Protein AF-A0A7S3L9H3-F1 (afdb_monomer)

Radius of gyration: 34.37 Å; Cα contacts (8 Å, |Δi|>4): 807; chains: 1; bounding box: 93×117×95 Å

Solvent-accessible surface area (backbone atoms only — not comparable to full-atom values): 44149 Å² total; per-residue (Å²): 133,94,82,82,87,85,80,95,83,75,82,85,79,66,82,79,78,81,81,83,88,82,84,87,87,82,88,84,84,88,86,89,85,89,87,88,84,86,86,89,80,90,81,79,84,83,80,77,82,76,77,82,84,78,82,78,80,79,78,81,79,78,92,70,97,67,93,74,76,49,70,65,55,54,52,52,52,50,52,52,49,52,52,52,52,49,54,51,38,52,52,51,46,33,64,75,64,68,52,88,65,59,69,42,54,43,38,84,64,31,35,29,69,41,44,31,78,90,36,91,86,44,62,41,51,21,37,36,30,26,60,87,46,80,76,58,64,57,70,73,52,86,84,60,79,87,68,58,82,74,62,68,43,66,24,38,70,46,80,54,53,80,78,53,52,60,50,44,51,32,44,69,67,61,48,65,45,55,66,73,59,39,33,57,50,22,55,68,58,54,73,34,78,76,18,50,67,63,48,49,61,38,77,66,42,39,54,48,56,86,66,58,88,63,49,36,47,101,84,68,45,74,64,56,62,92,68,52,54,46,56,56,52,49,47,33,47,52,62,45,70,63,57,75,39,69,36,74,82,50,46,56,51,44,52,51,40,48,51,46,48,48,49,48,47,58,60,47,55,75,74,50,93,71,91,78,90,71,72,66,60,60,52,55,48,51,54,46,55,50,53,52,50,53,50,50,44,51,49,38,50,49,53,36,52,50,43,55,49,48,54,74,64,55,88,52,82,84,63,44,60,63,48,52,53,52,40,50,55,35,49,52,49,37,52,52,45,50,53,51,54,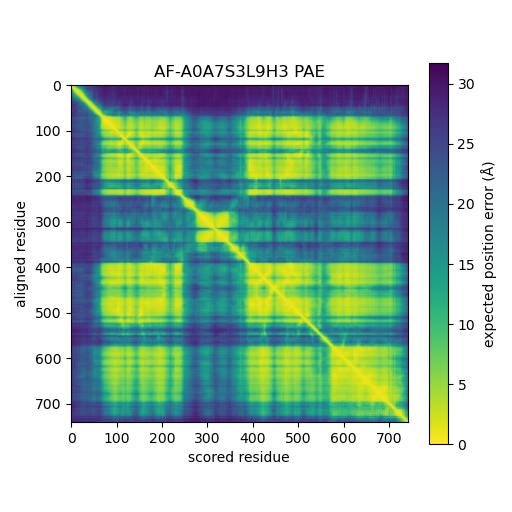52,48,64,73,71,49,96,53,86,74,60,65,59,57,54,54,54,52,57,58,55,62,56,74,74,44,59,68,28,96,52,90,86,49,82,94,42,20,75,55,80,55,69,93,82,62,76,74,81,73,61,44,27,24,50,39,38,48,50,52,49,44,38,38,69,44,37,37,26,42,74,60,37,18,35,42,44,64,50,49,70,51,87,73,45,41,13,65,26,12,28,35,31,36,31,29,55,52,43,66,49,74,45,73,58,95,86,43,77,44,75,42,77,32,52,81,48,35,53,78,28,89,93,46,46,28,59,47,71,50,81,30,54,25,41,41,66,55,24,50,34,40,15,59,56,65,73,31,68,31,27,30,44,41,75,53,49,74,46,48,43,42,51,30,30,55,50,89,76,91,59,96,84,61,71,49,45,35,42,63,74,57,81,83,70,41,47,43,59,72,88,69,74,68,90,79,70,92,68,94,63,70,34,49,51,26,58,55,77,79,66,68,40,72,62,55,51,68,77,46,70,74,78,74,80,69,87,61,93,64,80,83,79,55,91,56,84,41,57,72,53,60,72,68,49,48,76,48,50,50,50,50,51,50,71,68,37,89,83,58,84,73,75,78,75,46,54,60,56,37,57,51,25,70,68,42,86,88,52,73,40,56,63,51,69,64,46,42,82,69,39,47,63,58,37,41,47,54,50,50,33,52,50,24,51,74,73,65,36,58,66,61,22,51,51,53,61,74,61,58,40,72,38,40,55,23,45,55,51,16,51,53,24,50,78,72,69,37,62,72,60,15,54,51,23,44,53,50,20,54,47,48,57,69,31,45,71,55,85,90,58,61,81,80,79,57,68,74,87,63,38,52,56,68,69,57,55,54,50,50,51,52,50,57,67,65,54,47,71,81,74,58,61,65,90,65,81,79,73,127

pLDDT: mean 74.98, std 20.66, range [27.55, 98.19]

Nearest PDB structures (foldseek):
  4mu6-assembly1_A  TM=3.427E-01  e=1.903E+00  Legionella pneumophila subsp. pneumophila str. Philadelphia 1

Secondary structure (DSSP, 8-state):
--SS---SSSSSSSTTSSSSSSSSS----------------PPPP-PPPPPP------------------HHHHHHHHHHHHHHHHHHHHHHHHHHHT--SPEEEEEEEEEEEEEETTEEEEEEEEEEEE---HHHHGGGSTT-TTSTTS-EEEEEEEEPPHHHHHHHHHHHH-PPPPHHHHHHHHHHHHT-TTSHHHHS-HHHHS---GGGGG-B-TTSPBPPGGG-THHHHHHHHHTTTTGGGS-TTTHHHHHHHHHHHHHHHHHHHTT----SS--HHHHHHHHHHHHHHHHHHHHHHHHHHHHHHHHHH--STTTHHHHHHHHHHHHHHHHHHHHHHHHHHH---TTTHHHHHHHHHHHHTTSPBPSSTT-TTSBPPPPPTT-------SSHHHHHHHHHHHHS-EEEEEEEEEE---STT-EEEEEEEEEEEPPEEEEEEETTEEEEEEETT--TT-TT--TT-EEEEEEEHHHHHHHHHHHTPPEEEEHHHHHHH-EEEEEPPPS-TTSPPEEEES-TT-PBEETT---SS---SS---EEE-GGG--HHHHHHS----S---SS-------SHHHHHH--HHHHHHHHHH-TT--SPPPPHHHHHHHHHSTTSPPHHHHHHGGGS-HHHHHHHHHHHHHHHT-HHHHHHHHHT--HHHHHHHHHHHHHHTT-HHHHHHHHHHHHHHHHH-S-SSSPTTTS-TTSSPPHHHHHHHHHHHHHS-TTTS--TTTT--

Sequence (741 aa):
IILKNMTDKTLSRWALLSFFLFDILALKRSNAAFVPGAVPQRTICSWKPKAPDHAFVSVRRASSSSSDNSPEQQQQQQVLQNLQDQLQCEALVKAKLGISDTLVPLQFQGTADLPTSRSRNNAQTCLILTPPSPQLSSLNDNDDTAAMGTTTVPALVVPLLAPVRLLLEAAHAGQALSRPVLWRLNTAAVNRDQGLFDNLPWSTWTADDKERKNFVDAAGNVIDAKFHVGKRDAYNVMMGKDYSRSSRSSSSRGLRGMARDLRERIMNKGNRVDKDENDNDDENNSILARRLLELQLREARMDLAECDYQIATARTMDESWTLEEEREILANRVASLETCWMAESQEASPQQSSSLVEQILADWDTREEAPYRGATGYAPRKGSDDDDDNAAFTSPYDMFRAVIKDQLKAEVIGAVLENTSFLEGTTALGGVLVLRRITARKSTTIAGQTLSLSDETEDYGNEGIVGGETIVVECDADEALGMSMACGVPLQVEQGIWERSSIMVQAKQQTSSNELIEWHTVDPELSLLVEGQAGNESATERVAPLRRPRSTTSLFDAVVRPQQATTNDLFPTDNPIQSLNELDRLTNEDRVRTLMSMSNFEGRLPRPRAVRQSEQSNGEMNALDRLLIPLIDESVRRDYYIRQAVQNGDLELAQQLESSKSMRQIAKEKAERAKEAGEPDVAEYWEKEADLYASLRADVTQDEGSYSRFLDRDEWYERERRKSAARVDRKKFGNLLDGIE

Structure (mmCIF, N/CA/C/O backbone):
data_AF-A0A7S3L9H3-F1
#
_entry.id   AF-A0A7S3L9H3-F1
#
loop_
_atom_site.group_PDB
_atom_site.id
_atom_site.type_symbol
_atom_site.label_atom_id
_atom_site.label_alt_id
_atom_site.label_comp_id
_atom_site.label_asym_id
_atom_site.label_entity_id
_atom_site.label_seq_id
_atom_site.pdbx_PDB_ins_code
_atom_site.Cartn_x
_atom_site.Cartn_y
_atom_site.Cartn_z
_atom_site.occupancy
_atom_site.B_iso_or_equiv
_atom_site.auth_seq_id
_atom_site.auth_comp_id
_atom_site.auth_asym_id
_atom_site.auth_atom_id
_atom_site.pdbx_PDB_model_num
ATOM 1 N N . ILE A 1 1 ? 8.762 -67.501 -0.098 1.00 46.22 1 ILE A N 1
ATOM 2 C CA . ILE A 1 1 ? 10.166 -67.654 0.373 1.00 46.22 1 ILE A CA 1
ATOM 3 C C . ILE A 1 1 ? 10.953 -66.336 0.312 1.00 46.22 1 ILE A C 1
ATOM 5 O O . ILE A 1 1 ? 11.877 -66.181 1.090 1.00 46.22 1 ILE A O 1
ATOM 9 N N . ILE A 1 2 ? 10.509 -65.314 -0.430 1.00 35.22 2 ILE A N 1
ATOM 10 C CA . ILE A 1 2 ? 10.966 -63.918 -0.254 1.00 35.22 2 ILE A CA 1
ATOM 11 C C . ILE A 1 2 ? 9.820 -63.106 0.372 1.00 35.22 2 ILE A C 1
ATOM 13 O O . ILE A 1 2 ? 9.224 -62.251 -0.259 1.00 35.22 2 ILE A O 1
ATOM 17 N N . LEU A 1 3 ? 9.407 -63.507 1.578 1.00 32.12 3 LEU A N 1
ATOM 18 C CA . LEU A 1 3 ? 8.399 -62.814 2.405 1.00 32.12 3 LEU A CA 1
ATOM 19 C C . LEU A 1 3 ? 8.492 -63.293 3.869 1.00 32.12 3 LEU A C 1
ATOM 21 O O . LEU A 1 3 ? 7.492 -63.502 4.546 1.00 32.12 3 LEU A O 1
ATOM 25 N N . LYS A 1 4 ? 9.716 -63.573 4.341 1.00 37.44 4 LYS A N 1
ATOM 26 C CA . LYS A 1 4 ? 9.952 -64.119 5.688 1.00 37.44 4 LYS A CA 1
ATOM 27 C C . LYS A 1 4 ? 11.144 -63.494 6.419 1.00 37.44 4 LYS A C 1
ATOM 29 O O . LYS A 1 4 ? 11.717 -64.164 7.259 1.00 37.44 4 LYS A O 1
ATOM 34 N N . ASN A 1 5 ? 11.519 -62.252 6.102 1.00 40.19 5 ASN A N 1
ATOM 35 C CA . ASN A 1 5 ? 12.590 -61.529 6.804 1.00 40.19 5 ASN A CA 1
ATOM 36 C C . ASN A 1 5 ? 12.383 -60.004 6.753 1.00 40.19 5 ASN A C 1
ATOM 38 O O . ASN A 1 5 ? 13.157 -59.302 6.114 1.00 40.19 5 ASN A O 1
ATOM 42 N N . MET A 1 6 ? 11.366 -59.480 7.440 1.00 34.19 6 MET A N 1
ATOM 43 C CA . MET A 1 6 ? 11.464 -58.129 8.004 1.00 34.19 6 MET A CA 1
ATOM 44 C C . MET A 1 6 ? 10.838 -58.118 9.394 1.00 34.19 6 MET A C 1
ATOM 46 O O . MET A 1 6 ? 9.684 -58.485 9.589 1.00 34.19 6 MET A O 1
ATOM 50 N N . THR A 1 7 ? 11.696 -57.793 10.350 1.00 42.50 7 THR A N 1
ATOM 51 C CA . THR A 1 7 ? 11.510 -57.810 11.795 1.00 42.50 7 THR A CA 1
ATOM 52 C C . THR A 1 7 ? 10.856 -56.533 12.305 1.00 42.50 7 THR A C 1
ATOM 54 O O . THR A 1 7 ? 11.122 -55.442 11.802 1.00 42.50 7 THR A O 1
ATOM 57 N N . ASP A 1 8 ? 10.062 -56.714 13.358 1.00 43.81 8 ASP A N 1
ATOM 58 C CA . ASP A 1 8 ? 9.501 -55.732 14.283 1.00 43.81 8 ASP A CA 1
ATOM 59 C C . ASP A 1 8 ? 10.347 -54.469 14.481 1.00 43.81 8 ASP A C 1
ATOM 61 O O . ASP A 1 8 ? 11.388 -54.517 15.140 1.00 43.81 8 ASP A O 1
ATOM 65 N N . LYS A 1 9 ? 9.859 -53.327 13.971 1.00 40.91 9 LYS A N 1
ATOM 66 C CA . LYS A 1 9 ? 10.047 -51.995 14.594 1.00 40.91 9 LYS A CA 1
ATOM 67 C C . LYS A 1 9 ? 9.205 -50.849 14.008 1.00 40.91 9 LYS A C 1
ATOM 69 O O . LYS A 1 9 ? 9.471 -49.688 14.300 1.00 40.91 9 LYS A O 1
ATOM 74 N N . THR A 1 10 ? 8.147 -51.137 13.251 1.00 42.97 10 THR A N 1
ATOM 75 C CA . THR A 1 10 ? 7.251 -50.111 12.670 1.00 42.97 10 THR A CA 1
ATOM 76 C C . THR A 1 10 ? 5.773 -50.329 13.006 1.00 42.97 10 THR A C 1
ATOM 78 O O . THR A 1 10 ? 4.891 -49.831 12.316 1.00 42.97 10 THR A O 1
ATOM 81 N N . LEU A 1 11 ? 5.486 -51.027 14.109 1.00 39.09 11 LEU A N 1
ATOM 82 C CA . LEU A 1 11 ? 4.122 -51.314 14.577 1.00 39.09 11 LEU A CA 1
ATOM 83 C C . LEU A 1 11 ? 3.586 -50.324 15.631 1.00 39.09 11 LEU A C 1
ATOM 85 O O . LEU A 1 11 ? 2.466 -50.486 16.098 1.00 39.09 11 LEU A O 1
ATOM 89 N N . SER A 1 12 ? 4.325 -49.259 15.968 1.00 40.81 12 SER A N 1
ATOM 90 C CA . SER A 1 12 ? 3.877 -48.235 16.932 1.00 40.81 12 SER A CA 1
ATOM 91 C C . SER A 1 12 ? 3.501 -46.878 16.324 1.00 40.81 12 SER A C 1
ATOM 93 O O . SER A 1 12 ? 3.163 -45.963 17.068 1.00 40.81 12 SER A O 1
ATOM 95 N N . ARG A 1 13 ? 3.514 -46.716 14.992 1.00 42.31 13 ARG A N 1
ATOM 96 C CA . ARG A 1 13 ? 3.175 -45.428 14.344 1.00 42.31 13 ARG A CA 1
ATOM 97 C C . ARG A 1 13 ? 1.971 -45.438 13.401 1.00 42.31 13 ARG A C 1
ATOM 99 O O . ARG A 1 13 ? 1.624 -44.390 12.880 1.00 42.31 13 ARG A O 1
ATOM 106 N N . TRP A 1 14 ? 1.288 -46.571 13.242 1.00 39.12 14 TRP A N 1
ATOM 107 C CA . TRP A 1 14 ? 0.085 -46.674 12.396 1.00 39.12 14 TRP A CA 1
ATOM 108 C C . TRP A 1 14 ? -1.203 -47.027 13.158 1.00 39.12 14 TRP A C 1
ATOM 110 O O . TRP A 1 14 ? -2.278 -47.041 12.572 1.00 39.12 14 TRP A O 1
ATOM 120 N N . ALA A 1 15 ? -1.128 -47.229 14.477 1.00 39.38 15 ALA A N 1
ATOM 121 C CA . ALA A 1 15 ? -2.278 -47.597 15.309 1.00 39.38 15 ALA A CA 1
ATOM 122 C C . ALA A 1 15 ? -3.121 -46.404 15.820 1.00 39.38 15 ALA A C 1
ATOM 124 O O . ALA A 1 15 ? -4.024 -46.606 16.623 1.00 39.38 15 ALA A O 1
ATOM 125 N N . LEU A 1 16 ? -2.862 -45.172 15.362 1.00 40.97 16 LEU A N 1
ATOM 126 C CA . LEU A 1 16 ? -3.627 -43.975 15.760 1.00 40.97 16 LEU A CA 1
ATOM 127 C C . LEU A 1 16 ? -4.419 -43.313 14.622 1.00 40.97 16 LEU A C 1
ATOM 129 O O . LEU A 1 16 ? -5.137 -42.353 14.869 1.00 40.97 16 LEU A O 1
ATOM 133 N N . LEU A 1 17 ? -4.354 -43.841 13.396 1.00 37.28 17 LEU A N 1
ATOM 134 C CA . LEU A 1 17 ? -5.051 -43.261 12.236 1.00 37.28 17 LEU A CA 1
ATOM 135 C C . LEU A 1 17 ? -6.311 -44.033 11.809 1.00 37.28 17 LEU A C 1
ATOM 137 O O . LEU A 1 17 ? -6.967 -43.669 10.840 1.00 37.28 17 LEU A O 1
ATOM 141 N N . SER A 1 18 ? -6.691 -45.069 12.558 1.00 37.81 18 SER A N 1
ATOM 142 C CA . SER A 1 18 ? -7.815 -45.961 12.245 1.00 37.81 18 SER A CA 1
ATOM 143 C C . SER A 1 18 ? -9.015 -45.835 13.199 1.00 37.81 18 SER A C 1
ATOM 145 O O . SER A 1 18 ? -9.822 -46.756 13.265 1.00 37.81 18 SER A O 1
ATOM 147 N N . PHE A 1 19 ? -9.164 -44.712 13.918 1.00 36.72 19 PHE A N 1
ATOM 148 C CA . PHE A 1 19 ? -10.254 -44.517 14.896 1.00 36.72 19 PHE A CA 1
ATOM 149 C C . PHE A 1 19 ? -11.137 -43.266 14.713 1.00 36.72 19 PHE A C 1
ATOM 151 O O . PHE A 1 19 ? -11.990 -43.025 15.556 1.00 36.72 19 PHE A O 1
ATOM 158 N N . PHE A 1 20 ? -11.003 -42.489 13.629 1.00 36.16 20 PHE A N 1
ATOM 159 C CA . PHE A 1 20 ? -11.742 -41.214 13.496 1.00 36.16 20 PHE A CA 1
ATOM 160 C C . PHE A 1 20 ? -12.641 -41.054 12.261 1.00 36.16 20 PHE A C 1
ATOM 162 O O . PHE A 1 20 ? -13.193 -39.980 12.049 1.00 36.16 20 PHE A O 1
ATOM 169 N N . LEU A 1 21 ? -12.850 -42.106 11.463 1.00 33.62 21 LEU A N 1
ATOM 170 C CA . LEU A 1 21 ? -13.647 -42.015 10.225 1.00 33.62 21 LEU A CA 1
ATOM 171 C C . LEU A 1 21 ? -14.923 -42.867 10.203 1.00 33.62 21 LEU A C 1
ATOM 173 O O . LEU A 1 21 ? -15.530 -43.044 9.152 1.00 33.62 21 LEU A O 1
ATOM 177 N N . PHE A 1 22 ? -15.374 -43.350 11.359 1.00 34.19 22 PHE A N 1
ATOM 178 C CA . PHE A 1 22 ? -16.603 -44.134 11.481 1.00 34.19 22 PHE A CA 1
ATOM 179 C C . PHE A 1 22 ? -17.303 -43.823 12.812 1.00 34.19 22 PHE A C 1
ATOM 181 O O . PHE A 1 22 ? -17.201 -44.634 13.719 1.00 34.19 22 PHE A O 1
ATOM 188 N N . ASP A 1 23 ? -17.953 -42.650 12.953 1.00 34.00 23 ASP A N 1
ATOM 189 C CA . ASP A 1 23 ? -19.086 -42.506 13.906 1.00 34.00 23 ASP A CA 1
ATOM 190 C C . ASP A 1 23 ? -19.927 -41.203 13.899 1.00 34.00 23 ASP A C 1
ATOM 192 O O . ASP A 1 23 ? -20.592 -40.907 14.887 1.00 34.00 23 ASP A O 1
ATOM 196 N N . ILE A 1 24 ? -20.008 -40.404 12.823 1.00 31.06 24 ILE A N 1
ATOM 197 C CA . ILE A 1 24 ? -20.968 -39.271 12.808 1.00 31.06 24 ILE A CA 1
ATOM 198 C C . ILE A 1 24 ? -21.704 -39.181 11.473 1.00 31.06 24 ILE A C 1
ATOM 200 O O . ILE A 1 24 ? -21.472 -38.279 10.680 1.00 31.06 24 ILE A O 1
ATOM 204 N N . LEU A 1 25 ? -22.602 -40.138 11.220 1.00 33.91 25 LEU A N 1
ATOM 205 C CA . LEU A 1 25 ? -23.698 -39.998 10.250 1.00 33.91 25 LEU A CA 1
ATOM 206 C C . LEU A 1 25 ? -24.805 -41.046 10.504 1.00 33.91 25 LEU A C 1
ATOM 208 O O . LEU A 1 25 ? -25.112 -41.852 9.635 1.00 33.91 25 LEU A O 1
ATOM 212 N N . ALA A 1 26 ? -25.428 -41.051 11.690 1.00 29.23 26 ALA A N 1
ATOM 213 C CA . ALA A 1 26 ? -26.792 -41.577 11.866 1.00 29.23 26 ALA A CA 1
ATOM 214 C C . ALA A 1 26 ? -27.375 -41.262 13.258 1.00 29.23 26 ALA A C 1
ATOM 216 O O . ALA A 1 26 ? -26.723 -41.478 14.267 1.00 29.23 26 ALA A O 1
ATOM 217 N N . LEU A 1 27 ? -28.661 -40.878 13.272 1.00 30.09 27 LEU A N 1
ATOM 218 C CA . LEU A 1 27 ? -29.603 -40.773 14.408 1.00 30.09 27 LEU A CA 1
ATOM 219 C C . LEU A 1 27 ? -29.556 -39.514 15.302 1.00 30.09 27 LEU A C 1
ATOM 221 O O . LEU A 1 27 ? -28.922 -39.502 16.348 1.00 30.09 27 LEU A O 1
ATOM 225 N N . LYS A 1 28 ? -30.478 -38.569 15.050 1.00 29.52 28 LYS A N 1
ATOM 226 C CA . LYS A 1 28 ? -31.764 -38.541 15.789 1.00 29.52 28 LYS A CA 1
ATOM 227 C C . LYS A 1 28 ? -32.758 -37.511 15.237 1.00 29.52 28 LYS A C 1
ATOM 229 O O . LYS A 1 28 ? -32.534 -36.307 15.258 1.00 29.52 28 LYS A O 1
ATOM 234 N N . ARG A 1 29 ? -33.909 -38.030 14.801 1.00 34.09 29 ARG A N 1
ATOM 235 C CA . ARG A 1 29 ? -35.194 -37.324 14.719 1.00 34.09 29 ARG A CA 1
ATOM 236 C C . ARG A 1 29 ? -35.879 -37.320 16.098 1.00 34.09 29 ARG A C 1
ATOM 238 O O . ARG A 1 29 ? -35.620 -38.203 16.910 1.00 34.09 29 ARG A O 1
ATOM 245 N N . SER A 1 30 ? -36.815 -36.372 16.225 1.00 32.91 30 SER A N 1
ATOM 246 C CA . SER A 1 30 ? -37.958 -36.227 17.150 1.00 32.91 30 SER A CA 1
ATOM 247 C C . SER A 1 30 ? -37.701 -35.846 18.615 1.00 32.91 30 SER A C 1
ATOM 249 O O . SER A 1 30 ? -37.344 -36.690 19.429 1.00 32.91 30 SER A O 1
ATOM 251 N N . ASN A 1 31 ? -38.088 -34.618 18.983 1.00 30.11 31 ASN A N 1
ATOM 252 C CA . ASN A 1 31 ? -39.354 -34.419 19.698 1.00 30.11 31 ASN A CA 1
ATOM 253 C C . ASN A 1 31 ? -39.894 -32.991 19.545 1.00 30.11 31 ASN A C 1
ATOM 255 O O . ASN A 1 31 ? -39.162 -32.011 19.626 1.00 30.11 31 ASN A O 1
ATOM 259 N N . ALA A 1 32 ? -41.199 -32.927 19.291 1.00 32.56 32 ALA A N 1
ATOM 260 C CA . ALA A 1 32 ? -42.006 -31.726 19.193 1.00 32.56 32 ALA A CA 1
ATOM 261 C C . ALA A 1 32 ? -42.469 -31.273 20.587 1.00 32.56 32 ALA A C 1
ATOM 263 O O . ALA A 1 32 ? -42.845 -32.105 21.411 1.00 32.56 32 ALA A O 1
ATOM 264 N N . ALA A 1 33 ? -42.522 -29.961 20.804 1.00 33.09 33 ALA A N 1
ATOM 265 C CA . ALA A 1 33 ? -43.358 -29.335 21.819 1.00 33.09 33 ALA A CA 1
ATOM 266 C C . ALA A 1 33 ? -44.023 -28.090 21.214 1.00 33.09 33 ALA A C 1
ATOM 268 O O . ALA A 1 33 ? -43.487 -27.438 20.322 1.00 33.09 33 ALA A O 1
ATOM 269 N N . PHE A 1 34 ? -45.243 -27.849 21.665 1.00 30.62 34 PHE A N 1
ATOM 270 C CA . PHE A 1 34 ? -46.346 -27.180 20.991 1.00 30.62 34 PHE A CA 1
ATOM 271 C C . PHE A 1 34 ? -46.690 -25.892 21.751 1.00 30.62 34 PHE A C 1
ATOM 273 O O . PHE A 1 34 ? -47.027 -26.019 22.920 1.00 30.62 34 PHE A O 1
ATOM 280 N N . VAL A 1 35 ? -46.676 -24.706 21.121 1.00 34.72 35 VAL A N 1
ATOM 281 C CA . VAL A 1 35 ? -47.509 -23.530 21.492 1.00 34.72 35 VAL A CA 1
ATOM 282 C C . VAL A 1 35 ? -47.747 -22.663 20.232 1.00 34.72 35 VAL A C 1
ATOM 284 O O . VAL A 1 35 ? -46.798 -22.457 19.475 1.00 34.72 35 VAL A O 1
ATOM 287 N N . PRO A 1 36 ? -48.980 -22.172 19.965 1.00 45.75 36 PRO A N 1
ATOM 288 C CA . PRO A 1 36 ? -49.359 -21.521 18.707 1.00 45.75 36 PRO A CA 1
ATOM 289 C C . PRO A 1 36 ? -49.426 -19.984 18.803 1.00 45.75 36 PRO A C 1
ATOM 291 O O . PRO A 1 36 ? -49.750 -19.438 19.855 1.00 45.75 36 PRO A O 1
ATOM 294 N N . GLY A 1 37 ? -49.244 -19.284 17.676 1.00 31.00 37 GLY A N 1
ATOM 295 C CA . GLY A 1 37 ? -49.604 -17.865 17.588 1.00 31.00 37 GLY A CA 1
ATOM 296 C C . GLY A 1 37 ? -49.162 -17.121 16.322 1.00 31.00 37 GLY A C 1
ATOM 297 O O . GLY A 1 37 ? -48.032 -16.671 16.244 1.00 31.00 37 GLY A O 1
ATOM 298 N N . ALA A 1 38 ? -50.125 -16.908 15.419 1.00 29.47 38 ALA A N 1
ATOM 299 C CA . ALA A 1 38 ? -50.325 -15.699 14.603 1.00 29.47 38 ALA A CA 1
ATOM 300 C C . ALA A 1 38 ? -49.466 -15.394 13.337 1.00 29.47 38 ALA A C 1
ATOM 302 O O . ALA A 1 38 ? -48.362 -14.877 13.404 1.00 29.47 38 ALA A O 1
ATOM 303 N N . VAL A 1 39 ? -50.174 -15.524 12.196 1.00 34.88 39 VAL A N 1
ATOM 304 C CA . VAL A 1 39 ? -50.267 -14.621 11.014 1.00 34.88 39 VAL A CA 1
ATOM 305 C C . VAL A 1 39 ? -49.172 -14.694 9.918 1.00 34.88 39 VAL A C 1
ATOM 307 O O . VAL A 1 39 ? -47.986 -14.651 10.219 1.00 34.88 39 VAL A O 1
ATOM 310 N N . PRO A 1 40 ? -49.555 -14.781 8.616 1.00 36.47 40 PRO A N 1
ATOM 311 C CA . PRO A 1 40 ? -48.627 -15.049 7.521 1.00 36.47 40 PRO A CA 1
ATOM 312 C C . PRO A 1 40 ? -48.153 -13.769 6.817 1.00 36.47 40 PRO A C 1
ATOM 314 O O . PRO A 1 40 ? -48.955 -12.890 6.497 1.00 36.47 40 PRO A O 1
ATOM 317 N N . GLN A 1 41 ? -46.875 -13.721 6.438 1.00 32.59 41 GLN A N 1
ATOM 318 C CA . GLN A 1 41 ? -46.418 -12.886 5.328 1.00 32.59 41 GLN A CA 1
ATOM 319 C C . GLN A 1 41 ? -45.727 -13.745 4.268 1.00 32.59 41 GLN A C 1
ATOM 321 O O . GLN A 1 41 ? -44.916 -14.622 4.552 1.00 32.59 41 GLN A O 1
ATOM 326 N N . ARG A 1 42 ? -46.155 -13.504 3.029 1.00 31.14 42 ARG A N 1
ATOM 327 C CA . ARG A 1 42 ? -45.737 -14.158 1.791 1.00 31.14 42 ARG A CA 1
ATOM 328 C C . ARG A 1 42 ? -44.246 -13.932 1.544 1.00 31.14 42 ARG A C 1
ATOM 330 O O . ARG A 1 42 ? -43.834 -12.798 1.327 1.00 31.14 42 ARG A O 1
ATOM 337 N N . THR A 1 43 ? -43.470 -15.006 1.471 1.00 30.64 43 THR A N 1
ATOM 338 C CA . THR A 1 43 ? -42.128 -14.995 0.887 1.00 30.64 43 THR A CA 1
ATOM 339 C C . THR A 1 43 ? -42.210 -15.212 -0.622 1.00 30.64 43 THR A C 1
ATOM 341 O O . THR A 1 43 ? -42.778 -16.185 -1.117 1.00 30.64 43 THR A O 1
ATOM 344 N N . ILE A 1 44 ? -41.655 -14.242 -1.342 1.00 31.16 44 ILE A N 1
ATOM 345 C CA . ILE A 1 44 ? -41.428 -14.232 -2.785 1.00 31.16 44 ILE A CA 1
ATOM 346 C C . ILE A 1 44 ? -40.283 -15.203 -3.101 1.00 31.16 44 ILE A C 1
ATOM 348 O O . ILE A 1 44 ? -39.271 -15.239 -2.404 1.00 31.16 44 ILE A O 1
ATOM 352 N N . CYS A 1 45 ? -40.471 -16.009 -4.145 1.00 29.22 45 CYS A N 1
ATOM 353 C CA . CYS A 1 45 ? -39.503 -16.974 -4.649 1.00 29.22 45 CYS A CA 1
ATOM 354 C C . CYS A 1 45 ? -38.182 -16.300 -5.047 1.00 29.22 45 CYS A C 1
ATOM 356 O O . CYS A 1 45 ? -38.167 -15.420 -5.906 1.00 29.22 45 CYS A O 1
ATOM 358 N N . SER A 1 46 ? -37.069 -16.777 -4.487 1.00 27.55 46 SER A N 1
ATOM 359 C CA . SER A 1 46 ? -35.729 -16.475 -4.978 1.00 27.55 46 SER A CA 1
ATOM 360 C C . SER A 1 46 ? -35.463 -17.249 -6.272 1.00 27.55 46 SER A C 1
ATOM 362 O O . SER A 1 46 ? -35.420 -18.480 -6.313 1.00 27.55 46 SER A O 1
ATOM 364 N N . TRP A 1 47 ? -35.308 -16.501 -7.361 1.00 28.03 47 TRP A N 1
ATOM 365 C CA . TRP A 1 47 ? -34.723 -16.975 -8.607 1.00 28.03 47 TRP A CA 1
ATOM 366 C C . TRP A 1 47 ? -33.214 -17.159 -8.410 1.00 28.03 47 TRP A C 1
ATOM 368 O O . TRP A 1 47 ? -32.508 -16.209 -8.082 1.00 28.03 47 TRP A O 1
ATOM 378 N N . LYS A 1 48 ? -32.707 -18.376 -8.632 1.00 29.78 48 LYS A N 1
ATOM 379 C CA . LYS A 1 48 ? -31.277 -18.607 -8.876 1.00 29.78 48 LYS A CA 1
ATOM 380 C C . LYS A 1 48 ? -30.982 -18.279 -10.346 1.00 29.78 48 LYS A C 1
ATOM 382 O O . LYS A 1 48 ? -31.630 -18.884 -11.204 1.00 29.78 48 LYS A O 1
ATOM 387 N N . PRO A 1 49 ? -30.032 -17.389 -10.677 1.00 32.91 49 PRO A N 1
ATOM 388 C CA . PRO A 1 49 ? -29.612 -17.221 -12.058 1.00 32.91 49 PRO A CA 1
ATOM 389 C C . PRO A 1 49 ? -28.810 -18.449 -12.509 1.00 32.91 49 PRO A C 1
ATOM 391 O O . PRO A 1 49 ? -27.880 -18.900 -11.842 1.00 32.91 49 PRO A O 1
ATOM 394 N N . LYS A 1 50 ? -29.225 -19.008 -13.650 1.00 30.50 50 LYS A N 1
ATOM 395 C CA . LYS A 1 50 ? -28.468 -19.981 -14.443 1.00 30.50 50 LYS A CA 1
ATOM 396 C C . LYS A 1 50 ? -27.155 -19.327 -14.884 1.00 30.50 50 LYS A C 1
ATOM 398 O O . LYS A 1 50 ? -27.186 -18.235 -15.444 1.00 30.50 50 LYS A O 1
ATOM 403 N N . ALA A 1 51 ? -26.035 -20.009 -14.653 1.00 33.69 51 ALA A N 1
ATOM 404 C CA . ALA A 1 51 ? -24.753 -19.666 -15.257 1.00 33.69 51 ALA A CA 1
ATOM 405 C C . ALA A 1 51 ? -24.878 -19.651 -16.798 1.00 33.69 51 ALA A C 1
ATOM 407 O O . ALA A 1 51 ? -25.623 -20.477 -17.339 1.00 33.69 51 ALA A O 1
ATOM 408 N N . PRO A 1 52 ? -24.200 -18.735 -17.509 1.00 39.50 52 PRO A N 1
ATOM 409 C CA . PRO A 1 52 ? -24.203 -18.734 -18.964 1.00 39.50 52 PRO A CA 1
ATOM 410 C C . PRO A 1 52 ? -23.373 -19.909 -19.494 1.00 39.50 52 PRO A C 1
ATOM 412 O O . PRO A 1 52 ? -22.210 -20.087 -19.132 1.00 39.50 52 PRO A O 1
ATOM 415 N N . ASP A 1 53 ? -23.988 -20.708 -20.367 1.00 29.62 53 ASP A N 1
ATOM 416 C CA . ASP A 1 53 ? -23.317 -21.734 -21.159 1.00 29.62 53 ASP A CA 1
ATOM 417 C C . ASP A 1 53 ? -22.269 -21.060 -22.062 1.00 29.62 53 ASP A C 1
ATOM 419 O O . ASP A 1 53 ? -22.600 -20.413 -23.058 1.00 29.62 53 ASP A O 1
ATOM 423 N N . HIS A 1 54 ? -20.989 -21.204 -21.717 1.00 34.31 54 HIS A N 1
ATOM 424 C CA . HIS A 1 54 ? -19.896 -20.861 -22.619 1.00 34.31 54 HIS A CA 1
ATOM 425 C C . HIS A 1 54 ? -19.897 -21.849 -23.791 1.00 34.31 54 HIS A C 1
ATOM 427 O O . HIS A 1 54 ? -19.618 -23.039 -23.634 1.00 34.31 54 HIS A O 1
ATOM 433 N N . ALA A 1 55 ? -20.222 -21.341 -24.980 1.00 31.92 55 ALA A N 1
ATOM 434 C CA . ALA A 1 55 ? -20.128 -22.073 -26.231 1.00 31.92 55 ALA A CA 1
ATOM 435 C C . ALA A 1 55 ? -18.668 -22.487 -26.488 1.00 31.92 55 ALA A C 1
ATOM 437 O O . ALA A 1 55 ? -17.837 -21.685 -26.912 1.00 31.92 55 ALA A O 1
ATOM 438 N N . PHE A 1 56 ? -18.356 -23.759 -26.241 1.00 34.41 56 PHE A N 1
ATOM 439 C CA . PHE A 1 56 ? -17.120 -24.382 -26.697 1.00 34.41 56 PHE A CA 1
ATOM 440 C C . PHE A 1 56 ? -17.111 -24.403 -28.231 1.00 34.41 56 PHE A C 1
ATOM 442 O O . PHE A 1 56 ? -17.832 -25.176 -28.865 1.00 34.41 56 PHE A O 1
ATOM 449 N N . VAL A 1 57 ? -16.272 -23.566 -28.841 1.00 34.91 57 VAL A N 1
ATOM 450 C CA . VAL A 1 57 ? -15.935 -23.665 -30.263 1.00 34.91 57 VAL A CA 1
ATOM 451 C C . VAL A 1 57 ? -15.120 -24.945 -30.457 1.00 34.91 57 VAL A C 1
ATOM 453 O O . VAL A 1 57 ? -13.916 -24.985 -30.211 1.00 34.91 57 VAL A O 1
ATOM 456 N N . SER A 1 58 ? -15.777 -26.028 -30.878 1.00 33.75 58 SER A N 1
ATOM 457 C CA . SER A 1 58 ? -15.093 -27.266 -31.245 1.00 33.75 58 SER A CA 1
ATOM 458 C C . SER A 1 58 ? -14.389 -27.081 -32.594 1.00 33.75 58 SER A C 1
ATOM 460 O O . SER A 1 58 ? -15.000 -27.227 -33.656 1.00 33.75 58 SER A O 1
ATOM 462 N N . VAL A 1 59 ? -13.095 -26.767 -32.574 1.00 42.12 59 VAL A N 1
ATOM 463 C CA . VAL A 1 59 ? -12.255 -26.818 -33.777 1.00 42.12 59 VAL A CA 1
ATOM 464 C C . VAL A 1 59 ? -12.035 -28.292 -34.137 1.00 42.12 59 VAL A C 1
ATOM 466 O O . VAL A 1 59 ? -11.273 -29.005 -33.484 1.00 42.12 59 VAL A O 1
ATOM 469 N N . ARG A 1 60 ? -12.733 -28.782 -35.170 1.00 37.81 60 ARG A N 1
ATOM 470 C CA . ARG A 1 60 ? -12.498 -30.114 -35.751 1.00 37.81 60 ARG A CA 1
ATOM 471 C C . ARG A 1 60 ? -11.101 -30.145 -36.381 1.00 37.81 60 ARG A C 1
ATOM 473 O O . ARG A 1 60 ? -10.899 -29.596 -37.459 1.00 37.81 60 ARG A O 1
ATOM 480 N N . ARG A 1 61 ? -10.147 -30.817 -35.728 1.00 40.56 61 ARG A N 1
ATOM 481 C CA . ARG A 1 61 ? -8.846 -31.172 -36.319 1.00 40.56 61 ARG A CA 1
ATOM 482 C C . ARG A 1 61 ? -9.053 -32.227 -37.407 1.00 40.56 61 ARG A C 1
ATOM 484 O O . ARG A 1 61 ? -9.336 -33.382 -37.101 1.00 40.56 61 ARG A O 1
ATOM 491 N N . ALA A 1 62 ? -8.898 -31.835 -38.669 1.00 42.25 62 ALA A N 1
ATOM 492 C CA . ALA A 1 62 ? -8.660 -32.774 -39.757 1.00 42.25 62 ALA A CA 1
ATOM 493 C C . ALA A 1 62 ? -7.192 -33.226 -39.695 1.00 42.25 62 ALA A C 1
ATOM 495 O O . ALA A 1 62 ? -6.274 -32.414 -39.765 1.00 42.25 62 ALA A O 1
ATOM 496 N N . SER A 1 63 ? -6.974 -34.525 -39.508 1.00 44.12 63 SER A N 1
ATOM 497 C CA . SER A 1 63 ? -5.656 -35.153 -39.487 1.00 44.12 63 SER A CA 1
ATOM 498 C C . SER A 1 63 ? -5.170 -35.414 -40.918 1.00 44.12 63 SER A C 1
ATOM 500 O O . SER A 1 63 ? -5.459 -36.468 -41.484 1.00 44.12 63 SER A O 1
ATOM 502 N N . SER A 1 64 ? -4.434 -34.470 -41.504 1.00 45.88 64 SER A N 1
ATOM 503 C CA . SER A 1 64 ? -3.619 -34.702 -42.703 1.00 45.88 64 SER A CA 1
ATOM 504 C C . SER A 1 64 ? -2.156 -34.414 -42.379 1.00 45.88 64 SER A C 1
ATOM 506 O O . SER A 1 64 ? -1.781 -33.295 -42.042 1.00 45.88 64 SER A O 1
ATOM 508 N N . SER A 1 65 ? -1.346 -35.465 -42.437 1.00 49.31 65 SER A N 1
ATOM 509 C CA . SER A 1 65 ? 0.071 -35.518 -42.085 1.00 49.31 65 SER A CA 1
ATOM 510 C C . SER A 1 65 ? 0.969 -34.942 -43.189 1.00 49.31 65 SER A C 1
ATOM 512 O O . SER A 1 65 ? 1.589 -35.696 -43.939 1.00 49.31 65 SER A O 1
ATOM 514 N N . SER A 1 66 ? 1.057 -33.617 -43.283 1.00 51.03 66 SER A N 1
ATOM 515 C CA . SER A 1 66 ? 2.132 -32.927 -44.009 1.00 51.03 66 SER A CA 1
ATOM 516 C C . SER A 1 66 ? 2.805 -31.942 -43.055 1.00 51.03 66 SER A C 1
ATOM 518 O O . SER A 1 66 ? 2.182 -30.979 -42.621 1.00 51.03 66 SER A O 1
ATOM 520 N N . SER A 1 67 ? 4.048 -32.235 -42.680 1.00 56.91 67 SER A N 1
ATOM 521 C CA . SER A 1 67 ? 4.805 -31.652 -41.563 1.00 56.91 67 SER A CA 1
ATOM 522 C C . SER A 1 67 ? 5.429 -30.274 -41.820 1.00 56.91 67 SER A C 1
ATOM 524 O O . SER A 1 67 ? 6.304 -29.866 -41.062 1.00 56.91 67 SER A O 1
ATOM 526 N N . ASP A 1 68 ? 4.977 -29.543 -42.835 1.00 67.25 68 ASP A N 1
ATOM 527 C CA . ASP A 1 68 ? 5.473 -28.199 -43.133 1.00 67.25 68 ASP A CA 1
ATOM 528 C C . ASP A 1 68 ? 4.477 -27.160 -42.608 1.00 67.25 68 ASP A C 1
ATOM 530 O O . ASP A 1 68 ? 3.705 -26.565 -43.360 1.00 67.25 68 ASP A O 1
ATOM 534 N N . ASN A 1 69 ? 4.470 -26.957 -41.286 1.00 68.25 69 ASN A N 1
ATOM 535 C CA . ASN A 1 69 ? 3.804 -25.794 -40.699 1.00 68.25 69 ASN A CA 1
ATOM 536 C C . ASN A 1 69 ? 4.564 -24.554 -41.175 1.00 68.25 69 ASN A C 1
ATOM 538 O O . ASN A 1 69 ? 5.693 -24.317 -40.732 1.00 68.25 69 ASN A O 1
ATOM 542 N N . SER A 1 70 ? 3.966 -23.785 -42.086 1.00 88.50 70 SER A N 1
ATOM 543 C CA . SER A 1 70 ? 4.571 -22.552 -42.588 1.00 88.50 70 SER A CA 1
ATOM 544 C C . SER A 1 70 ? 4.900 -21.602 -41.420 1.00 88.50 70 SER A C 1
ATOM 546 O O . SER A 1 70 ? 4.194 -21.609 -40.405 1.00 88.50 70 SER A O 1
ATOM 548 N N . PRO A 1 71 ? 5.953 -20.769 -41.521 1.00 90.44 71 PRO A N 1
ATOM 549 C CA . PRO A 1 71 ? 6.300 -19.803 -40.471 1.00 90.44 71 PRO A CA 1
ATOM 550 C C . PRO A 1 71 ? 5.126 -18.873 -40.110 1.00 90.44 71 PRO A C 1
ATOM 552 O O . PRO A 1 71 ? 4.975 -18.496 -38.952 1.00 90.44 71 PRO A O 1
ATOM 555 N N . GLU A 1 72 ? 4.233 -18.586 -41.062 1.00 91.12 72 GLU A N 1
ATOM 556 C CA . GLU A 1 72 ? 2.995 -17.833 -40.821 1.00 91.12 72 GLU A CA 1
ATOM 557 C C . GLU A 1 72 ? 2.029 -18.563 -39.878 1.00 91.12 72 GLU A C 1
ATOM 559 O O . GLU A 1 72 ? 1.447 -17.939 -38.991 1.00 91.12 72 GLU A O 1
ATOM 564 N N . GLN A 1 73 ? 1.876 -19.885 -40.018 1.00 90.38 73 GLN A N 1
ATOM 565 C CA . GLN A 1 73 ? 1.042 -20.673 -39.106 1.00 90.38 73 GLN A CA 1
ATOM 566 C C . GLN A 1 73 ? 1.629 -20.695 -37.692 1.00 90.38 73 GLN A C 1
ATOM 568 O O . GLN A 1 73 ? 0.877 -20.614 -36.722 1.00 90.38 73 GLN A O 1
ATOM 573 N N . GLN A 1 74 ? 2.960 -20.747 -37.563 1.00 89.12 74 GLN A N 1
ATOM 574 C CA . GLN A 1 74 ? 3.629 -20.675 -36.260 1.00 89.12 74 GLN A CA 1
ATOM 575 C C . GLN A 1 74 ? 3.425 -19.305 -35.600 1.00 89.12 74 GLN A C 1
ATOM 577 O O . GLN A 1 74 ? 3.084 -19.242 -34.420 1.00 89.12 74 GLN A O 1
ATOM 582 N N . GLN A 1 75 ? 3.544 -18.216 -36.367 1.00 92.25 75 GLN A N 1
ATOM 583 C CA . GLN A 1 75 ? 3.305 -16.862 -35.868 1.00 92.25 75 GLN A CA 1
ATOM 584 C C . GLN A 1 75 ? 1.839 -16.658 -35.452 1.00 92.25 75 GLN A C 1
ATOM 586 O O . GLN A 1 75 ? 1.575 -16.140 -34.369 1.00 92.25 75 GLN A O 1
ATOM 591 N N . GLN A 1 76 ? 0.875 -17.118 -36.258 1.00 93.00 76 GLN A N 1
ATOM 592 C CA . GLN A 1 76 ? -0.550 -17.063 -35.906 1.00 93.00 76 GLN A CA 1
ATOM 593 C C . GLN A 1 76 ? -0.858 -17.876 -34.644 1.00 93.00 76 GLN A C 1
ATOM 595 O O . GLN A 1 76 ? -1.606 -17.417 -33.780 1.00 93.00 76 GLN A O 1
ATOM 600 N N . GLN A 1 77 ? -0.261 -19.063 -34.504 1.00 93.00 77 GLN A N 1
ATOM 601 C CA . GLN A 1 77 ? -0.435 -19.893 -33.316 1.00 93.00 77 GLN A CA 1
ATOM 602 C C . GLN A 1 77 ? 0.166 -19.235 -32.066 1.00 93.00 77 GLN A C 1
ATOM 604 O O . GLN A 1 77 ? -0.452 -19.285 -31.005 1.00 93.00 77 GLN A O 1
ATOM 609 N N . GLN A 1 78 ? 1.320 -18.574 -32.190 1.00 92.06 78 GLN A N 1
ATOM 610 C CA . GLN A 1 78 ? 1.937 -17.829 -31.092 1.00 92.06 78 GLN A CA 1
ATOM 611 C C . GLN A 1 78 ? 1.076 -16.635 -30.655 1.00 92.06 78 GLN A C 1
ATOM 613 O O . GLN A 1 78 ? 0.877 -16.432 -29.462 1.00 92.06 78 GLN A O 1
ATOM 618 N N . VAL A 1 79 ? 0.508 -15.881 -31.602 1.00 92.50 79 VAL A N 1
ATOM 619 C CA . VAL A 1 79 ? -0.407 -14.768 -31.293 1.00 92.50 79 VAL A CA 1
ATOM 620 C C . VAL A 1 79 ? -1.658 -15.269 -30.569 1.00 92.50 79 VAL A C 1
ATOM 622 O O . VAL A 1 79 ? -2.058 -14.683 -29.565 1.00 92.50 79 VAL A O 1
ATOM 625 N N . LEU A 1 80 ? -2.256 -16.373 -31.029 1.00 93.88 80 LEU A N 1
ATOM 626 C CA . LEU A 1 80 ? -3.414 -16.974 -30.362 1.00 93.88 80 LEU A CA 1
ATOM 627 C C . LEU A 1 80 ? -3.085 -17.457 -28.946 1.00 93.88 80 LEU A C 1
ATOM 629 O O . LEU A 1 80 ? -3.902 -17.267 -28.047 1.00 93.88 80 LEU A O 1
ATOM 633 N N . GLN A 1 81 ? -1.905 -18.046 -28.737 1.00 92.50 81 GLN A N 1
ATOM 634 C CA . GLN A 1 81 ? -1.465 -18.469 -27.408 1.00 92.50 81 GLN A CA 1
ATOM 635 C C . GLN A 1 81 ? -1.284 -17.266 -26.477 1.00 92.50 81 GLN A C 1
ATOM 637 O O . GLN A 1 81 ? -1.828 -17.266 -25.379 1.00 92.50 81 GLN A O 1
ATOM 642 N N . ASN A 1 82 ? -0.618 -16.206 -26.942 1.00 88.56 82 ASN A N 1
ATOM 643 C CA . ASN A 1 82 ? -0.424 -14.987 -26.155 1.00 88.56 82 ASN A CA 1
ATOM 644 C C . ASN A 1 82 ? -1.764 -14.345 -25.756 1.00 88.56 82 ASN A C 1
ATOM 646 O O . ASN A 1 82 ? -1.919 -13.891 -24.626 1.00 88.56 82 ASN A O 1
ATOM 650 N N . LEU A 1 83 ? -2.752 -14.343 -26.660 1.00 91.06 83 LEU A N 1
ATOM 651 C CA . LEU A 1 83 ? -4.101 -13.852 -26.364 1.00 91.06 83 LEU A CA 1
ATOM 652 C C . LEU A 1 83 ? -4.816 -14.718 -25.320 1.00 91.06 83 LEU A C 1
ATOM 654 O O . LEU A 1 83 ? -5.494 -14.188 -24.441 1.00 91.06 83 LEU A O 1
ATOM 658 N N . GLN A 1 84 ? -4.676 -16.044 -25.396 1.00 93.62 84 GLN A N 1
ATOM 659 C CA . GLN A 1 84 ? -5.241 -16.948 -24.393 1.00 93.62 84 GLN A CA 1
ATOM 660 C C . GLN A 1 84 ? -4.600 -16.738 -23.021 1.00 93.62 84 GLN A C 1
ATOM 662 O O . GLN A 1 84 ? -5.323 -16.636 -22.030 1.00 93.62 84 GLN A O 1
ATOM 667 N N . ASP A 1 85 ? -3.276 -16.615 -22.971 1.00 90.25 85 ASP A N 1
ATOM 668 C CA . ASP A 1 85 ? -2.536 -16.371 -21.735 1.00 90.25 85 ASP A CA 1
ATOM 669 C C . ASP A 1 85 ? -2.931 -15.016 -21.128 1.00 90.25 85 ASP A C 1
ATOM 671 O O . ASP A 1 85 ? -3.168 -14.922 -19.925 1.00 90.25 85 ASP A O 1
ATOM 675 N N . GLN A 1 86 ? -3.112 -13.981 -21.957 1.00 90.19 86 GLN A N 1
ATOM 676 C CA . GLN A 1 86 ? -3.587 -12.669 -21.515 1.00 90.19 86 GLN A CA 1
ATOM 677 C C . GLN A 1 86 ? -5.000 -12.735 -20.914 1.00 90.19 86 GLN A C 1
ATOM 679 O O . GLN A 1 86 ? -5.231 -12.173 -19.844 1.00 90.19 86 GLN A O 1
ATOM 684 N N . LEU A 1 87 ? -5.934 -13.448 -21.552 1.00 93.00 87 LEU A N 1
ATOM 685 C CA . LEU A 1 87 ? -7.296 -13.629 -21.033 1.00 93.00 87 LEU A CA 1
ATOM 686 C C . LEU A 1 87 ? -7.316 -14.422 -19.719 1.00 93.00 87 LEU A C 1
ATOM 688 O O . LEU A 1 87 ? -8.104 -14.119 -18.822 1.00 93.00 87 LEU A O 1
ATOM 692 N N . GLN A 1 88 ? -6.448 -15.428 -19.586 1.00 93.88 88 GLN A N 1
ATOM 693 C CA . GLN A 1 88 ? -6.294 -16.178 -18.339 1.00 93.88 88 GLN A CA 1
ATOM 694 C C . GLN A 1 88 ? -5.722 -15.300 -17.224 1.00 93.88 88 GLN A C 1
ATOM 696 O O . GLN A 1 88 ? -6.246 -15.317 -16.111 1.00 93.88 88 GLN A O 1
ATOM 701 N N . CYS A 1 89 ? -4.691 -14.505 -17.519 1.00 92.12 89 CYS A N 1
ATOM 702 C CA . CYS A 1 89 ? -4.137 -13.540 -16.574 1.00 92.12 89 CYS A CA 1
ATOM 703 C C . CYS A 1 89 ? -5.197 -12.523 -16.137 1.00 92.12 89 CYS A C 1
ATOM 705 O O . CYS A 1 89 ? -5.360 -12.309 -14.941 1.00 92.12 89 CYS A O 1
ATOM 707 N N . GLU A 1 90 ? -5.986 -11.969 -17.062 1.00 92.75 90 GLU A N 1
ATOM 708 C CA . GLU A 1 90 ? -7.075 -11.042 -16.730 1.00 92.75 90 GLU A CA 1
ATOM 709 C C . GLU A 1 90 ? -8.132 -11.694 -15.822 1.00 92.75 90 GLU A C 1
ATOM 711 O O . GLU A 1 90 ? -8.578 -11.089 -14.845 1.00 92.75 90 GLU A O 1
ATOM 716 N N . ALA A 1 91 ? -8.514 -12.945 -16.097 1.00 93.69 91 ALA A N 1
ATOM 717 C CA . ALA A 1 91 ? -9.457 -13.682 -15.259 1.00 93.69 91 ALA A CA 1
ATOM 718 C C . ALA A 1 91 ? -8.908 -13.920 -13.841 1.00 93.69 91 ALA A C 1
ATOM 720 O O . ALA A 1 91 ? -9.638 -13.750 -12.862 1.00 93.69 91 ALA A O 1
ATOM 721 N N . LEU A 1 92 ? -7.621 -14.264 -13.720 1.00 92.81 92 LEU A N 1
ATOM 722 C CA . LEU A 1 92 ? -6.943 -14.421 -12.430 1.00 92.81 92 LEU A CA 1
ATOM 723 C C . LEU A 1 92 ? -6.864 -13.095 -11.665 1.00 92.81 92 LEU A C 1
ATOM 725 O O . LEU A 1 92 ? -7.139 -13.072 -10.466 1.00 92.81 92 LEU A O 1
ATOM 729 N N . VAL A 1 93 ? -6.546 -11.997 -12.356 1.00 93.94 93 VAL A N 1
ATOM 730 C CA . VAL A 1 93 ? -6.508 -10.643 -11.784 1.00 93.94 93 VAL A CA 1
ATOM 731 C C . VAL A 1 93 ? -7.880 -10.268 -11.223 1.00 93.94 93 VAL A C 1
ATOM 733 O O . VAL A 1 93 ? -7.979 -9.920 -10.048 1.00 93.94 93 VAL A O 1
ATOM 736 N N . LYS A 1 94 ? -8.959 -10.426 -12.003 1.00 94.38 94 LYS A N 1
ATOM 737 C CA . LYS A 1 94 ? -10.333 -10.150 -11.539 1.00 94.38 94 LYS A CA 1
ATOM 738 C C . LYS A 1 94 ? -10.716 -10.994 -10.328 1.00 94.38 94 LYS A C 1
ATOM 740 O O . LYS A 1 94 ? -11.222 -10.460 -9.341 1.00 94.38 94 LYS A O 1
ATOM 745 N N . ALA A 1 95 ? -10.429 -12.296 -10.379 1.00 93.69 95 ALA A N 1
ATOM 746 C CA . ALA A 1 95 ? -10.729 -13.216 -9.287 1.00 93.69 95 ALA A CA 1
ATOM 747 C C . ALA A 1 95 ? -9.989 -12.838 -7.995 1.00 93.69 95 ALA A C 1
ATOM 749 O O . ALA A 1 95 ? -10.584 -12.858 -6.920 1.00 93.69 95 ALA A O 1
ATOM 750 N N . LYS A 1 96 ? -8.709 -12.456 -8.089 1.00 92.75 96 LYS A N 1
ATOM 751 C CA . LYS A 1 96 ? -7.887 -12.089 -6.925 1.00 92.75 96 LYS A CA 1
ATOM 752 C C . LYS A 1 96 ? -8.241 -10.730 -6.337 1.00 92.75 96 LYS A C 1
ATOM 754 O O . LYS A 1 96 ? -8.165 -10.561 -5.123 1.00 92.75 96 LYS A O 1
ATOM 759 N N . LEU A 1 97 ? -8.652 -9.782 -7.173 1.00 90.94 97 LEU A N 1
ATOM 760 C CA . LEU A 1 97 ? -9.079 -8.464 -6.713 1.00 90.94 97 LEU A CA 1
ATOM 761 C C . LEU A 1 97 ? -10.533 -8.444 -6.220 1.00 90.94 97 LEU A C 1
ATOM 763 O O . LEU A 1 97 ? -10.926 -7.489 -5.554 1.00 90.94 97 LEU A O 1
ATOM 767 N N . GLY A 1 98 ? -11.319 -9.490 -6.503 1.00 91.94 98 GLY A N 1
ATOM 768 C CA . GLY A 1 98 ? -12.742 -9.537 -6.159 1.00 91.94 98 GLY A CA 1
ATOM 769 C C . GLY A 1 98 ? -13.567 -8.518 -6.951 1.00 91.94 98 GLY A C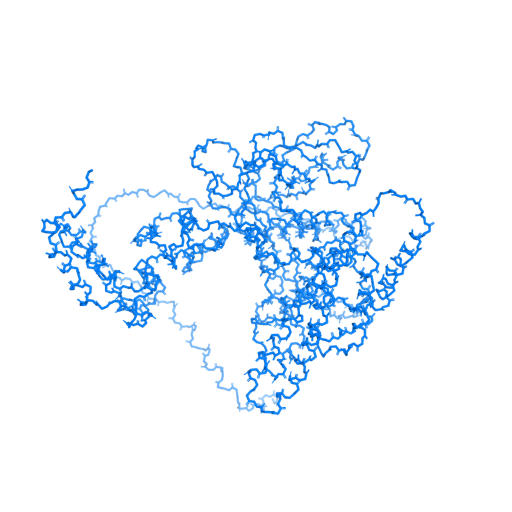 1
ATOM 770 O O . GLY A 1 98 ? -14.583 -8.031 -6.458 1.00 91.94 98 GLY A O 1
ATOM 771 N N . ILE A 1 99 ? -13.107 -8.169 -8.155 1.00 90.81 99 ILE A N 1
ATOM 772 C CA . ILE A 1 99 ? -13.745 -7.188 -9.036 1.00 90.81 99 ILE A CA 1
ATOM 773 C C . ILE A 1 99 ? -14.769 -7.921 -9.899 1.00 90.81 99 ILE A C 1
ATOM 775 O O . ILE A 1 99 ? -14.418 -8.799 -10.689 1.00 90.81 99 ILE A O 1
ATOM 779 N N . SER A 1 100 ? -16.042 -7.559 -9.743 1.00 88.44 100 SER A N 1
ATOM 780 C CA . SER A 1 100 ? -17.130 -8.023 -10.612 1.00 88.44 100 SER A CA 1
ATOM 781 C C . SER A 1 100 ? -17.169 -7.298 -11.952 1.00 88.44 100 SER A C 1
ATOM 783 O O . SER A 1 100 ? -17.680 -7.834 -12.936 1.00 88.44 100 SER A O 1
ATOM 785 N N . ASP A 1 101 ? -16.667 -6.069 -11.965 1.00 87.75 101 ASP A N 1
ATOM 786 C CA . ASP A 1 101 ? -16.847 -5.130 -13.059 1.00 87.75 101 ASP A CA 1
ATOM 787 C C . ASP A 1 101 ? -15.883 -5.411 -14.212 1.00 87.75 101 ASP A C 1
ATOM 789 O O . ASP A 1 101 ? -14.874 -6.118 -14.088 1.00 87.75 101 ASP A O 1
ATOM 793 N N . THR A 1 102 ? -16.205 -4.859 -15.382 1.00 94.12 102 THR A N 1
ATOM 794 C CA . THR A 1 102 ? -15.288 -4.951 -16.514 1.00 94.12 102 THR A CA 1
ATOM 795 C C . THR A 1 102 ? -14.073 -4.056 -16.270 1.00 94.12 102 THR A C 1
ATOM 797 O O . THR A 1 102 ? -14.170 -2.975 -15.685 1.00 94.12 102 THR A O 1
ATOM 800 N N . LEU A 1 103 ? -12.904 -4.546 -16.680 1.00 95.94 103 LEU A N 1
ATOM 801 C CA . LEU A 1 103 ? -11.654 -3.809 -16.593 1.00 95.94 103 LEU A CA 1
ATOM 802 C C . LEU A 1 103 ? -11.407 -3.128 -17.937 1.00 95.94 103 LEU A C 1
ATOM 804 O O . LEU A 1 103 ? -11.402 -3.782 -18.980 1.00 95.94 103 LEU A O 1
ATOM 808 N N . VAL A 1 104 ? -11.208 -1.816 -17.908 1.00 96.69 104 VAL A N 1
ATOM 809 C CA . VAL A 1 104 ? -10.884 -1.007 -19.080 1.00 96.69 104 VAL A CA 1
ATOM 810 C C . VAL A 1 104 ? -9.362 -0.912 -19.179 1.00 96.69 104 VAL A C 1
ATOM 812 O O . VAL A 1 104 ? -8.738 -0.405 -18.244 1.00 96.69 104 VAL A O 1
ATOM 815 N N . PRO A 1 105 ? -8.732 -1.401 -20.263 1.00 96.88 105 PRO A N 1
ATOM 816 C CA . PRO A 1 105 ? -7.303 -1.219 -20.464 1.00 96.88 105 PRO A CA 1
ATOM 817 C C . PRO A 1 105 ? -7.000 0.258 -20.721 1.00 96.88 105 PRO A C 1
ATOM 819 O O . PRO A 1 105 ? -7.733 0.931 -21.442 1.00 96.88 105 PRO A O 1
ATOM 822 N N . LEU A 1 106 ? -5.909 0.744 -20.148 1.00 96.75 106 LEU A N 1
ATOM 823 C CA . LEU A 1 106 ? -5.419 2.107 -20.254 1.00 96.75 106 LEU A CA 1
ATOM 824 C C . LEU A 1 106 ? -4.009 2.112 -20.842 1.00 96.75 106 LEU A C 1
ATOM 826 O O . LEU A 1 106 ? -3.189 1.236 -20.572 1.00 96.75 106 LEU A O 1
ATOM 830 N N . GLN A 1 107 ? -3.725 3.148 -21.618 1.00 94.88 107 GLN A N 1
ATOM 831 C CA . GLN A 1 107 ? -2.433 3.442 -22.205 1.00 94.88 107 GLN A CA 1
ATOM 832 C C . GLN A 1 107 ? -2.027 4.865 -21.831 1.00 94.88 107 GLN A C 1
ATOM 834 O O . GLN A 1 107 ? -2.842 5.789 -21.849 1.00 94.88 107 GLN A O 1
ATOM 839 N N . PHE A 1 108 ? -0.753 5.033 -21.501 1.00 94.38 108 PHE A N 1
ATOM 840 C CA . PHE A 1 108 ? -0.158 6.336 -21.255 1.00 94.38 108 PHE A CA 1
ATOM 841 C C . PHE A 1 108 ? -0.007 7.133 -22.554 1.00 94.38 108 PHE A C 1
ATOM 843 O O . PHE A 1 108 ? 0.564 6.619 -23.514 1.00 94.38 108 PHE A O 1
ATOM 850 N N . GLN A 1 109 ? -0.514 8.368 -22.569 1.00 93.19 109 GLN A N 1
ATOM 851 C CA . GLN A 1 109 ? -0.495 9.248 -23.747 1.00 93.19 109 GLN A CA 1
ATOM 852 C C . GLN A 1 109 ? 0.385 10.491 -23.584 1.00 93.19 109 GLN A C 1
ATOM 854 O O . GLN A 1 109 ? 0.722 11.126 -24.578 1.00 93.19 109 GLN A O 1
ATOM 859 N N . GLY A 1 110 ? 0.715 10.896 -22.356 1.00 91.94 110 GLY A N 1
ATOM 860 C CA . GLY A 1 110 ? 1.482 12.117 -22.109 1.00 91.94 110 GLY A CA 1
ATOM 861 C C . GLY A 1 110 ? 1.108 12.809 -20.804 1.00 91.94 110 GLY A C 1
ATOM 862 O O . GLY A 1 110 ? 0.560 12.191 -19.888 1.00 91.94 110 GLY A O 1
ATOM 863 N N . THR A 1 111 ? 1.407 14.102 -20.712 1.00 93.00 111 THR A N 1
ATOM 864 C CA . THR A 1 111 ? 1.244 14.893 -19.483 1.00 93.00 111 THR A CA 1
ATOM 865 C C . THR A 1 111 ? 0.319 16.083 -19.679 1.00 93.00 111 THR A C 1
ATOM 867 O O . THR A 1 111 ? 0.262 16.651 -20.763 1.00 93.00 111 THR A O 1
ATOM 870 N N . ALA A 1 112 ? -0.367 16.498 -18.620 1.00 92.38 112 ALA A N 1
ATOM 871 C CA . ALA A 1 112 ? -1.150 17.728 -18.570 1.00 92.38 112 ALA A CA 1
ATOM 872 C C . ALA A 1 112 ? -0.862 18.483 -17.278 1.00 92.38 112 ALA A C 1
ATOM 874 O O . ALA A 1 112 ? -0.690 17.866 -16.230 1.00 92.38 112 ALA A O 1
ATOM 875 N N . ASP A 1 113 ? -0.881 19.807 -17.329 1.00 90.06 113 ASP A N 1
ATOM 876 C CA . ASP A 1 113 ? -0.777 20.645 -16.140 1.00 90.06 113 ASP A CA 1
ATOM 877 C C . ASP A 1 113 ? -2.176 21.103 -15.709 1.00 90.06 113 ASP A C 1
ATOM 879 O O . ASP A 1 113 ? -2.874 21.807 -16.439 1.00 90.06 113 ASP A O 1
ATOM 883 N N . LEU A 1 114 ? -2.600 20.683 -14.514 1.00 86.81 114 LEU A N 1
ATOM 884 C CA . LEU A 1 114 ? -3.908 21.013 -13.948 1.00 86.81 114 LEU A CA 1
ATOM 885 C C . LEU A 1 114 ? -3.787 22.074 -12.848 1.00 86.81 114 LEU A C 1
ATOM 887 O O . LEU A 1 114 ? -2.958 21.924 -11.945 1.00 86.81 114 LEU A O 1
ATOM 891 N N . PRO A 1 115 ? -4.624 23.128 -12.847 1.00 81.50 115 PRO A N 1
ATOM 892 C CA . PRO A 1 115 ? -4.625 24.112 -11.773 1.00 81.50 115 PRO A CA 1
ATOM 893 C C . PRO A 1 115 ? -5.098 23.485 -10.452 1.00 81.50 115 PRO A C 1
ATOM 895 O O . PRO A 1 115 ? -6.088 22.750 -10.396 1.00 81.50 115 PRO A O 1
ATOM 898 N N . THR A 1 116 ? -4.404 23.808 -9.359 1.00 78.69 116 THR A N 1
ATOM 899 C CA . THR A 1 116 ? -4.799 23.378 -8.009 1.00 78.69 116 THR A CA 1
ATOM 900 C C . THR A 1 116 ? -5.702 24.418 -7.341 1.00 78.69 116 THR A C 1
ATOM 902 O O . THR A 1 116 ? -5.483 25.625 -7.457 1.00 78.69 116 THR A O 1
ATOM 905 N N . SER A 1 117 ? -6.713 23.973 -6.586 1.00 69.31 117 SER A N 1
ATOM 906 C CA . SER A 1 117 ? -7.701 24.871 -5.953 1.00 69.31 117 SER A CA 1
ATOM 907 C C . SER A 1 117 ? -7.105 25.880 -4.960 1.00 69.31 117 SER A C 1
ATOM 909 O O . SER A 1 117 ? -7.701 26.924 -4.700 1.00 69.31 117 SER A O 1
ATOM 911 N N . ARG A 1 118 ? -5.914 25.601 -4.412 1.00 60.97 118 ARG A N 1
ATOM 912 C CA . ARG A 1 118 ? -5.239 26.458 -3.422 1.00 60.97 118 ARG A CA 1
ATOM 913 C C . ARG A 1 118 ? -4.539 27.678 -4.027 1.00 60.97 118 ARG A C 1
ATOM 915 O O . ARG A 1 118 ? -4.279 28.629 -3.296 1.00 60.97 118 ARG A O 1
ATOM 922 N N . SER A 1 119 ? -4.188 27.661 -5.314 1.00 62.22 119 SER A N 1
ATOM 923 C CA . SER A 1 119 ? -3.508 28.780 -5.976 1.00 62.22 119 SER A CA 1
ATOM 924 C C . SER A 1 119 ? -3.611 28.643 -7.490 1.00 62.22 119 SER A C 1
ATOM 926 O O . SER A 1 119 ? -3.107 27.674 -8.055 1.00 62.22 119 SER A O 1
ATOM 928 N N . ARG A 1 120 ? -4.168 29.661 -8.162 1.00 61.41 120 ARG A N 1
ATOM 929 C CA . ARG A 1 120 ? -4.217 29.728 -9.637 1.00 61.41 120 ARG A CA 1
ATOM 930 C C . ARG A 1 120 ? -2.835 29.664 -10.298 1.00 61.41 120 ARG A C 1
ATOM 932 O O . ARG A 1 120 ? -2.759 29.341 -11.474 1.00 61.41 120 ARG A O 1
ATOM 939 N N . ASN A 1 121 ? -1.765 29.950 -9.553 1.00 71.31 121 ASN A N 1
ATOM 940 C CA . ASN A 1 121 ? -0.399 29.945 -10.075 1.00 71.31 121 ASN A CA 1
ATOM 941 C C . ASN A 1 121 ? 0.322 28.605 -9.868 1.00 71.31 121 ASN A C 1
ATOM 943 O O . ASN A 1 121 ? 1.406 28.421 -10.411 1.00 71.31 121 ASN A O 1
ATOM 947 N N . ASN A 1 122 ? -0.254 27.674 -9.099 1.00 77.62 122 ASN A N 1
ATOM 948 C CA . ASN A 1 122 ? 0.343 26.362 -8.878 1.00 77.62 122 ASN A CA 1
ATOM 949 C C . ASN A 1 122 ? -0.397 25.336 -9.732 1.00 77.62 122 ASN A C 1
ATOM 951 O O . ASN A 1 122 ? -1.457 24.833 -9.337 1.00 77.62 122 ASN A O 1
ATOM 955 N N . ALA A 1 123 ? 0.169 25.039 -10.898 1.00 81.94 123 ALA A N 1
ATOM 956 C CA . ALA A 1 123 ? -0.236 23.888 -11.682 1.00 81.94 123 ALA A CA 1
ATOM 957 C C . ALA A 1 123 ? 0.434 22.623 -11.134 1.00 81.94 123 ALA A C 1
ATOM 959 O O . ALA A 1 123 ? 1.584 22.648 -10.692 1.00 81.94 123 ALA A O 1
ATOM 960 N N . GLN A 1 124 ? -0.307 21.523 -11.134 1.00 86.31 124 GLN A N 1
ATOM 961 C CA . GLN A 1 124 ? 0.202 20.200 -10.829 1.00 86.31 124 GLN A CA 1
ATOM 962 C C . GLN A 1 124 ? 0.266 19.396 -12.122 1.00 86.31 124 GLN A C 1
ATOM 964 O O . GLN A 1 124 ? -0.750 19.214 -12.796 1.00 86.31 124 GLN A O 1
ATOM 969 N N . THR A 1 125 ? 1.451 18.882 -12.438 1.00 89.12 125 THR A N 1
ATOM 970 C CA . THR A 1 125 ? 1.619 17.966 -13.563 1.00 89.12 125 THR A CA 1
ATOM 971 C C . THR A 1 125 ? 0.906 16.653 -13.275 1.00 89.12 125 THR A C 1
ATOM 973 O O . THR A 1 125 ? 1.006 16.075 -12.189 1.00 89.12 125 THR A O 1
ATOM 976 N N . CYS A 1 126 ? 0.174 16.184 -14.268 1.00 92.00 126 CYS A N 1
ATOM 977 C CA . CYS A 1 126 ? -0.633 14.985 -14.241 1.00 92.00 126 CYS A CA 1
ATOM 978 C C . CYS A 1 126 ? -0.343 14.141 -15.474 1.00 92.00 126 CYS A C 1
ATOM 980 O O . CYS A 1 126 ? 0.099 14.652 -16.500 1.00 92.00 126 CYS A O 1
ATOM 982 N N . LEU A 1 127 ? -0.633 12.850 -15.386 1.00 93.19 127 LEU A N 1
ATOM 983 C CA . LEU A 1 127 ? -0.559 11.939 -16.518 1.00 93.19 127 LEU A CA 1
ATOM 984 C C . LEU A 1 127 ? -1.910 11.769 -17.168 1.00 93.19 127 LEU A C 1
ATOM 986 O O . LEU A 1 127 ? -2.928 11.715 -16.482 1.00 93.19 127 LEU A O 1
ATOM 990 N N . ILE A 1 128 ? -1.879 11.601 -18.480 1.00 94.56 128 ILE A N 1
ATOM 991 C CA . ILE A 1 128 ? -3.042 11.316 -19.299 1.00 94.56 128 ILE A CA 1
ATOM 992 C C . ILE A 1 128 ? -3.033 9.838 -19.661 1.00 94.56 128 ILE A C 1
ATOM 994 O O . ILE A 1 128 ? -2.126 9.354 -20.344 1.00 94.56 128 ILE A O 1
ATOM 998 N N . LEU A 1 129 ? -4.055 9.126 -19.192 1.00 95.81 129 LEU A N 1
ATOM 999 C CA . LEU A 1 129 ? -4.293 7.726 -19.512 1.00 95.81 129 LEU A CA 1
ATOM 1000 C C . LEU A 1 129 ? -5.571 7.603 -20.341 1.00 95.81 129 LEU A C 1
ATOM 1002 O O . LEU A 1 129 ? -6.632 8.053 -19.912 1.00 95.81 129 LEU A O 1
ATOM 1006 N N . THR A 1 130 ? -5.501 6.963 -21.502 1.00 95.75 130 THR A N 1
ATOM 1007 C CA . THR A 1 130 ? -6.672 6.722 -22.358 1.00 95.75 130 THR A CA 1
ATOM 1008 C C . THR A 1 130 ? -6.792 5.244 -22.698 1.00 95.75 130 THR A C 1
ATOM 1010 O O . THR A 1 130 ? -5.777 4.553 -22.786 1.00 95.75 130 THR A O 1
ATOM 1013 N N . PRO A 1 131 ? -7.998 4.736 -22.974 1.00 96.19 131 PRO A N 1
ATOM 1014 C CA . PRO A 1 131 ? -8.158 3.443 -23.601 1.00 96.19 131 PRO A CA 1
ATOM 1015 C C . PRO A 1 131 ? -7.405 3.388 -24.935 1.00 96.19 131 PRO A C 1
ATOM 1017 O O . PRO A 1 131 ? -7.293 4.418 -25.615 1.00 96.19 131 PRO A O 1
ATOM 1020 N N . PRO A 1 132 ? -6.896 2.210 -25.331 1.00 93.00 132 PRO A N 1
ATOM 1021 C CA . PRO A 1 132 ? -6.287 2.036 -26.639 1.00 93.00 132 PRO A CA 1
ATOM 1022 C C . PRO A 1 132 ? -7.332 2.351 -27.717 1.00 93.00 132 PRO A C 1
ATOM 1024 O O . PRO A 1 132 ? -8.350 1.668 -27.835 1.00 93.00 132 PRO A O 1
ATOM 1027 N N . SER A 1 133 ? -7.092 3.411 -28.488 1.00 90.69 133 SER A N 1
ATOM 1028 C CA . SER A 1 133 ? -7.961 3.847 -29.583 1.00 90.69 133 SER A CA 1
ATOM 1029 C C . SER A 1 133 ? -7.168 3.864 -30.889 1.00 90.69 133 SER A C 1
ATOM 1031 O O . SER A 1 133 ? -6.086 4.454 -30.922 1.00 90.69 133 SER A O 1
ATOM 1033 N N . PRO A 1 134 ? -7.697 3.294 -31.988 1.00 84.50 134 PRO A N 1
ATOM 1034 C CA . PRO A 1 134 ? -7.017 3.304 -33.285 1.00 84.50 134 PRO A CA 1
ATOM 1035 C C . PRO A 1 134 ? -6.802 4.722 -33.840 1.00 84.50 134 PRO A C 1
ATOM 1037 O O . PRO A 1 134 ? -5.939 4.931 -34.686 1.00 84.50 134 PRO A O 1
ATOM 1040 N N . GLN A 1 135 ? -7.561 5.711 -33.356 1.00 81.81 135 GLN A N 1
ATOM 1041 C CA . GLN A 1 135 ? -7.391 7.117 -33.740 1.00 81.81 135 GLN A CA 1
ATOM 1042 C C . GLN A 1 135 ? -6.136 7.753 -33.127 1.00 81.81 135 GLN A C 1
ATOM 1044 O O . GLN A 1 135 ? -5.598 8.702 -33.686 1.00 81.81 135 GLN A O 1
ATOM 1049 N N . LEU A 1 136 ? -5.670 7.245 -31.981 1.00 80.25 136 LEU A N 1
ATOM 1050 C CA . LEU A 1 136 ? -4.467 7.749 -31.318 1.00 80.25 136 LEU A CA 1
ATOM 1051 C C . LEU A 1 136 ? -3.201 7.149 -31.931 1.00 80.25 136 LEU A C 1
ATOM 1053 O O . LEU A 1 136 ? -2.185 7.828 -32.001 1.00 80.25 136 LEU A O 1
ATOM 1057 N N . SER A 1 137 ? -3.254 5.910 -32.432 1.00 80.62 137 SER A N 1
ATOM 1058 C CA . SER A 1 137 ? -2.090 5.290 -33.078 1.00 80.62 137 SER A CA 1
ATOM 1059 C C . SER A 1 137 ? -1.613 6.057 -34.312 1.00 80.62 137 SER A C 1
ATOM 1061 O O . SER A 1 137 ? -0.412 6.115 -34.540 1.00 80.62 137 SER A O 1
ATOM 1063 N N . SER A 1 138 ? -2.520 6.700 -35.056 1.00 78.62 138 SER A N 1
ATOM 1064 C CA . SER A 1 138 ? -2.152 7.535 -36.207 1.00 78.62 138 SER A CA 1
ATOM 1065 C C . SER A 1 138 ? -1.532 8.882 -35.827 1.00 78.62 138 SER A C 1
ATOM 1067 O O . SER A 1 138 ? -0.978 9.542 -36.694 1.00 78.62 138 SER A O 1
ATOM 1069 N N . LEU A 1 139 ? -1.619 9.319 -34.562 1.00 71.75 139 LEU A N 1
ATOM 1070 C CA . LEU A 1 139 ? -1.019 10.589 -34.124 1.00 71.75 139 LEU A CA 1
ATOM 1071 C C . LEU A 1 139 ? 0.511 10.521 -34.029 1.00 71.75 139 LEU A C 1
ATOM 1073 O O . LEU A 1 139 ? 1.158 11.560 -34.089 1.00 71.75 139 LEU A O 1
ATOM 1077 N N . ASN A 1 140 ? 1.081 9.322 -33.891 1.00 70.12 140 ASN A N 1
ATOM 1078 C CA . ASN A 1 140 ? 2.532 9.133 -33.821 1.00 70.12 140 ASN A CA 1
ATOM 1079 C C . ASN A 1 140 ? 3.197 9.087 -35.206 1.00 70.12 140 ASN A C 1
ATOM 1081 O O . ASN A 1 140 ? 4.420 9.196 -35.306 1.00 70.12 140 ASN A O 1
ATOM 1085 N N . ASP A 1 141 ? 2.410 8.934 -36.272 1.00 74.75 141 ASP A N 1
ATOM 1086 C CA . ASP A 1 141 ? 2.915 8.926 -37.638 1.00 74.75 141 ASP A CA 1
ATOM 1087 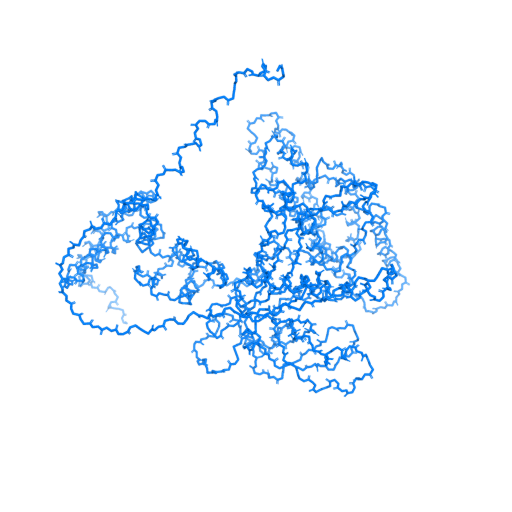C C . ASP A 1 141 ? 3.048 10.384 -38.118 1.00 74.75 141 ASP A C 1
ATOM 1089 O O . ASP A 1 141 ? 2.069 11.048 -38.449 1.00 74.75 141 ASP A O 1
ATOM 1093 N N . ASN A 1 142 ? 4.286 10.892 -38.103 1.00 65.44 142 ASN A N 1
ATOM 1094 C CA . ASN A 1 142 ? 4.704 12.300 -38.258 1.00 65.44 142 ASN A CA 1
ATOM 1095 C C . ASN A 1 142 ? 4.208 13.087 -39.503 1.00 65.44 142 ASN A C 1
ATOM 1097 O O . ASN A 1 142 ? 4.595 14.246 -39.661 1.00 65.44 142 ASN A O 1
ATOM 1101 N N . ASP A 1 143 ? 3.391 12.521 -40.393 1.00 65.25 143 ASP A N 1
ATOM 1102 C CA . ASP A 1 143 ? 3.109 13.121 -41.707 1.00 65.25 143 ASP A CA 1
ATOM 1103 C C . ASP A 1 143 ? 1.891 14.074 -41.754 1.00 65.25 143 ASP A C 1
ATOM 1105 O O . ASP A 1 143 ? 1.833 14.914 -42.652 1.00 65.25 143 ASP A O 1
ATOM 1109 N N . ASP A 1 144 ? 0.977 14.068 -40.771 1.00 61.66 144 ASP A N 1
ATOM 1110 C CA . ASP A 1 144 ? -0.282 14.848 -40.831 1.00 61.66 144 ASP A CA 1
ATOM 1111 C C . ASP A 1 144 ? -0.470 15.858 -39.671 1.00 61.66 144 ASP A C 1
ATOM 1113 O O . ASP A 1 144 ? -1.472 15.880 -38.949 1.00 61.66 144 ASP A O 1
ATOM 1117 N N . THR A 1 145 ? 0.479 16.785 -39.518 1.00 61.97 145 THR A N 1
ATOM 1118 C CA . THR A 1 145 ? 0.472 17.842 -38.475 1.00 61.97 145 THR A CA 1
ATOM 1119 C C . THR A 1 145 ? -0.728 18.809 -38.524 1.00 61.97 145 THR A C 1
ATOM 1121 O O . THR A 1 145 ? -1.034 19.473 -37.531 1.00 61.97 145 THR A O 1
ATOM 1124 N N . ALA A 1 146 ? -1.459 18.890 -39.641 1.00 61.62 146 ALA A N 1
ATOM 1125 C CA . ALA A 1 146 ? -2.576 19.826 -39.809 1.00 61.62 146 ALA A CA 1
ATOM 1126 C C . ALA A 1 146 ? -3.908 19.368 -39.173 1.00 61.62 146 ALA A C 1
ATOM 1128 O O . ALA A 1 146 ? -4.780 20.208 -38.943 1.00 61.62 146 ALA A O 1
ATOM 1129 N N . ALA A 1 147 ? -4.084 18.076 -38.860 1.00 61.44 147 ALA A N 1
ATOM 1130 C CA . ALA A 1 147 ? -5.350 17.541 -38.332 1.00 61.44 147 ALA A CA 1
ATOM 1131 C C . ALA A 1 147 ? -5.386 17.371 -36.797 1.00 61.44 147 ALA A C 1
ATOM 1133 O O . ALA A 1 147 ? -6.466 17.194 -36.231 1.00 61.44 147 ALA A O 1
ATOM 1134 N N . MET A 1 148 ? -4.246 17.482 -36.101 1.00 62.31 148 MET A N 1
ATOM 1135 C CA . MET A 1 148 ? -4.138 17.196 -34.655 1.00 62.31 148 MET A CA 1
ATOM 1136 C C . MET A 1 148 ? -4.904 18.171 -33.741 1.00 62.31 148 MET A C 1
ATOM 1138 O O . MET A 1 148 ? -5.131 17.882 -32.571 1.00 62.31 148 MET A O 1
ATOM 1142 N N . GLY A 1 149 ? -5.319 19.337 -34.241 1.00 64.38 149 GLY A N 1
ATOM 1143 C CA . GLY A 1 149 ? -5.773 20.441 -33.392 1.00 64.38 149 GLY A CA 1
ATOM 1144 C C . GLY A 1 149 ? -7.175 20.322 -32.787 1.00 64.38 149 GLY A C 1
ATOM 1145 O O . GLY A 1 149 ? -7.555 21.230 -32.058 1.00 64.38 149 GLY A O 1
ATOM 1146 N N . THR A 1 150 ? -7.974 19.287 -33.077 1.00 75.12 150 THR A N 1
ATOM 1147 C CA . THR A 1 150 ? -9.404 19.264 -32.668 1.00 75.12 150 THR A CA 1
ATOM 1148 C C . THR A 1 150 ? -9.904 17.966 -32.044 1.00 75.12 150 THR A C 1
ATOM 1150 O O . THR A 1 150 ? -11.038 17.924 -31.566 1.00 75.12 150 THR A O 1
ATOM 1153 N N . THR A 1 151 ? -9.097 16.906 -32.009 1.00 85.38 151 THR A N 1
ATOM 1154 C CA . THR A 1 151 ? -9.526 15.631 -31.431 1.00 85.38 151 THR A CA 1
ATOM 1155 C C . THR A 1 151 ? -9.526 15.711 -29.912 1.00 85.38 151 THR A C 1
ATOM 1157 O O . THR A 1 151 ? -8.474 15.737 -29.274 1.00 85.38 151 THR A O 1
ATOM 1160 N N . THR A 1 152 ? -10.727 15.748 -29.341 1.00 91.62 152 THR A N 1
ATOM 1161 C CA . THR A 1 152 ? -10.953 15.600 -27.908 1.00 91.62 152 THR A CA 1
ATOM 1162 C C . THR A 1 152 ? -11.159 14.124 -27.587 1.00 91.62 152 THR A C 1
ATOM 1164 O O . THR A 1 152 ? -11.899 13.420 -28.276 1.00 91.62 152 THR A O 1
ATOM 1167 N N . VAL A 1 153 ? -10.485 13.632 -26.552 1.00 93.69 153 VAL A N 1
ATOM 1168 C CA . VAL A 1 153 ? -10.531 12.220 -26.150 1.00 93.69 153 VAL A CA 1
ATOM 1169 C C . VAL A 1 153 ? -10.823 12.151 -24.652 1.00 93.69 153 VAL A C 1
ATOM 1171 O O . VAL A 1 153 ? -10.289 12.971 -23.902 1.00 93.69 153 VAL A O 1
ATOM 1174 N N . PRO A 1 154 ? -11.674 11.223 -24.180 1.00 94.62 154 PRO A N 1
ATOM 1175 C CA . PRO A 1 154 ? -11.813 10.984 -22.751 1.00 94.62 154 PRO A CA 1
ATOM 1176 C C . PRO A 1 154 ? -10.514 10.385 -22.204 1.00 94.62 154 PRO A C 1
ATOM 1178 O O . PRO A 1 154 ? -9.981 9.428 -22.767 1.00 94.62 154 PRO A O 1
ATOM 1181 N N . ALA A 1 155 ? -10.017 10.931 -21.101 1.00 94.56 155 ALA A N 1
ATOM 1182 C CA . ALA A 1 155 ? -8.821 10.470 -20.416 1.00 94.56 155 ALA A CA 1
ATOM 1183 C C . ALA A 1 155 ? -9.010 10.455 -18.902 1.00 94.56 155 ALA A C 1
ATOM 1185 O O . ALA A 1 155 ? -9.695 11.299 -18.327 1.00 94.56 155 ALA A O 1
ATOM 1186 N N . LEU A 1 156 ? -8.343 9.511 -18.249 1.00 94.38 156 LEU A N 1
ATOM 1187 C CA . LEU A 1 156 ? -8.160 9.503 -16.810 1.00 94.38 156 LEU A CA 1
ATOM 1188 C C . LEU A 1 156 ? -6.907 10.314 -16.488 1.00 94.38 156 LEU A C 1
ATOM 1190 O O . LEU A 1 156 ? -5.838 10.053 -17.045 1.00 94.38 156 LEU A O 1
ATOM 1194 N N . VAL A 1 157 ? -7.048 11.289 -15.593 1.00 92.38 157 VAL A N 1
ATOM 1195 C CA . VAL A 1 157 ? -5.950 12.181 -15.225 1.00 92.38 157 VAL A CA 1
ATOM 1196 C C . VAL A 1 157 ? -5.387 11.798 -13.867 1.00 92.38 157 VAL A C 1
ATOM 1198 O O . VAL A 1 157 ? -6.085 11.844 -12.857 1.00 92.38 157 VAL A O 1
ATOM 1201 N N . VAL A 1 158 ? -4.119 11.395 -13.835 1.00 92.25 158 VAL A N 1
ATOM 1202 C CA . VAL A 1 158 ? -3.468 10.919 -12.607 1.00 92.25 158 VAL A CA 1
ATOM 1203 C C . VAL A 1 158 ? -2.495 11.982 -12.103 1.00 92.25 158 VAL A C 1
ATOM 1205 O O . VAL A 1 158 ? -1.496 12.242 -12.775 1.00 92.25 158 VAL A O 1
ATOM 1208 N N . PRO A 1 159 ? -2.752 12.621 -10.948 1.00 89.38 159 PRO A N 1
ATOM 1209 C CA . PRO A 1 159 ? -1.872 13.659 -10.426 1.00 89.38 159 PRO A CA 1
ATOM 1210 C C . PRO A 1 159 ? -0.516 13.076 -10.024 1.00 89.38 159 PRO A C 1
ATOM 1212 O O . PRO A 1 159 ? -0.458 12.085 -9.295 1.00 89.38 159 PRO A O 1
ATOM 1215 N N . LEU A 1 160 ? 0.575 13.715 -10.459 1.00 83.62 160 LEU A N 1
ATOM 1216 C CA . LEU A 1 160 ? 1.929 13.286 -10.121 1.00 83.62 160 LEU A CA 1
ATOM 1217 C C . LEU A 1 160 ? 2.556 14.077 -8.986 1.00 83.62 160 LEU A C 1
ATOM 1219 O O . LEU A 1 160 ? 2.240 15.239 -8.720 1.00 83.62 160 LEU A O 1
ATOM 1223 N N . LEU A 1 161 ? 3.517 13.409 -8.358 1.00 81.00 161 LEU A N 1
ATOM 1224 C CA . LEU A 1 161 ? 4.549 14.028 -7.551 1.00 81.00 161 LEU A CA 1
ATOM 1225 C C . LEU A 1 161 ? 5.733 14.413 -8.444 1.00 81.00 161 LEU A C 1
ATOM 1227 O O . LEU A 1 161 ? 6.108 13.663 -9.341 1.00 81.00 161 LEU A O 1
ATOM 1231 N N . ALA A 1 162 ? 6.360 15.558 -8.172 1.00 74.00 162 ALA A N 1
ATOM 1232 C CA . ALA A 1 162 ? 7.501 16.049 -8.949 1.00 74.00 162 ALA A CA 1
ATOM 1233 C C . ALA A 1 162 ? 8.618 15.001 -9.196 1.00 74.00 162 ALA A C 1
ATOM 1235 O O . ALA A 1 162 ? 9.004 14.840 -10.353 1.00 74.00 162 ALA A O 1
ATOM 1236 N N . PRO A 1 163 ? 9.111 14.233 -8.195 1.00 77.88 163 PRO A N 1
ATOM 1237 C CA . PRO A 1 163 ? 10.163 13.237 -8.438 1.00 77.88 163 PRO A CA 1
ATOM 1238 C C . PRO A 1 163 ? 9.697 12.039 -9.278 1.00 77.88 163 PRO A C 1
ATOM 1240 O O . PRO A 1 163 ? 10.513 11.377 -9.911 1.00 77.88 163 PRO A O 1
ATOM 1243 N N . VAL A 1 164 ? 8.393 11.766 -9.308 1.00 84.31 164 VAL A N 1
ATOM 1244 C CA . VAL A 1 164 ? 7.804 10.606 -9.992 1.00 84.31 164 VAL A CA 1
ATOM 1245 C C . VAL A 1 164 ? 7.776 10.784 -11.499 1.00 84.31 164 VAL A C 1
ATOM 1247 O O . VAL A 1 164 ? 7.936 9.819 -12.243 1.00 84.31 164 VAL A O 1
ATOM 1250 N N . ARG A 1 165 ? 7.625 12.030 -11.954 1.00 85.44 165 ARG A N 1
ATOM 1251 C CA . ARG A 1 165 ? 7.641 12.371 -13.374 1.00 85.44 165 ARG A CA 1
ATOM 1252 C C . ARG A 1 165 ? 8.896 11.833 -14.065 1.00 85.44 165 ARG A C 1
ATOM 1254 O O . ARG A 1 165 ? 8.775 11.158 -15.078 1.00 85.44 165 ARG A O 1
ATOM 1261 N N . LEU A 1 166 ? 10.068 12.034 -13.459 1.00 85.38 166 LEU A N 1
ATOM 1262 C CA . LEU A 1 166 ? 11.347 11.559 -13.997 1.00 85.38 166 LEU A CA 1
ATOM 1263 C C . LEU A 1 166 ? 11.429 10.025 -14.067 1.00 85.38 166 LEU A C 1
ATOM 1265 O O . LEU A 1 166 ? 12.022 9.485 -14.998 1.00 85.38 166 LEU A O 1
ATOM 1269 N N . LEU A 1 167 ? 10.832 9.315 -13.100 1.00 88.12 167 LEU A N 1
ATOM 1270 C CA . LEU A 1 167 ? 10.808 7.845 -13.085 1.00 88.12 167 LEU A CA 1
ATOM 1271 C C . LEU A 1 167 ? 10.015 7.293 -14.273 1.00 88.12 167 LEU A C 1
ATOM 1273 O O . LEU A 1 167 ? 10.440 6.336 -14.920 1.00 88.12 167 LEU A O 1
ATOM 1277 N N . LEU A 1 168 ? 8.869 7.910 -14.554 1.00 90.06 168 LEU A N 1
ATOM 1278 C CA . LEU A 1 168 ? 7.967 7.490 -15.621 1.00 90.06 168 LEU A CA 1
ATOM 1279 C C . LEU A 1 168 ? 8.423 7.954 -16.999 1.00 90.06 168 LEU A C 1
ATOM 1281 O O . LEU A 1 168 ? 8.294 7.198 -17.954 1.00 90.06 168 LEU A O 1
ATOM 1285 N N . GLU A 1 169 ? 8.998 9.152 -17.108 1.00 87.88 169 GLU A N 1
ATOM 1286 C CA . GLU A 1 169 ? 9.639 9.623 -18.339 1.00 87.88 169 GLU A CA 1
ATOM 1287 C C . GLU A 1 169 ? 10.763 8.675 -18.763 1.00 87.88 169 GLU A C 1
ATOM 1289 O O . GLU A 1 169 ? 10.822 8.284 -19.926 1.00 87.88 169 GLU A O 1
ATOM 1294 N N . ALA A 1 170 ? 11.599 8.231 -17.818 1.00 87.75 170 ALA A N 1
ATOM 1295 C CA . ALA A 1 170 ? 12.638 7.246 -18.100 1.00 87.75 170 ALA A CA 1
ATOM 1296 C C . ALA A 1 170 ? 12.060 5.901 -18.579 1.00 87.75 170 ALA A C 1
ATOM 1298 O O . ALA A 1 170 ? 12.514 5.360 -19.586 1.00 87.75 170 ALA A O 1
ATOM 1299 N N . ALA A 1 171 ? 11.022 5.393 -17.903 1.00 90.31 171 ALA A N 1
ATOM 1300 C CA . ALA A 1 171 ? 10.342 4.157 -18.300 1.00 90.31 171 ALA A CA 1
ATOM 1301 C C . ALA A 1 171 ? 9.677 4.262 -19.679 1.00 90.31 171 ALA A C 1
ATOM 1303 O O . ALA A 1 171 ? 9.721 3.315 -20.459 1.00 90.31 171 ALA A O 1
ATOM 1304 N N . HIS A 1 172 ? 9.089 5.415 -19.997 1.00 90.69 172 HIS A N 1
ATOM 1305 C CA . HIS A 1 172 ? 8.430 5.642 -21.275 1.00 90.69 172 HIS A CA 1
ATOM 1306 C C . HIS A 1 172 ? 9.421 5.826 -22.428 1.00 90.69 172 HIS A C 1
ATOM 1308 O O . HIS A 1 172 ? 9.191 5.303 -23.515 1.00 90.69 172 HIS A O 1
ATOM 1314 N N . ALA A 1 173 ? 10.532 6.532 -22.195 1.00 89.19 173 ALA A N 1
ATOM 1315 C CA . ALA A 1 173 ? 11.552 6.761 -23.212 1.00 89.19 173 ALA A CA 1
ATOM 1316 C C . ALA A 1 173 ? 12.189 5.451 -23.704 1.00 89.19 173 ALA A C 1
ATOM 1318 O O . ALA A 1 173 ? 12.684 5.397 -24.830 1.00 89.19 173 ALA A O 1
ATOM 1319 N N . GLY A 1 174 ? 12.223 4.410 -22.858 1.00 88.50 174 GLY A N 1
ATOM 1320 C CA . GLY A 1 174 ? 12.832 3.116 -23.182 1.00 88.50 174 GLY A CA 1
ATOM 1321 C C . GLY A 1 174 ? 14.332 3.211 -23.485 1.00 88.50 174 GLY A C 1
ATOM 1322 O O . GLY A 1 174 ? 14.923 2.284 -24.039 1.00 88.50 174 GLY A O 1
ATOM 1323 N N . GLN A 1 175 ? 14.961 4.341 -23.154 1.00 89.25 175 GLN A N 1
ATOM 1324 C CA . GLN A 1 175 ? 16.384 4.563 -23.348 1.00 89.25 175 GLN A CA 1
ATOM 1325 C C . GLN A 1 175 ? 17.147 4.007 -22.153 1.00 89.25 175 GLN A C 1
ATOM 1327 O O . GLN A 1 175 ? 16.812 4.267 -21.001 1.00 89.25 175 GLN A O 1
ATOM 1332 N N . ALA A 1 176 ? 18.207 3.256 -22.437 1.00 89.25 176 ALA A N 1
ATOM 1333 C CA . ALA A 1 176 ? 19.126 2.759 -21.426 1.00 89.25 176 ALA A CA 1
ATOM 1334 C C . ALA A 1 176 ? 19.673 3.909 -20.564 1.00 89.25 176 ALA A C 1
ATOM 1336 O O . ALA A 1 176 ? 20.337 4.818 -21.070 1.00 89.25 176 ALA A O 1
ATOM 1337 N N . LEU A 1 177 ? 19.437 3.852 -19.253 1.00 85.38 177 LEU A N 1
ATOM 1338 C CA . LEU A 1 177 ? 19.960 4.845 -18.327 1.00 85.38 177 LEU A CA 1
ATOM 1339 C C . LEU A 1 177 ? 21.414 4.549 -17.969 1.00 85.38 177 LEU A C 1
ATOM 1341 O O . LEU A 1 177 ? 21.836 3.402 -17.802 1.00 85.38 177 LEU A O 1
ATOM 1345 N N . SER A 1 178 ? 22.183 5.615 -17.750 1.00 82.75 178 SER A N 1
ATOM 1346 C CA . SER A 1 178 ? 23.472 5.472 -17.075 1.00 82.75 178 SER A CA 1
ATOM 1347 C C . SER A 1 178 ? 23.258 5.021 -15.626 1.00 82.75 178 SER A C 1
ATOM 1349 O O . SER A 1 178 ? 22.314 5.444 -14.956 1.00 82.75 178 SER A O 1
ATOM 1351 N N . ARG A 1 179 ? 24.163 4.188 -15.107 1.00 82.44 179 ARG A N 1
ATOM 1352 C CA . ARG A 1 179 ? 24.055 3.638 -13.744 1.00 82.44 179 ARG A CA 1
ATOM 1353 C C . ARG A 1 179 ? 23.943 4.705 -12.644 1.00 82.44 179 ARG A C 1
ATOM 1355 O O . ARG A 1 179 ? 23.084 4.541 -11.785 1.00 82.44 179 ARG A O 1
ATOM 1362 N N . PRO A 1 180 ? 24.718 5.812 -12.660 1.00 80.00 180 PRO A N 1
ATOM 1363 C CA . PRO A 1 180 ? 24.563 6.859 -11.650 1.00 80.00 180 PRO A CA 1
ATOM 1364 C C . PRO A 1 180 ? 23.170 7.497 -11.662 1.00 80.00 180 PRO A C 1
ATOM 1366 O O . PRO A 1 180 ? 22.625 7.787 -10.600 1.00 80.00 180 PRO A O 1
ATOM 1369 N N . VAL A 1 181 ? 22.582 7.694 -12.848 1.00 81.56 181 VAL A N 1
ATOM 1370 C CA . VAL A 1 181 ? 21.216 8.221 -12.985 1.00 81.56 181 VAL A CA 1
ATOM 1371 C C . VAL A 1 181 ? 20.208 7.198 -12.469 1.00 81.56 181 VAL A C 1
ATOM 1373 O O . VAL A 1 181 ? 19.367 7.549 -11.645 1.00 81.56 181 VAL A O 1
ATOM 1376 N N . LEU A 1 182 ? 20.346 5.931 -12.870 1.00 86.88 182 LEU A N 1
ATOM 1377 C CA . LEU A 1 182 ? 19.491 4.840 -12.404 1.00 86.88 182 LEU A CA 1
ATOM 1378 C C . LEU A 1 182 ? 19.481 4.744 -10.874 1.00 86.88 182 LEU A C 1
ATOM 1380 O O . LEU A 1 182 ? 18.411 4.732 -10.283 1.00 86.88 182 LEU A O 1
ATOM 1384 N N . TRP A 1 183 ? 20.641 4.747 -10.212 1.00 86.62 183 TRP A N 1
ATOM 1385 C CA . TRP A 1 183 ? 20.702 4.626 -8.751 1.00 86.62 183 TRP A CA 1
ATOM 1386 C C . TRP A 1 183 ? 20.101 5.831 -8.028 1.00 86.62 183 TRP A C 1
ATOM 1388 O O . TRP A 1 183 ? 19.423 5.657 -7.017 1.00 86.62 183 TRP A O 1
ATOM 1398 N N . ARG A 1 184 ? 20.270 7.053 -8.554 1.00 80.00 184 ARG A N 1
ATOM 1399 C CA . ARG A 1 184 ? 19.566 8.223 -8.004 1.00 80.00 184 ARG A CA 1
ATOM 1400 C C . ARG A 1 184 ? 18.055 8.052 -8.116 1.00 80.00 184 ARG A C 1
ATOM 1402 O O . ARG A 1 184 ? 17.351 8.278 -7.138 1.00 80.00 184 ARG A O 1
ATOM 1409 N N . LEU A 1 185 ? 17.564 7.618 -9.272 1.00 86.38 185 LEU A N 1
ATOM 1410 C CA . LEU A 1 185 ? 16.138 7.393 -9.494 1.00 86.38 185 LEU A CA 1
ATOM 1411 C C . LEU A 1 185 ? 15.605 6.231 -8.634 1.00 86.38 185 LEU A C 1
ATOM 1413 O O . LEU A 1 185 ? 14.518 6.333 -8.069 1.00 86.38 185 LEU A O 1
ATOM 1417 N N . ASN A 1 186 ? 16.402 5.183 -8.419 1.00 91.06 186 ASN A N 1
ATOM 1418 C CA . ASN A 1 186 ? 16.065 4.075 -7.526 1.00 91.06 186 ASN A CA 1
ATOM 1419 C C . ASN A 1 186 ? 15.841 4.544 -6.086 1.00 91.06 186 ASN A C 1
ATOM 1421 O O . ASN A 1 186 ? 14.911 4.063 -5.446 1.00 91.06 186 ASN A O 1
ATOM 1425 N N . THR A 1 187 ? 16.617 5.513 -5.580 1.00 87.81 187 THR A N 1
ATOM 1426 C CA . THR A 1 187 ? 16.377 6.050 -4.225 1.00 87.81 187 THR A CA 1
ATOM 1427 C C . THR A 1 187 ? 15.002 6.699 -4.086 1.00 87.81 187 THR A C 1
ATOM 1429 O O . THR A 1 187 ? 14.398 6.599 -3.021 1.00 87.81 187 THR A O 1
ATOM 1432 N N . ALA A 1 188 ? 14.494 7.337 -5.145 1.00 86.50 188 ALA A N 1
ATOM 1433 C CA . ALA A 1 188 ? 13.173 7.961 -5.147 1.00 86.50 188 ALA A CA 1
ATOM 1434 C C . ALA A 1 188 ? 12.043 6.927 -5.258 1.00 86.50 188 ALA A C 1
ATOM 1436 O O . ALA A 1 188 ? 10.952 7.164 -4.748 1.00 86.50 188 ALA A O 1
ATOM 1437 N N . ALA A 1 189 ? 12.304 5.788 -5.903 1.00 89.94 189 ALA A N 1
ATOM 1438 C CA . ALA A 1 189 ? 11.332 4.713 -6.056 1.00 89.94 189 ALA A CA 1
ATOM 1439 C C . ALA A 1 189 ? 11.273 3.779 -4.829 1.00 89.94 189 ALA A C 1
ATOM 1441 O O . ALA A 1 189 ? 10.195 3.374 -4.419 1.00 89.94 189 ALA A O 1
ATOM 1442 N N . VAL A 1 190 ? 12.419 3.455 -4.222 1.00 92.38 190 VAL A N 1
ATOM 1443 C CA . VAL A 1 190 ? 12.522 2.476 -3.123 1.00 92.38 190 VAL A CA 1
ATOM 1444 C C . VAL A 1 190 ? 12.191 3.076 -1.754 1.00 92.38 190 VAL A C 1
ATOM 1446 O O . VAL A 1 190 ? 11.616 2.387 -0.921 1.00 92.38 190 VAL A O 1
ATOM 1449 N N . ASN A 1 191 ? 12.508 4.352 -1.510 1.00 87.81 191 ASN A N 1
ATOM 1450 C CA . ASN A 1 191 ? 12.294 4.997 -0.203 1.00 87.81 191 ASN A CA 1
ATOM 1451 C C . ASN A 1 191 ? 10.892 5.612 -0.053 1.00 87.81 191 ASN A C 1
ATOM 1453 O O . ASN A 1 191 ? 10.729 6.655 0.585 1.00 87.81 191 ASN A O 1
ATOM 1457 N N . ARG A 1 192 ? 9.886 5.016 -0.696 1.00 87.75 192 ARG A N 1
ATOM 1458 C CA . ARG A 1 192 ? 8.489 5.429 -0.558 1.00 87.75 192 ARG A CA 1
ATOM 1459 C C . ARG A 1 192 ? 7.828 4.551 0.482 1.00 87.75 192 ARG A C 1
ATOM 1461 O O . ARG A 1 192 ? 7.657 3.357 0.250 1.00 87.75 192 ARG A O 1
ATOM 1468 N N . ASP A 1 193 ? 7.438 5.168 1.589 1.00 84.62 193 ASP A N 1
ATOM 1469 C CA . ASP A 1 193 ? 6.745 4.470 2.664 1.00 84.62 193 ASP A CA 1
ATOM 1470 C C . ASP A 1 193 ? 5.484 3.799 2.125 1.00 84.62 193 ASP A C 1
ATOM 1472 O O . ASP A 1 193 ? 4.635 4.453 1.511 1.00 84.62 193 ASP A O 1
ATOM 1476 N N . GLN A 1 194 ? 5.356 2.493 2.371 1.00 85.38 194 GLN A N 1
ATOM 1477 C CA . GLN A 1 194 ? 4.190 1.711 1.945 1.00 85.38 194 GLN A CA 1
ATOM 1478 C C . GLN A 1 194 ? 3.965 1.739 0.419 1.00 85.38 194 GLN A C 1
ATOM 1480 O O . GLN A 1 194 ? 2.831 1.534 -0.042 1.00 85.38 194 GLN A O 1
ATOM 1485 N N . GLY A 1 195 ? 5.019 2.031 -0.351 1.00 92.19 195 GLY A N 1
ATOM 1486 C CA . GLY A 1 195 ? 5.053 1.886 -1.801 1.00 92.19 195 GLY A CA 1
ATOM 1487 C C . GLY A 1 195 ? 5.262 0.431 -2.214 1.00 92.19 195 GLY A C 1
ATOM 1488 O O . GLY A 1 195 ? 5.237 -0.492 -1.393 1.00 92.19 195 GLY A O 1
ATOM 1489 N N . LEU A 1 196 ? 5.514 0.218 -3.502 1.00 96.12 196 LEU A N 1
ATOM 1490 C CA . LEU A 1 196 ? 5.712 -1.111 -4.075 1.00 96.12 196 LEU A CA 1
ATOM 1491 C C . LEU A 1 196 ? 6.797 -1.900 -3.335 1.00 96.12 196 LEU A C 1
ATOM 1493 O O . LEU A 1 196 ? 6.584 -3.058 -2.987 1.00 96.12 196 LEU A O 1
ATOM 1497 N N . PHE A 1 197 ? 7.954 -1.282 -3.081 1.00 95.88 197 PHE A N 1
ATOM 1498 C CA . PHE A 1 197 ? 9.089 -1.973 -2.468 1.00 95.88 197 PHE A CA 1
ATOM 1499 C C . PHE A 1 197 ? 8.765 -2.521 -1.072 1.00 95.88 197 PHE A C 1
ATOM 1501 O O . PHE A 1 197 ? 9.213 -3.612 -0.724 1.00 95.88 197 PHE A O 1
ATOM 1508 N N . ASP A 1 198 ? 7.976 -1.801 -0.275 1.00 93.38 198 ASP A N 1
ATOM 1509 C CA . ASP A 1 198 ? 7.627 -2.215 1.085 1.00 93.38 198 ASP A CA 1
ATOM 1510 C C . ASP A 1 198 ? 6.586 -3.331 1.123 1.00 93.38 198 ASP A C 1
ATOM 1512 O O . ASP A 1 198 ? 6.662 -4.196 1.996 1.00 93.38 198 ASP A O 1
ATOM 1516 N N . ASN A 1 199 ? 5.657 -3.328 0.165 1.00 95.06 199 ASN A N 1
ATOM 1517 C CA . ASN A 1 199 ? 4.526 -4.253 0.128 1.00 95.06 199 ASN A CA 1
ATOM 1518 C C . ASN A 1 199 ? 4.833 -5.572 -0.596 1.00 95.06 199 ASN A C 1
ATOM 1520 O O . ASN A 1 199 ? 3.978 -6.458 -0.661 1.00 95.06 199 ASN A O 1
ATOM 1524 N N . LEU A 1 200 ? 6.039 -5.725 -1.151 1.00 95.75 200 LEU A N 1
ATOM 1525 C CA . LEU A 1 200 ? 6.475 -6.990 -1.733 1.00 95.75 200 LEU A CA 1
ATOM 1526 C C . LEU A 1 200 ? 6.628 -8.074 -0.642 1.00 95.75 200 LEU A C 1
ATOM 1528 O O . LEU A 1 200 ? 7.112 -7.790 0.456 1.00 95.75 200 LEU A O 1
ATOM 1532 N N . PRO A 1 201 ? 6.261 -9.337 -0.934 1.00 94.56 201 PRO A N 1
ATOM 1533 C CA . PRO A 1 201 ? 6.262 -10.437 0.034 1.00 94.56 201 PRO A CA 1
ATOM 1534 C C . PRO A 1 201 ? 7.672 -10.995 0.294 1.00 94.56 201 PRO A C 1
ATOM 1536 O O . PRO A 1 201 ? 7.931 -12.184 0.125 1.00 94.56 201 PRO A O 1
ATOM 1539 N N . TRP A 1 202 ? 8.615 -10.145 0.703 1.00 91.56 202 TRP A N 1
ATOM 1540 C CA . TRP A 1 202 ? 10.018 -10.528 0.890 1.00 91.56 202 TRP A CA 1
ATOM 1541 C C . TRP A 1 202 ? 10.201 -11.684 1.875 1.00 91.56 202 TRP A C 1
ATOM 1543 O O . TRP A 1 202 ? 11.021 -12.565 1.639 1.00 91.56 202 TRP A O 1
ATOM 1553 N N . SER A 1 203 ? 9.446 -11.705 2.972 1.00 86.69 203 SER A N 1
ATOM 1554 C CA . SER A 1 203 ? 9.591 -12.731 4.010 1.00 86.69 203 SER A CA 1
ATOM 1555 C C . SER A 1 203 ? 9.131 -14.113 3.557 1.00 86.69 203 SER A C 1
ATOM 1557 O O . SER A 1 203 ? 9.679 -15.108 4.020 1.00 86.69 203 SER A O 1
ATOM 1559 N N . THR A 1 204 ? 8.139 -14.181 2.667 1.00 88.25 204 THR A N 1
ATOM 1560 C CA . THR A 1 204 ? 7.521 -15.443 2.258 1.00 88.25 204 THR A CA 1
ATOM 1561 C C . THR A 1 204 ? 8.014 -15.915 0.895 1.00 88.25 204 THR A C 1
ATOM 1563 O O . THR A 1 204 ? 8.187 -17.109 0.705 1.00 88.25 204 THR A O 1
ATOM 1566 N N . TRP A 1 205 ? 8.248 -15.022 -0.070 1.00 91.38 205 TRP A N 1
ATOM 1567 C CA . TRP A 1 205 ? 8.519 -15.409 -1.463 1.00 91.38 205 TRP A CA 1
ATOM 1568 C C . TRP A 1 205 ? 9.986 -15.330 -1.883 1.00 91.38 205 TRP A C 1
ATOM 1570 O O . TRP A 1 205 ? 10.310 -15.802 -2.971 1.00 91.38 205 TRP A O 1
ATOM 1580 N N . THR A 1 206 ? 10.879 -14.760 -1.068 1.00 88.75 206 THR A N 1
ATOM 1581 C CA . THR A 1 206 ? 12.312 -14.745 -1.408 1.00 88.75 206 THR A CA 1
ATOM 1582 C C . THR A 1 206 ? 12.799 -16.178 -1.565 1.00 88.75 206 THR A C 1
ATOM 1584 O O . THR A 1 206 ? 12.667 -16.964 -0.635 1.00 88.75 206 THR A O 1
ATOM 1587 N N . ALA A 1 207 ? 13.313 -16.530 -2.740 1.00 79.94 207 ALA A N 1
ATOM 1588 C CA . ALA A 1 207 ? 13.753 -17.883 -3.029 1.00 79.94 207 ALA A CA 1
ATOM 1589 C C . ALA A 1 207 ? 14.981 -18.258 -2.203 1.00 79.94 207 ALA A C 1
ATOM 1591 O O . ALA A 1 207 ? 15.960 -17.508 -2.121 1.00 79.94 207 ALA A O 1
ATOM 1592 N N . ASP A 1 208 ? 14.930 -19.463 -1.652 1.00 72.00 208 ASP A N 1
ATOM 1593 C CA . ASP A 1 208 ? 16.013 -20.039 -0.881 1.00 72.00 208 ASP A CA 1
ATOM 1594 C C . ASP A 1 208 ? 16.898 -20.806 -1.838 1.00 72.00 208 ASP A C 1
ATOM 1596 O O . ASP A 1 208 ? 16.732 -22.007 -2.065 1.00 72.00 208 ASP A O 1
ATOM 1600 N N . ASP A 1 209 ? 17.884 -20.115 -2.403 1.00 59.41 209 ASP A N 1
ATOM 1601 C CA . ASP A 1 209 ? 18.999 -20.856 -2.961 1.00 59.41 209 ASP A CA 1
ATOM 1602 C C . ASP A 1 209 ? 19.632 -21.684 -1.836 1.00 59.41 209 ASP A C 1
ATOM 1604 O O . ASP A 1 209 ? 19.703 -21.275 -0.672 1.00 59.41 209 ASP A O 1
ATOM 1608 N N . LYS A 1 210 ? 20.097 -22.887 -2.192 1.00 56.75 210 LYS A N 1
ATOM 1609 C CA . LYS A 1 210 ? 20.685 -23.900 -1.289 1.00 56.75 210 LYS A CA 1
ATOM 1610 C C . LYS A 1 210 ? 21.802 -23.364 -0.373 1.00 56.75 210 LYS A C 1
ATOM 1612 O O . LYS A 1 210 ? 22.219 -24.061 0.551 1.00 56.75 210 LYS A O 1
ATOM 1617 N N . GLU A 1 211 ? 22.259 -22.140 -0.608 1.00 52.28 211 GLU A N 1
ATOM 1618 C CA . GLU A 1 211 ? 23.133 -21.339 0.242 1.00 52.28 211 GLU A CA 1
ATOM 1619 C C . GLU A 1 211 ? 22.509 -20.956 1.602 1.00 52.28 211 GLU A C 1
ATOM 1621 O O . GLU A 1 211 ? 23.259 -20.641 2.523 1.00 52.28 211 GLU A O 1
ATOM 1626 N N . ARG A 1 212 ? 21.182 -21.080 1.812 1.00 54.16 212 ARG A N 1
ATOM 1627 C CA . ARG A 1 212 ? 20.550 -20.763 3.113 1.00 54.16 212 ARG A CA 1
ATOM 1628 C C . ARG A 1 212 ? 20.961 -21.636 4.293 1.00 54.16 212 ARG A C 1
ATOM 1630 O O . ARG A 1 212 ? 20.882 -21.177 5.430 1.00 54.16 212 ARG A O 1
ATOM 1637 N N . LYS A 1 213 ? 21.508 -22.835 4.058 1.00 53.31 213 LYS A N 1
ATOM 1638 C CA . LYS A 1 213 ? 22.148 -23.613 5.138 1.00 53.31 213 LYS A CA 1
ATOM 1639 C C . LYS A 1 213 ? 23.354 -22.894 5.763 1.00 53.31 213 LYS A C 1
ATOM 1641 O O . LYS A 1 213 ? 23.815 -23.331 6.811 1.00 53.31 213 LYS A O 1
ATOM 1646 N N . ASN A 1 214 ? 23.821 -21.802 5.151 1.00 51.44 214 ASN A N 1
ATOM 1647 C CA . ASN A 1 214 ? 24.935 -20.991 5.621 1.00 51.44 214 ASN A CA 1
ATOM 1648 C C . ASN A 1 214 ? 24.529 -19.592 6.130 1.00 51.44 214 ASN A C 1
ATOM 1650 O O . ASN A 1 214 ? 25.428 -18.862 6.536 1.00 51.44 214 ASN A O 1
ATOM 1654 N N . PHE A 1 215 ? 23.241 -19.194 6.157 1.00 60.03 215 PHE A N 1
ATOM 1655 C CA . PHE A 1 215 ? 22.825 -17.946 6.841 1.00 60.03 215 PHE A CA 1
ATOM 1656 C C . PHE A 1 215 ? 22.672 -18.184 8.332 1.00 60.03 215 PHE A C 1
ATOM 1658 O O . PHE A 1 215 ? 21.602 -18.095 8.939 1.00 60.03 215 PHE A O 1
ATOM 1665 N N . VAL A 1 216 ? 23.810 -18.529 8.893 1.00 58.69 216 VAL A N 1
ATOM 1666 C CA . VAL A 1 216 ? 24.088 -18.311 10.282 1.00 58.69 216 VAL A CA 1
ATOM 1667 C C . VAL A 1 216 ? 24.641 -16.895 10.430 1.00 58.69 216 VAL A C 1
ATOM 1669 O O . VAL A 1 216 ? 25.368 -16.420 9.556 1.00 58.69 216 VAL A O 1
ATOM 1672 N N . ASP A 1 217 ? 24.267 -16.195 11.497 1.00 62.34 217 ASP A N 1
ATOM 1673 C CA . ASP A 1 217 ? 24.965 -14.974 11.894 1.00 62.34 217 ASP A CA 1
ATOM 1674 C C . ASP A 1 217 ? 26.467 -15.264 12.114 1.00 62.34 217 ASP A C 1
ATOM 1676 O O . ASP A 1 217 ? 26.922 -16.412 12.057 1.00 62.34 217 ASP A O 1
ATOM 1680 N N . ALA A 1 218 ? 27.267 -14.229 12.385 1.00 52.28 218 ALA A N 1
ATOM 1681 C CA . ALA A 1 218 ? 28.694 -14.409 12.675 1.00 52.28 218 ALA A CA 1
ATOM 1682 C C . ALA A 1 218 ? 28.961 -15.402 13.832 1.00 52.28 218 ALA A C 1
ATOM 1684 O O . ALA A 1 218 ? 30.060 -15.942 13.936 1.00 52.28 218 ALA A O 1
ATOM 1685 N N . ALA A 1 219 ? 27.953 -15.671 14.669 1.00 60.47 219 ALA A N 1
ATOM 1686 C CA . ALA A 1 219 ? 28.001 -16.587 15.798 1.00 60.47 219 ALA A CA 1
ATOM 1687 C C . ALA A 1 219 ? 27.468 -18.003 15.491 1.00 60.47 219 ALA A C 1
ATOM 1689 O O . ALA A 1 219 ? 27.450 -18.845 16.390 1.00 60.47 219 ALA A O 1
ATOM 1690 N N . GLY A 1 220 ? 27.065 -18.320 14.256 1.00 65.88 220 GLY A N 1
ATOM 1691 C CA . GLY A 1 220 ? 26.568 -19.660 13.936 1.00 65.88 220 GLY A CA 1
ATOM 1692 C C . GLY A 1 220 ? 25.067 -19.870 14.191 1.00 65.88 220 GLY A C 1
ATOM 1693 O O . GLY A 1 220 ? 24.616 -21.017 14.147 1.00 65.88 220 GLY A O 1
ATOM 1694 N N . ASN A 1 221 ? 24.279 -18.822 14.457 1.00 69.06 221 ASN A N 1
ATOM 1695 C CA . ASN A 1 221 ? 22.840 -18.933 14.724 1.00 69.06 221 ASN A CA 1
ATOM 1696 C C . ASN A 1 221 ? 22.008 -18.680 13.472 1.00 69.06 221 ASN A C 1
ATOM 1698 O O . ASN A 1 221 ? 22.226 -17.700 12.765 1.00 69.06 221 ASN A O 1
ATOM 1702 N N . VAL A 1 222 ? 21.006 -19.524 13.228 1.00 63.81 222 VAL A N 1
ATOM 1703 C CA . VAL A 1 222 ? 20.049 -19.323 12.133 1.00 63.81 222 VAL A CA 1
ATOM 1704 C C . VAL A 1 222 ? 19.325 -17.993 12.343 1.00 63.81 222 VAL A C 1
ATOM 1706 O O . VAL A 1 222 ? 18.660 -17.795 13.360 1.00 63.81 222 VAL A O 1
ATOM 1709 N N . ILE A 1 223 ? 19.470 -17.080 11.385 1.00 60.97 223 ILE A N 1
ATOM 1710 C CA . ILE A 1 223 ? 18.825 -15.766 11.420 1.00 60.97 223 ILE A CA 1
ATOM 1711 C C . ILE A 1 223 ? 17.300 -15.957 11.308 1.00 60.97 223 ILE A C 1
ATOM 1713 O O . ILE A 1 223 ? 16.828 -16.651 10.408 1.00 60.97 223 ILE A O 1
ATOM 1717 N N . ASP A 1 224 ? 16.534 -15.353 12.228 1.00 60.81 224 ASP A N 1
ATOM 1718 C CA . ASP A 1 224 ? 15.060 -15.410 12.258 1.00 60.81 224 ASP A CA 1
ATOM 1719 C C . ASP A 1 224 ? 14.466 -14.935 10.919 1.00 60.81 224 ASP A C 1
ATOM 1721 O O . ASP A 1 224 ? 14.975 -13.999 10.297 1.00 60.81 224 ASP A O 1
ATOM 1725 N N . ALA A 1 225 ? 13.364 -15.548 10.485 1.00 59.75 225 ALA A N 1
ATOM 1726 C CA . ALA A 1 225 ? 12.806 -15.353 9.155 1.00 59.75 225 ALA A CA 1
ATOM 1727 C C . ALA A 1 225 ? 12.362 -13.914 8.867 1.00 59.75 225 ALA A C 1
ATOM 1729 O O . ALA A 1 225 ? 12.402 -13.438 7.731 1.00 59.75 225 ALA A O 1
ATOM 1730 N N . LYS A 1 226 ? 12.012 -13.172 9.920 1.00 58.19 226 LYS A N 1
ATOM 1731 C CA . LYS A 1 226 ? 11.713 -11.735 9.837 1.00 58.19 226 LYS A CA 1
ATOM 1732 C C . LYS A 1 226 ? 12.922 -10.872 9.451 1.00 58.19 226 LYS A C 1
ATOM 1734 O O . LYS A 1 226 ? 12.741 -9.748 8.997 1.00 58.19 226 LYS A O 1
ATOM 1739 N N . PHE A 1 227 ? 14.138 -11.385 9.636 1.00 57.09 227 PHE A N 1
ATOM 1740 C CA . PHE A 1 227 ? 15.396 -10.742 9.258 1.00 57.09 227 PHE A CA 1
ATOM 1741 C C . PHE A 1 227 ? 15.997 -11.350 7.988 1.00 57.09 227 PHE A C 1
ATOM 1743 O O . PHE A 1 227 ? 17.153 -11.069 7.665 1.00 57.09 227 PHE A O 1
ATOM 1750 N N . HIS A 1 228 ? 15.241 -12.185 7.263 1.00 62.38 228 HIS A N 1
ATOM 1751 C CA . HIS A 1 228 ? 15.705 -12.697 5.985 1.00 62.38 228 HIS A CA 1
ATOM 1752 C C . HIS A 1 228 ? 16.084 -11.547 5.054 1.00 62.38 228 HIS A C 1
ATOM 1754 O O . HIS A 1 228 ? 15.363 -10.562 4.880 1.00 62.38 228 HIS A O 1
ATOM 1760 N N . VAL A 1 229 ? 17.258 -11.705 4.452 1.00 66.31 229 VAL A N 1
ATOM 1761 C CA . VAL A 1 229 ? 17.975 -10.643 3.755 1.00 66.31 229 VAL A CA 1
ATOM 1762 C C . VAL A 1 229 ? 17.290 -10.252 2.446 1.00 66.31 229 VAL A C 1
ATOM 1764 O O . VAL A 1 229 ? 17.642 -9.223 1.912 1.00 66.31 229 VAL 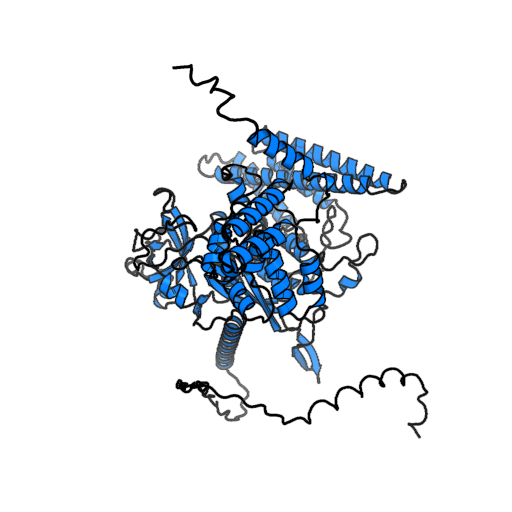A O 1
ATOM 1767 N N . GLY A 1 230 ? 16.250 -10.951 1.966 1.00 82.12 230 GLY A N 1
ATOM 1768 C CA . GLY A 1 230 ? 15.597 -10.662 0.678 1.00 82.12 230 GLY A CA 1
ATOM 1769 C C . GLY A 1 230 ? 15.288 -9.178 0.449 1.00 82.12 230 GLY A C 1
ATOM 1770 O O . GLY A 1 230 ? 15.746 -8.595 -0.528 1.00 82.12 230 GLY A O 1
ATOM 1771 N N . LYS A 1 231 ? 14.635 -8.508 1.411 1.00 88.38 231 LYS A N 1
ATOM 1772 C CA . LYS A 1 231 ? 14.389 -7.056 1.317 1.00 88.38 231 LYS A CA 1
ATOM 1773 C C . LYS A 1 231 ? 15.690 -6.240 1.315 1.00 88.38 231 LYS A C 1
ATOM 1775 O O . LYS A 1 231 ? 15.814 -5.271 0.575 1.00 88.38 231 LYS A O 1
ATOM 1780 N N . ARG A 1 232 ? 16.672 -6.612 2.140 1.00 85.12 232 ARG A N 1
ATOM 1781 C CA . ARG A 1 232 ? 17.972 -5.927 2.241 1.00 85.12 232 ARG A CA 1
ATOM 1782 C C . ARG A 1 232 ? 18.838 -6.139 0.994 1.00 85.12 232 ARG A C 1
ATOM 1784 O O . ARG A 1 232 ? 19.463 -5.191 0.539 1.00 85.12 232 ARG A O 1
ATOM 1791 N N . ASP A 1 233 ? 18.838 -7.331 0.416 1.00 83.44 233 ASP A N 1
ATOM 1792 C CA . ASP A 1 233 ? 19.539 -7.687 -0.814 1.00 83.44 233 ASP A CA 1
ATOM 1793 C C . ASP A 1 233 ? 18.901 -6.980 -2.002 1.00 83.44 233 ASP A C 1
ATOM 1795 O O . ASP A 1 233 ? 19.601 -6.368 -2.802 1.00 83.44 233 ASP A O 1
ATOM 1799 N N . ALA A 1 234 ? 17.569 -6.988 -2.104 1.00 89.75 234 ALA A N 1
ATOM 1800 C CA . ALA A 1 234 ? 16.839 -6.173 -3.069 1.00 89.75 234 ALA A CA 1
ATOM 1801 C C . ALA A 1 234 ? 17.223 -4.695 -2.948 1.00 89.75 234 ALA A C 1
ATOM 1803 O O . ALA A 1 234 ? 17.545 -4.056 -3.948 1.00 89.75 234 ALA A O 1
ATOM 1804 N N . TYR A 1 235 ? 17.253 -4.164 -1.722 1.00 91.31 235 TYR A N 1
ATOM 1805 C CA . TYR A 1 235 ? 17.655 -2.785 -1.459 1.00 91.31 235 TYR A CA 1
ATOM 1806 C C . TYR A 1 235 ? 19.099 -2.528 -1.910 1.00 91.31 235 TYR A C 1
ATOM 1808 O O . TYR A 1 235 ? 19.358 -1.576 -2.639 1.00 91.31 235 TYR A O 1
ATOM 1816 N N . ASN A 1 236 ? 20.045 -3.393 -1.546 1.00 86.25 236 ASN A N 1
ATOM 1817 C CA . ASN A 1 236 ? 21.452 -3.271 -1.929 1.00 86.25 236 ASN A CA 1
ATOM 1818 C C . ASN A 1 236 ? 21.652 -3.341 -3.446 1.00 86.25 236 ASN A C 1
ATOM 1820 O O . ASN A 1 236 ? 22.448 -2.573 -3.995 1.00 86.25 236 ASN A O 1
ATOM 1824 N N . VAL A 1 237 ? 20.909 -4.217 -4.125 1.00 86.38 237 VAL A N 1
ATOM 1825 C CA . VAL A 1 237 ? 20.874 -4.303 -5.585 1.00 86.38 237 VAL A CA 1
ATOM 1826 C C . VAL A 1 237 ? 20.375 -2.980 -6.156 1.00 86.38 237 VAL A C 1
ATOM 1828 O O . VAL A 1 237 ? 21.108 -2.352 -6.919 1.00 86.38 237 VAL A O 1
ATOM 1831 N N . MET A 1 238 ? 19.205 -2.494 -5.728 1.00 89.88 238 MET A N 1
ATOM 1832 C CA . MET A 1 238 ? 18.625 -1.221 -6.184 1.00 89.88 238 MET A CA 1
ATOM 1833 C C . MET A 1 238 ? 19.543 -0.019 -5.917 1.00 89.88 238 MET A C 1
ATOM 1835 O O . MET A 1 238 ? 19.628 0.895 -6.735 1.00 89.88 238 MET A O 1
ATOM 1839 N N . MET A 1 239 ? 20.291 -0.032 -4.818 1.00 88.50 239 MET A N 1
ATOM 1840 C CA . MET A 1 239 ? 21.237 1.027 -4.456 1.00 88.50 239 MET A CA 1
ATOM 1841 C C . MET A 1 239 ? 22.603 0.893 -5.140 1.00 88.50 239 MET A C 1
ATOM 1843 O O . MET A 1 239 ? 23.495 1.705 -4.902 1.00 88.50 239 MET A O 1
ATOM 1847 N N . GLY A 1 240 ? 22.795 -0.134 -5.970 1.00 82.88 240 GLY A N 1
ATOM 1848 C CA . GLY A 1 240 ? 24.053 -0.379 -6.668 1.00 82.88 240 GLY A CA 1
ATOM 1849 C C . GLY A 1 240 ? 25.182 -0.909 -5.782 1.00 82.88 240 GLY A C 1
ATOM 1850 O O . GLY A 1 240 ? 26.284 -1.108 -6.293 1.00 82.88 240 GLY A O 1
ATOM 1851 N N . LYS A 1 241 ? 24.928 -1.186 -4.493 1.00 81.12 241 LYS A N 1
ATOM 1852 C CA . LYS A 1 241 ? 25.935 -1.705 -3.549 1.00 81.12 241 LYS A CA 1
ATOM 1853 C C . LYS A 1 241 ? 26.474 -3.068 -4.002 1.00 81.12 241 LYS A C 1
ATOM 1855 O O . LYS A 1 241 ? 27.677 -3.305 -3.943 1.00 81.12 241 LYS A O 1
ATOM 1860 N N . ASP A 1 242 ? 25.606 -3.904 -4.573 1.00 66.19 242 ASP A N 1
ATOM 1861 C CA . ASP A 1 242 ? 25.965 -5.234 -5.090 1.00 66.19 242 ASP A CA 1
ATOM 1862 C C . ASP A 1 242 ? 26.281 -5.265 -6.600 1.00 66.19 242 ASP A C 1
ATOM 1864 O O . ASP A 1 242 ? 26.582 -6.323 -7.159 1.00 66.19 242 ASP A O 1
ATOM 1868 N N . TYR A 1 243 ? 26.207 -4.121 -7.289 1.00 61.62 243 TYR A N 1
ATOM 1869 C CA . TYR A 1 243 ? 26.248 -4.055 -8.758 1.00 61.62 243 TYR A CA 1
ATOM 1870 C C . TYR A 1 243 ? 27.676 -4.049 -9.348 1.00 61.62 243 TYR A C 1
ATOM 1872 O O . TYR A 1 243 ? 27.899 -4.247 -10.540 1.00 61.62 243 TYR A O 1
ATOM 1880 N N . SER A 1 244 ? 28.697 -3.908 -8.515 1.00 52.44 244 SER A N 1
ATOM 1881 C CA . SER A 1 244 ? 30.128 -3.994 -8.865 1.00 52.44 244 SER A CA 1
ATOM 1882 C C . SER A 1 244 ? 30.590 -5.353 -9.440 1.00 52.44 244 SER A C 1
ATOM 1884 O O . SER A 1 244 ? 31.771 -5.518 -9.755 1.00 52.44 244 SER A O 1
ATOM 1886 N N . ARG A 1 245 ? 29.668 -6.310 -9.618 1.00 47.00 245 ARG A N 1
ATOM 1887 C CA . ARG A 1 245 ? 29.918 -7.705 -10.003 1.00 47.00 245 ARG A CA 1
ATOM 1888 C C . ARG A 1 245 ? 30.309 -7.961 -11.463 1.00 47.00 245 ARG A C 1
ATOM 1890 O O . ARG A 1 245 ? 31.143 -8.829 -11.669 1.00 47.00 245 ARG A O 1
ATOM 1897 N N . SER A 1 246 ? 29.789 -7.231 -12.455 1.00 42.62 246 SER A N 1
ATOM 1898 C CA . SER A 1 246 ? 29.987 -7.603 -13.881 1.00 42.62 246 SER A CA 1
ATOM 1899 C C . SER A 1 246 ? 30.971 -6.692 -14.647 1.00 42.62 246 SER A C 1
ATOM 1901 O O . SER A 1 246 ? 31.554 -7.064 -15.659 1.00 42.62 246 SER A O 1
ATOM 1903 N N . SER A 1 247 ? 31.278 -5.491 -14.145 1.00 42.00 247 SER A N 1
ATOM 1904 C CA . SER A 1 247 ? 31.964 -4.472 -14.957 1.00 42.00 247 SER A CA 1
ATOM 1905 C C . SER A 1 247 ? 33.387 -4.115 -14.529 1.00 42.00 247 SER A C 1
ATOM 1907 O O . SER A 1 247 ? 33.880 -3.043 -14.877 1.00 42.00 247 SER A O 1
ATOM 1909 N N . ARG A 1 248 ? 34.122 -4.990 -13.834 1.00 41.78 248 ARG A N 1
ATOM 1910 C CA . ARG A 1 248 ? 35.545 -4.705 -13.555 1.00 41.78 248 ARG A CA 1
ATOM 1911 C C . ARG A 1 248 ? 36.404 -4.598 -14.832 1.00 41.78 248 ARG A C 1
ATOM 1913 O O . ARG A 1 248 ? 37.416 -3.897 -14.792 1.00 41.78 248 ARG A O 1
ATOM 1920 N N . SER A 1 249 ? 35.975 -5.144 -15.980 1.00 42.44 249 SER A N 1
ATOM 1921 C CA . SER A 1 249 ? 36.682 -4.967 -17.267 1.00 42.44 249 SER A CA 1
ATOM 1922 C C . SER A 1 249 ? 36.272 -3.706 -18.061 1.00 42.44 249 SER A C 1
ATOM 1924 O O . SER A 1 249 ? 37.077 -3.180 -18.836 1.00 42.44 249 SER A O 1
ATOM 1926 N N . SER A 1 250 ? 35.067 -3.162 -17.835 1.00 39.94 250 SER A N 1
ATOM 1927 C CA . SER A 1 250 ? 34.475 -2.088 -18.656 1.00 39.94 250 SER A CA 1
ATOM 1928 C C . SER A 1 250 ? 34.030 -0.841 -17.877 1.00 39.94 250 SER A C 1
ATOM 1930 O O . SER A 1 250 ? 34.163 0.252 -18.414 1.00 39.94 250 SER A O 1
ATOM 1932 N N . SER A 1 251 ? 33.618 -0.918 -16.605 1.00 41.78 251 SER A N 1
ATOM 1933 C CA . SER A 1 251 ? 33.299 0.265 -15.777 1.00 41.78 251 SER A CA 1
ATOM 1934 C C . SER A 1 251 ? 34.511 0.870 -15.089 1.00 41.78 251 SER A C 1
ATOM 1936 O O . SER A 1 251 ? 34.491 2.058 -14.815 1.00 41.78 251 SER A O 1
ATOM 1938 N N . SER A 1 252 ? 35.595 0.126 -14.867 1.00 40.75 252 SER A N 1
ATOM 1939 C CA . SER A 1 252 ? 36.880 0.751 -14.529 1.00 40.75 252 SER A CA 1
ATOM 1940 C C . SER A 1 252 ? 37.403 1.545 -15.731 1.00 40.75 252 SER A C 1
ATOM 1942 O O . SER A 1 252 ? 37.909 2.639 -15.550 1.00 40.75 252 SER A O 1
ATOM 1944 N N . ARG A 1 253 ? 37.182 1.075 -16.969 1.00 40.06 253 ARG A N 1
ATOM 1945 C CA . ARG A 1 253 ? 37.416 1.833 -18.214 1.00 40.06 253 ARG A CA 1
ATOM 1946 C C . ARG A 1 253 ? 36.374 2.914 -18.495 1.00 40.06 253 ARG A C 1
ATOM 1948 O O . ARG A 1 253 ? 36.723 3.873 -19.161 1.00 40.06 253 ARG A O 1
ATOM 1955 N N . GLY A 1 254 ? 35.147 2.775 -18.001 1.00 42.06 254 GLY A N 1
ATOM 1956 C CA . GLY A 1 254 ? 34.039 3.715 -18.179 1.00 42.06 254 GLY A CA 1
ATOM 1957 C C . GLY A 1 254 ? 34.021 4.832 -17.141 1.00 42.06 254 GLY A C 1
ATOM 1958 O O . GLY A 1 254 ? 33.770 5.960 -17.512 1.00 42.06 254 GLY A O 1
ATOM 1959 N N . LEU A 1 255 ? 34.386 4.572 -15.883 1.00 42.41 255 LEU A N 1
ATOM 1960 C CA . LEU A 1 255 ? 34.679 5.595 -14.873 1.00 42.41 255 LEU A CA 1
ATOM 1961 C C . LEU A 1 255 ? 36.064 6.197 -15.097 1.00 42.41 255 LEU A C 1
ATOM 1963 O O . LEU A 1 255 ? 36.181 7.403 -14.992 1.00 42.41 255 LEU A O 1
ATOM 1967 N N . ARG A 1 256 ? 37.093 5.434 -15.515 1.00 43.00 256 ARG A N 1
ATOM 1968 C CA . ARG A 1 256 ? 38.334 6.050 -16.035 1.00 43.00 256 ARG A CA 1
ATOM 1969 C C . ARG A 1 256 ? 38.086 6.772 -17.345 1.00 43.00 256 ARG A C 1
ATOM 1971 O O . ARG A 1 256 ? 38.803 7.708 -17.623 1.00 43.00 256 ARG A O 1
ATOM 1978 N N . GLY A 1 257 ? 37.124 6.337 -18.150 1.00 45.19 257 GLY A N 1
ATOM 1979 C CA . GLY A 1 257 ? 36.745 6.942 -19.422 1.00 45.19 257 GLY A CA 1
ATOM 1980 C C . GLY A 1 257 ? 35.978 8.225 -19.190 1.00 45.19 257 GLY A C 1
ATOM 1981 O O . GLY A 1 257 ? 36.356 9.226 -19.751 1.00 45.19 257 GLY A O 1
ATOM 1982 N N . MET A 1 258 ? 35.006 8.226 -18.284 1.00 44.66 258 MET A N 1
ATOM 1983 C CA . MET A 1 258 ? 34.226 9.385 -17.869 1.00 44.66 258 MET A CA 1
ATOM 1984 C C . MET A 1 258 ? 35.069 10.339 -17.034 1.00 44.66 258 MET A C 1
ATOM 1986 O O . MET A 1 258 ? 34.978 11.522 -17.279 1.00 44.66 258 MET A O 1
ATOM 1990 N N . ALA A 1 259 ? 35.949 9.870 -16.145 1.00 46.16 259 ALA A N 1
ATOM 1991 C CA . ALA A 1 259 ? 36.937 10.707 -15.461 1.00 46.16 259 ALA A CA 1
ATOM 1992 C C . ALA A 1 259 ? 38.001 11.228 -16.432 1.00 46.16 259 ALA A C 1
ATOM 1994 O O . ALA A 1 259 ? 38.419 12.366 -16.297 1.00 46.16 259 ALA A O 1
ATOM 1995 N N . ARG A 1 260 ? 38.410 10.460 -17.453 1.00 49.47 260 ARG A N 1
ATOM 1996 C CA . ARG A 1 260 ? 39.303 10.930 -18.527 1.00 49.47 260 ARG A CA 1
ATOM 1997 C C . ARG A 1 260 ? 38.604 11.892 -19.478 1.00 49.47 260 ARG A C 1
ATOM 1999 O O . ARG A 1 260 ? 39.266 12.814 -19.912 1.00 49.47 260 ARG A O 1
ATOM 2006 N N . ASP A 1 261 ? 37.315 11.722 -19.749 1.00 49.44 261 ASP A N 1
ATOM 2007 C CA . ASP A 1 261 ? 36.483 12.597 -20.583 1.00 49.44 261 ASP A CA 1
ATOM 2008 C C . ASP A 1 261 ? 36.121 13.867 -19.801 1.00 49.44 261 ASP A C 1
ATOM 2010 O O . ASP A 1 261 ? 36.187 14.955 -20.352 1.00 49.44 261 ASP A O 1
ATOM 2014 N N . LEU A 1 262 ? 35.868 13.776 -18.487 1.00 49.72 262 LEU A N 1
ATOM 2015 C CA . LEU A 1 262 ? 35.770 14.923 -17.578 1.00 49.72 262 LEU A CA 1
ATOM 2016 C C . LEU A 1 262 ? 37.116 15.646 -17.512 1.00 49.72 262 LEU A C 1
ATOM 2018 O O . LEU A 1 262 ? 37.158 16.858 -17.644 1.00 49.72 262 LEU A O 1
ATOM 2022 N N . ARG A 1 263 ? 38.227 14.914 -17.371 1.00 49.75 263 ARG A N 1
ATOM 2023 C CA . ARG A 1 263 ? 39.590 15.461 -17.335 1.00 49.75 263 ARG A CA 1
ATOM 2024 C C . ARG A 1 263 ? 39.984 16.089 -18.668 1.00 49.75 263 ARG A C 1
ATOM 2026 O O . ARG A 1 263 ? 40.580 17.156 -18.659 1.00 49.75 263 ARG A O 1
ATOM 2033 N N . GLU A 1 264 ? 39.631 15.488 -19.801 1.00 55.38 264 GLU A N 1
ATOM 2034 C CA . GLU A 1 264 ? 39.839 16.053 -21.137 1.00 55.38 264 GLU A CA 1
ATOM 2035 C C . GLU A 1 264 ? 38.909 17.239 -21.384 1.00 55.38 264 GLU A C 1
ATOM 2037 O O . GLU A 1 264 ? 39.364 18.214 -21.964 1.00 55.38 264 GLU A O 1
ATOM 2042 N N . ARG A 1 265 ? 37.663 17.241 -20.894 1.00 54.75 265 ARG A N 1
ATOM 2043 C CA . ARG A 1 265 ? 36.763 18.408 -20.957 1.00 54.75 265 ARG A CA 1
ATOM 2044 C C . ARG A 1 265 ? 37.233 19.545 -20.058 1.00 54.75 265 ARG A C 1
ATOM 2046 O O . ARG A 1 265 ? 37.198 20.683 -20.499 1.00 54.75 265 ARG A O 1
ATOM 2053 N N . ILE A 1 266 ? 37.722 19.265 -18.852 1.00 52.28 266 ILE A N 1
ATOM 2054 C CA . ILE A 1 266 ? 38.271 20.258 -17.916 1.00 52.28 266 ILE A CA 1
ATOM 2055 C C . ILE A 1 266 ? 39.594 20.817 -18.457 1.00 52.28 266 ILE A C 1
ATOM 2057 O O . ILE A 1 266 ? 39.790 22.032 -18.465 1.00 52.28 266 ILE A O 1
ATOM 2061 N N . MET A 1 267 ? 40.480 19.965 -18.988 1.00 54.25 267 MET A N 1
ATOM 2062 C CA . MET A 1 267 ? 41.737 20.416 -19.594 1.00 54.25 267 MET A CA 1
ATOM 2063 C C . MET A 1 267 ? 41.542 21.091 -20.963 1.00 54.25 267 MET A C 1
ATOM 2065 O O . MET A 1 267 ? 42.264 22.040 -21.260 1.00 54.25 267 MET A O 1
ATOM 2069 N N . ASN A 1 268 ? 40.554 20.690 -21.774 1.00 49.62 268 ASN A N 1
ATOM 2070 C CA . ASN A 1 268 ? 40.230 21.358 -23.045 1.00 49.62 268 ASN A CA 1
ATOM 2071 C C . ASN A 1 268 ? 39.361 22.619 -22.867 1.00 49.62 268 ASN A C 1
ATOM 2073 O O . ASN A 1 268 ? 39.495 23.535 -23.680 1.00 49.62 268 ASN A O 1
ATOM 2077 N N . LYS A 1 269 ? 38.537 22.737 -21.807 1.00 49.59 269 LYS A N 1
ATOM 2078 C CA . LYS A 1 269 ? 37.856 23.996 -21.413 1.00 49.59 269 LYS A CA 1
ATOM 2079 C C . LYS A 1 269 ? 38.877 25.088 -21.068 1.00 49.59 269 LYS A C 1
ATOM 2081 O O . LYS A 1 269 ? 38.614 26.260 -21.305 1.00 49.59 269 LYS A O 1
ATOM 2086 N N . GLY A 1 270 ? 40.080 24.716 -20.619 1.00 48.81 270 GLY A N 1
ATOM 2087 C CA . GLY A 1 270 ? 41.196 25.650 -20.434 1.00 48.81 270 GLY A CA 1
ATOM 2088 C C . GLY A 1 270 ? 41.714 26.308 -21.723 1.00 48.81 270 GLY A C 1
ATOM 2089 O O . GLY A 1 270 ? 42.479 27.263 -21.631 1.00 48.81 270 GLY A O 1
ATOM 2090 N N . ASN A 1 271 ? 41.309 25.832 -22.910 1.00 48.59 271 ASN A N 1
ATOM 2091 C CA . ASN A 1 271 ? 41.834 26.311 -24.194 1.00 48.59 271 ASN A CA 1
ATOM 2092 C C . ASN A 1 271 ? 40.764 26.710 -25.230 1.00 48.59 271 ASN A C 1
ATOM 2094 O O . ASN A 1 271 ? 41.118 27.134 -26.331 1.00 48.59 271 ASN A O 1
ATOM 2098 N N . ARG A 1 272 ? 39.468 26.604 -24.906 1.00 49.62 272 ARG A N 1
ATOM 2099 C CA . ARG A 1 272 ? 38.372 27.104 -25.751 1.00 49.62 272 ARG A CA 1
ATOM 2100 C C . ARG A 1 272 ? 37.615 28.204 -25.020 1.00 49.62 272 ARG A C 1
ATOM 2102 O O . ARG A 1 272 ? 36.774 27.939 -24.172 1.00 49.62 272 ARG A O 1
ATOM 2109 N N . VAL A 1 273 ? 37.948 29.445 -25.368 1.00 50.34 273 VAL A N 1
ATOM 2110 C CA . VAL A 1 273 ? 37.218 30.658 -24.978 1.00 50.34 273 VAL A CA 1
ATOM 2111 C C . VAL A 1 273 ? 35.964 30.768 -25.852 1.00 50.34 273 VAL A C 1
ATOM 2113 O O . VAL A 1 273 ? 35.858 31.680 -26.659 1.00 50.34 273 VAL A O 1
ATOM 2116 N N . ASP A 1 274 ? 35.041 29.819 -25.724 1.00 54.22 274 ASP A N 1
ATOM 2117 C CA . ASP A 1 274 ? 33.669 29.991 -26.208 1.00 54.22 274 ASP A CA 1
ATOM 2118 C C . ASP A 1 274 ? 32.795 30.050 -24.959 1.00 54.22 274 ASP A C 1
ATOM 2120 O O . ASP A 1 274 ? 32.744 29.113 -24.164 1.00 54.22 274 ASP A O 1
ATOM 2124 N N . LYS A 1 275 ? 32.282 31.252 -24.701 1.00 54.56 275 LYS A N 1
ATOM 2125 C CA . LYS A 1 275 ? 32.015 31.764 -23.356 1.00 54.56 275 LYS A CA 1
ATOM 2126 C C . LYS A 1 275 ? 30.576 31.600 -22.889 1.00 54.56 275 LYS A C 1
ATOM 2128 O O . LYS A 1 275 ? 30.265 32.077 -21.809 1.00 54.56 275 LYS A O 1
ATOM 2133 N N . ASP A 1 276 ? 29.719 30.947 -23.655 1.00 54.22 276 ASP A N 1
ATOM 2134 C CA . ASP A 1 276 ? 28.290 30.979 -23.382 1.00 54.22 276 ASP A CA 1
ATOM 2135 C C . ASP A 1 276 ? 27.693 29.571 -23.539 1.00 54.22 276 ASP A C 1
ATOM 2137 O O . ASP A 1 276 ? 27.949 28.898 -24.534 1.00 54.22 276 ASP A O 1
ATOM 2141 N N . GLU A 1 277 ? 26.905 29.161 -22.532 1.00 54.06 277 GLU A N 1
ATOM 2142 C CA . GLU A 1 277 ? 25.820 28.152 -22.570 1.00 54.06 277 GLU A CA 1
ATOM 2143 C C . GLU A 1 277 ? 25.925 26.838 -21.761 1.00 54.06 277 GLU A C 1
ATOM 2145 O O . GLU A 1 277 ? 24.996 26.046 -21.865 1.00 54.06 277 GLU A O 1
ATOM 2150 N N . ASN A 1 278 ? 26.907 26.575 -20.880 1.00 53.06 278 ASN A N 1
ATOM 2151 C CA . ASN A 1 278 ? 26.859 25.307 -20.108 1.00 53.06 278 ASN A CA 1
ATOM 2152 C C . ASN A 1 278 ? 27.316 25.350 -18.635 1.00 53.06 278 ASN A C 1
ATOM 2154 O O . ASN A 1 278 ? 28.017 24.450 -18.168 1.00 53.06 278 ASN A O 1
ATOM 2158 N N . ASP A 1 279 ? 26.881 26.371 -17.889 1.00 56.28 279 ASP A N 1
ATOM 2159 C CA . ASP A 1 279 ? 27.127 26.496 -16.438 1.00 56.28 279 ASP A CA 1
ATOM 2160 C C . ASP A 1 279 ? 26.276 25.528 -15.580 1.00 56.28 279 ASP A C 1
ATOM 2162 O O . ASP A 1 279 ? 26.649 25.204 -14.453 1.00 56.28 279 ASP A O 1
ATOM 2166 N N . ASN A 1 280 ? 25.172 24.988 -16.115 1.00 55.88 280 ASN A N 1
ATOM 2167 C CA . ASN A 1 280 ? 24.246 24.134 -15.350 1.00 55.88 280 ASN A CA 1
ATOM 2168 C C . ASN A 1 280 ? 24.803 22.731 -15.022 1.00 55.88 280 ASN A C 1
ATOM 2170 O O . ASN A 1 280 ? 24.418 22.127 -14.019 1.00 55.88 280 ASN A O 1
ATOM 2174 N N . ASP A 1 281 ? 25.703 22.185 -15.845 1.00 57.75 281 ASP A N 1
ATOM 2175 C CA . ASP A 1 281 ? 26.245 20.832 -15.637 1.00 57.75 281 ASP A CA 1
ATOM 2176 C C . ASP A 1 281 ? 27.253 20.778 -14.478 1.00 57.75 281 ASP A C 1
ATOM 2178 O O . ASP A 1 281 ? 27.309 19.793 -13.735 1.00 57.75 281 ASP A O 1
ATOM 2182 N N . ASP A 1 282 ? 28.031 21.847 -14.295 1.00 59.94 282 ASP A N 1
ATOM 2183 C CA . ASP A 1 282 ? 29.032 21.938 -13.230 1.00 59.94 282 ASP A CA 1
ATOM 2184 C C . ASP A 1 282 ? 28.345 22.111 -11.855 1.00 59.94 282 ASP A C 1
ATOM 2186 O O . ASP A 1 282 ? 28.759 21.488 -10.870 1.00 59.94 282 ASP A O 1
ATOM 2190 N N . GLU A 1 283 ? 27.219 22.835 -11.800 1.00 64.44 283 GLU A N 1
ATOM 2191 C CA . GLU A 1 283 ? 26.377 22.952 -10.601 1.00 64.44 283 GLU A CA 1
ATOM 2192 C C . GLU A 1 283 ? 25.725 21.608 -10.227 1.00 64.44 283 GLU A C 1
ATOM 2194 O O . GLU A 1 283 ? 25.819 21.159 -9.081 1.00 64.44 283 GLU A O 1
ATOM 2199 N N . ASN A 1 284 ? 25.159 20.888 -11.203 1.00 61.00 284 ASN A N 1
ATOM 2200 C CA . ASN A 1 284 ? 24.565 19.564 -10.985 1.00 61.00 284 ASN A CA 1
ATOM 2201 C C . ASN A 1 284 ? 25.580 18.520 -10.482 1.00 61.00 284 ASN A C 1
ATOM 2203 O O . ASN A 1 284 ? 25.241 17.651 -9.667 1.00 61.00 284 ASN A O 1
ATOM 2207 N N . ASN A 1 285 ? 26.830 18.593 -10.947 1.00 62.84 285 ASN A N 1
ATOM 2208 C CA . ASN A 1 285 ? 27.903 17.705 -10.500 1.00 62.84 285 ASN A CA 1
ATOM 2209 C C . ASN A 1 285 ? 28.389 18.043 -9.084 1.00 62.84 285 ASN A C 1
ATOM 2211 O O . ASN A 1 285 ? 28.618 17.124 -8.295 1.00 62.84 285 ASN A O 1
ATOM 2215 N N . SER A 1 286 ? 28.477 19.328 -8.727 1.00 68.56 286 SER A N 1
ATOM 2216 C CA . SER A 1 286 ? 28.793 19.754 -7.356 1.00 68.56 286 SER A CA 1
ATOM 2217 C C . SER A 1 286 ? 27.701 19.329 -6.367 1.00 68.56 286 SER A C 1
ATOM 2219 O O . SER A 1 286 ? 28.001 18.758 -5.315 1.00 68.56 286 SER A O 1
ATOM 2221 N N . ILE A 1 287 ? 26.423 19.486 -6.737 1.00 70.00 287 ILE A N 1
ATOM 2222 C CA . ILE A 1 287 ? 25.286 19.027 -5.923 1.00 70.00 287 ILE A CA 1
ATOM 2223 C C . ILE A 1 287 ? 25.358 17.511 -5.686 1.00 70.00 287 ILE A C 1
ATOM 2225 O O . ILE A 1 287 ? 25.118 17.051 -4.566 1.00 70.00 287 ILE A O 1
ATOM 2229 N N . LEU A 1 288 ? 25.735 16.722 -6.703 1.00 67.81 288 LEU A N 1
ATOM 2230 C CA . LEU A 1 288 ? 25.955 15.285 -6.531 1.00 67.81 288 LEU A CA 1
ATOM 2231 C C . LEU A 1 288 ? 27.108 14.990 -5.580 1.00 67.81 288 LEU A C 1
ATOM 2233 O O . LEU A 1 288 ? 26.931 14.176 -4.679 1.00 67.81 288 LEU A O 1
ATOM 2237 N N . ALA A 1 289 ? 28.280 15.580 -5.819 1.00 70.50 289 ALA A N 1
ATOM 2238 C CA . ALA A 1 289 ? 29.480 15.310 -5.033 1.00 70.50 289 ALA A CA 1
ATOM 2239 C C . ALA A 1 289 ? 29.219 15.598 -3.553 1.00 70.50 289 ALA A C 1
ATOM 2241 O O . ALA A 1 289 ? 29.492 14.756 -2.694 1.00 70.50 289 ALA A O 1
ATOM 2242 N N . ARG A 1 290 ? 28.546 16.721 -3.280 1.00 76.69 290 ARG A N 1
ATOM 2243 C CA . ARG A 1 290 ? 28.042 17.059 -1.956 1.00 76.69 290 ARG A CA 1
ATOM 2244 C C . ARG A 1 290 ? 27.106 15.970 -1.445 1.00 76.69 290 ARG A C 1
ATOM 2246 O O . ARG A 1 290 ? 27.387 15.351 -0.430 1.00 76.69 290 ARG A O 1
ATOM 2253 N N . ARG A 1 291 ? 26.035 15.629 -2.160 1.00 70.38 291 ARG A N 1
ATOM 2254 C CA . ARG A 1 291 ? 25.094 14.607 -1.674 1.00 70.38 291 ARG A CA 1
ATOM 2255 C C . ARG A 1 291 ? 25.758 13.250 -1.395 1.00 70.38 291 ARG A C 1
ATOM 2257 O O . ARG A 1 291 ? 25.375 12.563 -0.452 1.00 70.38 291 ARG A O 1
ATOM 2264 N N . LEU A 1 292 ? 26.752 12.871 -2.192 1.00 70.44 292 LEU A N 1
ATOM 2265 C CA . LEU A 1 292 ? 27.491 11.620 -2.048 1.00 70.44 292 LEU A CA 1
ATOM 2266 C C . LEU A 1 292 ? 28.381 11.641 -0.794 1.00 70.44 292 LEU A C 1
ATOM 2268 O O . LEU A 1 292 ? 28.368 10.674 -0.034 1.00 70.44 292 LEU A O 1
ATOM 2272 N N . LEU A 1 293 ? 29.055 12.763 -0.518 1.00 75.81 293 LEU A N 1
ATOM 2273 C CA . LEU A 1 293 ? 29.785 12.978 0.736 1.00 75.81 293 LEU A CA 1
ATOM 2274 C C . LEU A 1 293 ? 28.871 12.953 1.961 1.00 75.81 293 LEU A C 1
ATOM 2276 O O . LEU A 1 293 ? 29.220 12.351 2.972 1.00 75.81 293 LEU A O 1
ATOM 2280 N N . GLU A 1 294 ? 27.690 13.566 1.873 1.00 81.75 294 GLU A N 1
ATOM 2281 C CA . GLU A 1 294 ? 26.705 13.567 2.961 1.00 81.75 294 GLU A CA 1
ATOM 2282 C C . GLU A 1 294 ? 26.272 12.139 3.321 1.00 81.75 294 GLU A C 1
ATOM 2284 O O . GLU A 1 294 ? 26.210 11.771 4.496 1.00 81.75 294 GLU A O 1
ATOM 2289 N N . LEU A 1 295 ? 25.999 11.316 2.302 1.00 70.06 295 LEU A N 1
ATOM 2290 C CA . LEU A 1 295 ? 25.628 9.914 2.481 1.00 70.06 295 LEU A CA 1
ATOM 2291 C C . LEU A 1 295 ? 26.777 9.095 3.079 1.00 70.06 295 LEU A C 1
ATOM 2293 O O . LEU A 1 295 ? 26.534 8.321 4.002 1.00 70.06 295 LEU A O 1
ATOM 2297 N N . GLN A 1 296 ? 28.015 9.294 2.615 1.00 74.25 296 GLN A N 1
ATOM 2298 C CA . GLN A 1 296 ? 29.191 8.614 3.171 1.00 74.25 296 GLN A CA 1
ATOM 2299 C C . GLN A 1 296 ? 29.455 9.004 4.623 1.00 74.25 296 GLN A C 1
ATOM 2301 O O . GLN A 1 296 ? 29.766 8.143 5.444 1.00 74.25 296 GLN A O 1
ATOM 2306 N N . LEU A 1 297 ? 29.305 10.287 4.954 1.00 82.94 297 LEU A N 1
ATOM 2307 C CA . LEU A 1 297 ? 29.436 10.772 6.321 1.00 82.94 297 LEU A CA 1
ATOM 2308 C C . LEU A 1 297 ? 28.380 10.128 7.226 1.00 82.94 297 LEU A C 1
ATOM 2310 O O . LEU A 1 297 ? 28.683 9.708 8.341 1.00 82.94 297 LEU A O 1
ATOM 2314 N N . ARG A 1 298 ? 27.137 10.029 6.745 1.00 77.00 298 ARG A N 1
ATOM 2315 C CA . ARG A 1 298 ? 26.046 9.392 7.486 1.00 77.00 298 ARG A CA 1
ATOM 2316 C C . ARG A 1 298 ? 26.281 7.893 7.683 1.00 77.00 298 ARG A C 1
ATOM 2318 O O . ARG A 1 298 ? 26.051 7.412 8.786 1.00 77.00 298 ARG A O 1
ATOM 2325 N N . GLU A 1 299 ? 26.756 7.186 6.659 1.00 74.56 299 GLU A N 1
ATOM 2326 C CA . GLU A 1 299 ? 27.104 5.759 6.738 1.00 74.56 299 GLU A CA 1
ATOM 2327 C C . GLU A 1 299 ? 28.252 5.532 7.730 1.00 74.56 299 GLU A C 1
ATOM 2329 O O . GLU A 1 299 ? 28.094 4.763 8.668 1.00 74.56 299 GLU A O 1
ATOM 2334 N N . ALA A 1 300 ? 29.342 6.299 7.631 1.00 81.25 300 ALA A N 1
ATOM 2335 C CA . ALA A 1 300 ? 30.465 6.188 8.563 1.00 81.25 300 ALA A CA 1
ATOM 2336 C C . ALA A 1 300 ? 30.067 6.496 10.021 1.00 81.25 300 ALA A C 1
ATOM 2338 O O . ALA A 1 300 ? 30.571 5.863 10.945 1.00 81.25 300 ALA A O 1
ATOM 2339 N N . ARG A 1 301 ? 29.140 7.440 10.245 1.00 86.88 301 ARG A N 1
ATOM 2340 C CA . ARG A 1 301 ? 28.579 7.717 11.580 1.00 86.88 301 ARG A CA 1
ATOM 2341 C C . ARG A 1 301 ? 27.694 6.582 12.095 1.00 86.88 301 ARG A C 1
ATOM 2343 O O . ARG A 1 301 ? 27.689 6.337 13.297 1.00 86.88 301 ARG A O 1
ATOM 2350 N N . MET A 1 302 ? 26.940 5.919 11.218 1.00 76.25 302 MET A N 1
ATOM 2351 C CA . MET A 1 302 ? 26.163 4.733 11.586 1.00 76.25 302 MET A CA 1
ATOM 2352 C C . MET A 1 302 ? 27.078 3.564 11.948 1.00 76.25 302 MET A C 1
ATOM 2354 O O . MET A 1 302 ? 26.870 2.969 12.998 1.00 76.25 302 MET A O 1
ATOM 2358 N N . ASP A 1 303 ? 28.109 3.301 11.140 1.00 79.50 303 ASP A N 1
ATOM 2359 C CA . ASP A 1 303 ? 29.106 2.258 11.409 1.00 79.50 303 ASP A CA 1
ATOM 2360 C C . ASP A 1 303 ? 29.808 2.515 12.755 1.00 79.50 303 ASP A C 1
ATOM 2362 O O . ASP A 1 303 ? 29.957 1.607 13.571 1.00 79.50 303 ASP A O 1
ATOM 2366 N N . LEU A 1 304 ? 30.185 3.772 13.032 1.00 90.19 304 LEU A N 1
ATOM 2367 C CA . LEU A 1 304 ? 30.775 4.166 14.315 1.00 90.19 304 LEU A CA 1
ATOM 2368 C C . LEU A 1 304 ? 29.810 3.927 15.487 1.00 90.19 304 LEU A C 1
ATOM 2370 O O . LEU A 1 304 ? 30.221 3.395 16.514 1.00 90.19 304 LEU A O 1
ATOM 2374 N N . ALA A 1 305 ? 28.531 4.284 15.332 1.00 84.94 305 ALA A N 1
ATOM 2375 C CA . ALA A 1 305 ? 27.516 4.067 16.361 1.00 84.94 305 ALA A CA 1
ATOM 2376 C C . ALA A 1 305 ? 27.227 2.573 16.603 1.00 84.94 305 ALA A C 1
ATOM 2378 O O . ALA A 1 305 ? 26.980 2.169 17.739 1.00 84.94 305 ALA A O 1
ATOM 2379 N N . GLU A 1 306 ? 27.268 1.747 15.554 1.00 79.44 306 GLU A N 1
ATOM 2380 C CA . GLU A 1 306 ? 27.148 0.291 15.662 1.00 79.44 306 GLU A CA 1
ATOM 2381 C C . GLU A 1 306 ? 28.359 -0.309 16.388 1.00 79.44 306 GLU A C 1
ATOM 2383 O O . GLU A 1 306 ? 28.182 -1.119 17.296 1.00 79.44 306 GLU A O 1
ATOM 2388 N N . CYS A 1 307 ? 29.573 0.146 16.069 1.00 87.12 307 CYS A N 1
ATOM 2389 C CA . CYS A 1 307 ? 30.796 -0.258 16.763 1.00 87.12 307 CYS A CA 1
ATOM 2390 C C . CYS A 1 307 ? 30.767 0.150 18.253 1.00 87.12 307 CYS A C 1
ATOM 2392 O O . CYS A 1 307 ? 31.026 -0.678 19.127 1.00 87.12 307 CYS A O 1
ATOM 2394 N N . ASP A 1 308 ? 30.342 1.382 18.570 1.00 86.69 308 ASP A N 1
ATOM 2395 C CA . ASP A 1 308 ? 30.137 1.854 19.951 1.00 86.69 308 ASP A CA 1
ATOM 2396 C C . ASP A 1 308 ? 29.132 0.971 20.716 1.00 86.69 308 ASP A C 1
ATOM 2398 O O . ASP A 1 308 ? 29.341 0.640 21.888 1.00 86.69 308 ASP A O 1
ATOM 2402 N N . TYR A 1 309 ? 28.044 0.563 20.056 1.00 83.00 309 TYR A N 1
ATOM 2403 C CA . TYR A 1 309 ? 27.065 -0.358 20.629 1.00 83.00 309 TYR A CA 1
ATOM 2404 C C . TYR A 1 309 ? 27.670 -1.744 20.886 1.00 83.00 309 TYR A C 1
ATOM 2406 O O . TYR A 1 309 ? 27.499 -2.289 21.978 1.00 83.00 309 TYR A O 1
ATOM 2414 N N . GLN A 1 310 ? 28.412 -2.296 19.923 1.00 80.06 310 GLN A N 1
ATOM 2415 C CA . GLN A 1 310 ? 29.075 -3.593 20.063 1.00 80.06 310 GLN A CA 1
ATOM 2416 C C . GLN A 1 310 ? 30.054 -3.590 21.244 1.00 80.06 310 GLN A C 1
ATOM 2418 O O . GLN A 1 310 ? 29.955 -4.470 22.102 1.00 80.06 310 GLN A O 1
ATOM 2423 N N . ILE A 1 311 ? 30.891 -2.554 21.373 1.00 85.00 311 ILE A N 1
ATOM 2424 C CA . ILE A 1 311 ? 31.797 -2.363 22.521 1.00 85.00 311 ILE A CA 1
ATOM 2425 C C . ILE A 1 311 ? 31.015 -2.314 23.838 1.00 85.00 311 ILE A C 1
ATOM 2427 O O . ILE A 1 311 ? 31.398 -2.963 24.809 1.00 85.00 311 ILE A O 1
ATOM 2431 N N . ALA A 1 312 ? 29.889 -1.594 23.882 1.00 81.06 312 ALA A N 1
ATOM 2432 C CA . ALA A 1 312 ? 29.055 -1.521 25.082 1.00 81.06 312 ALA A CA 1
ATOM 2433 C C . ALA A 1 312 ? 28.422 -2.876 25.462 1.00 81.06 312 ALA A C 1
ATOM 2435 O O . ALA A 1 312 ? 28.166 -3.137 26.642 1.00 81.06 312 ALA A O 1
ATOM 2436 N N . THR A 1 313 ? 28.155 -3.741 24.478 1.00 78.25 313 THR A N 1
ATOM 2437 C CA . THR A 1 313 ? 27.575 -5.076 24.697 1.00 78.25 313 THR A CA 1
ATOM 2438 C C . THR A 1 313 ? 28.601 -6.178 24.961 1.00 78.25 313 THR A C 1
ATOM 2440 O O . THR A 1 313 ? 28.259 -7.161 25.626 1.00 78.25 313 THR A O 1
ATOM 2443 N N . ALA A 1 314 ? 29.845 -6.022 24.504 1.00 82.56 314 ALA A N 1
ATOM 2444 C CA . ALA A 1 314 ? 30.924 -6.981 24.702 1.00 82.56 314 ALA A CA 1
ATOM 2445 C C . ALA A 1 314 ? 31.330 -7.028 26.188 1.00 82.56 314 ALA A C 1
ATOM 2447 O O . ALA A 1 314 ? 32.097 -6.214 26.693 1.00 82.56 314 ALA A O 1
ATOM 2448 N N . ARG A 1 315 ? 30.773 -7.991 26.937 1.00 59.69 315 ARG A N 1
ATOM 2449 C CA . ARG A 1 315 ? 31.012 -8.158 28.387 1.00 59.69 315 ARG A CA 1
ATOM 2450 C C . ARG A 1 315 ? 32.324 -8.883 28.727 1.00 59.69 315 ARG A C 1
ATOM 2452 O O . ARG A 1 315 ? 32.620 -9.061 29.908 1.00 59.69 315 ARG A O 1
ATOM 2459 N N . THR A 1 316 ? 33.095 -9.324 27.736 1.00 58.59 316 THR A N 1
ATOM 2460 C CA . THR A 1 316 ? 34.302 -10.152 27.897 1.00 58.59 316 THR A CA 1
ATOM 2461 C C . THR A 1 316 ? 35.545 -9.424 27.387 1.00 58.59 316 THR A C 1
ATOM 2463 O O . THR A 1 316 ? 35.564 -8.944 26.260 1.00 58.59 316 THR A O 1
ATOM 2466 N N . MET A 1 317 ? 36.585 -9.345 28.227 1.00 58.22 317 MET A N 1
ATOM 2467 C CA . MET A 1 317 ? 37.740 -8.450 28.034 1.00 58.22 317 MET A CA 1
ATOM 2468 C C . MET A 1 317 ? 38.634 -8.750 26.819 1.00 58.22 317 MET A C 1
ATOM 2470 O O . MET A 1 317 ? 39.392 -7.872 26.429 1.00 58.22 317 MET A O 1
ATOM 2474 N N . ASP A 1 318 ? 38.550 -9.935 26.208 1.00 63.53 318 ASP A N 1
ATOM 2475 C CA . ASP A 1 318 ? 39.462 -10.306 25.113 1.00 63.53 318 ASP A CA 1
ATOM 2476 C C . ASP A 1 318 ? 38.980 -9.854 23.716 1.00 63.53 318 ASP A C 1
ATOM 2478 O O . ASP A 1 318 ? 39.800 -9.729 22.812 1.00 63.53 318 ASP A O 1
ATOM 2482 N N . GLU A 1 319 ? 37.688 -9.549 23.530 1.00 63.50 319 GLU A N 1
ATOM 2483 C CA . GLU A 1 319 ? 37.135 -9.060 22.246 1.00 63.50 319 GLU A CA 1
ATOM 2484 C C . GLU A 1 319 ? 37.026 -7.524 22.177 1.00 63.50 319 GLU A C 1
ATOM 2486 O O . GLU A 1 319 ? 36.804 -6.965 21.104 1.00 63.50 319 GLU A O 1
ATOM 2491 N N . SER A 1 320 ? 37.198 -6.808 23.298 1.00 70.62 320 SER A N 1
ATOM 2492 C CA . SER A 1 320 ? 37.044 -5.343 23.305 1.00 70.62 320 SER A CA 1
ATOM 2493 C C . SER A 1 320 ? 38.193 -4.627 22.597 1.00 70.62 320 SER A C 1
ATOM 2495 O O . SER A 1 320 ? 37.982 -3.563 22.026 1.00 70.62 320 SER A O 1
ATOM 2497 N N . TRP A 1 321 ? 39.395 -5.212 22.599 1.00 75.81 321 TRP A N 1
ATOM 2498 C CA . TRP A 1 321 ? 40.583 -4.556 22.056 1.00 75.81 321 TRP A CA 1
ATOM 2499 C C . TRP A 1 321 ? 40.532 -4.418 20.527 1.00 75.81 321 TRP A C 1
ATOM 2501 O O . TRP A 1 321 ? 40.848 -3.358 19.999 1.00 75.81 321 TRP A O 1
ATOM 2511 N N . THR A 1 322 ? 40.046 -5.439 19.813 1.00 83.56 322 THR A N 1
ATOM 2512 C CA . THR A 1 322 ? 39.875 -5.376 18.350 1.00 83.56 322 THR A CA 1
ATOM 2513 C C . THR A 1 322 ? 38.783 -4.389 17.944 1.00 83.56 322 THR A C 1
ATOM 2515 O O . THR A 1 322 ? 38.944 -3.652 16.975 1.00 83.56 322 THR A O 1
ATOM 2518 N N . LEU A 1 323 ? 37.690 -4.324 18.712 1.00 84.50 323 LEU A N 1
ATOM 2519 C CA . LEU A 1 323 ? 36.606 -3.373 18.461 1.00 84.50 323 LEU A CA 1
ATOM 2520 C C . LEU A 1 323 ? 37.036 -1.924 18.744 1.00 84.50 323 LEU A C 1
ATOM 2522 O O . LEU A 1 323 ? 36.622 -1.013 18.035 1.00 84.50 323 LEU A O 1
ATOM 2526 N N . GLU A 1 324 ? 37.887 -1.689 19.747 1.00 89.12 324 GLU A N 1
ATOM 2527 C CA . GLU A 1 324 ? 38.453 -0.362 20.024 1.00 89.12 324 GLU A CA 1
ATOM 2528 C C . GLU A 1 324 ? 39.355 0.138 18.882 1.00 89.12 324 GLU A C 1
ATOM 2530 O O . GLU A 1 324 ? 39.270 1.314 18.520 1.00 89.12 324 GLU A O 1
ATOM 2535 N N . GLU A 1 325 ? 40.157 -0.743 18.270 1.00 91.31 325 GLU A N 1
ATOM 2536 C CA . GLU A 1 325 ? 40.948 -0.408 17.076 1.00 91.31 325 GLU A CA 1
ATOM 2537 C C . GLU A 1 325 ? 40.048 -0.082 15.871 1.00 91.31 325 GLU A C 1
ATOM 2539 O O . GLU A 1 325 ? 40.244 0.939 15.204 1.00 91.31 325 GLU A O 1
ATOM 2544 N N . GLU A 1 326 ? 39.015 -0.893 15.610 1.00 88.38 326 GLU A N 1
ATOM 2545 C CA . GLU A 1 326 ? 38.038 -0.627 14.544 1.00 88.38 326 GLU A CA 1
ATOM 2546 C C . GLU A 1 326 ? 37.294 0.697 14.760 1.00 88.38 326 GLU A C 1
ATOM 2548 O O . GLU A 1 326 ? 37.135 1.492 13.825 1.00 88.38 326 GLU A O 1
ATOM 2553 N N . ARG A 1 327 ? 36.901 0.985 16.003 1.00 93.56 327 ARG A N 1
ATOM 2554 C CA . ARG A 1 327 ? 36.281 2.252 16.393 1.00 93.56 327 ARG A CA 1
ATOM 2555 C C . ARG A 1 327 ? 37.195 3.439 16.103 1.00 93.56 327 ARG A C 1
ATOM 2557 O O . ARG A 1 327 ? 36.718 4.450 15.588 1.00 93.56 327 ARG A O 1
ATOM 2564 N N . GLU A 1 328 ? 38.489 3.346 16.414 1.00 95.31 328 GLU A N 1
ATOM 2565 C CA . GLU A 1 328 ? 39.454 4.418 16.135 1.00 95.31 328 GLU A CA 1
ATOM 2566 C C . GLU A 1 328 ? 39.614 4.651 14.623 1.00 95.31 328 GLU A C 1
ATOM 2568 O O . GLU A 1 328 ? 39.618 5.798 14.165 1.00 95.31 328 GLU A O 1
ATOM 2573 N N . ILE A 1 329 ? 39.652 3.581 13.821 1.00 90.94 329 ILE A N 1
ATOM 2574 C CA . ILE A 1 329 ? 39.684 3.668 12.352 1.00 90.94 329 ILE A CA 1
ATOM 2575 C C . ILE A 1 329 ? 38.422 4.364 11.819 1.00 90.94 329 ILE A C 1
ATOM 2577 O O . ILE A 1 329 ? 38.519 5.279 10.992 1.00 90.94 329 ILE A O 1
ATOM 2581 N N . LEU A 1 330 ? 37.237 3.978 12.304 1.00 86.44 330 LEU A N 1
ATOM 2582 C CA . LEU A 1 330 ? 35.964 4.588 11.908 1.00 86.44 330 LEU A CA 1
ATOM 2583 C C . LEU A 1 330 ? 35.868 6.054 12.345 1.00 86.44 330 LEU A C 1
ATOM 2585 O O . LEU A 1 330 ? 35.443 6.897 11.554 1.00 86.44 330 LEU A O 1
ATOM 2589 N N . ALA A 1 331 ? 36.319 6.390 13.555 1.00 93.50 331 ALA A N 1
ATOM 2590 C CA . ALA A 1 331 ? 36.345 7.762 14.055 1.00 93.50 331 ALA A CA 1
ATOM 2591 C C . ALA A 1 331 ? 37.267 8.657 13.210 1.00 93.50 331 ALA A C 1
ATOM 2593 O O . ALA A 1 331 ? 36.871 9.755 12.813 1.00 93.50 331 ALA A O 1
ATOM 2594 N N . ASN A 1 332 ? 38.458 8.164 12.854 1.00 93.00 332 ASN A N 1
ATOM 2595 C CA . ASN A 1 332 ? 39.383 8.862 11.960 1.00 93.00 332 ASN A CA 1
ATOM 2596 C C . ASN A 1 332 ? 38.781 9.066 10.562 1.00 93.00 332 ASN A C 1
ATOM 2598 O O . ASN A 1 332 ? 38.937 10.132 9.960 1.00 93.00 332 ASN A O 1
ATOM 2602 N N . ARG A 1 333 ? 38.037 8.075 10.058 1.00 87.62 333 ARG A N 1
ATOM 2603 C CA . ARG A 1 333 ? 37.315 8.177 8.785 1.00 87.62 333 ARG A CA 1
ATOM 2604 C C . ARG A 1 333 ? 36.200 9.224 8.836 1.00 87.62 333 ARG A C 1
ATOM 2606 O O . ARG A 1 333 ? 36.093 10.018 7.904 1.00 87.62 333 ARG A O 1
ATOM 2613 N N . VAL A 1 334 ? 35.402 9.266 9.908 1.00 91.62 334 VAL A N 1
ATOM 2614 C CA . VAL A 1 334 ? 34.375 10.306 10.108 1.00 91.62 334 VAL A CA 1
ATOM 2615 C C . VAL A 1 334 ? 35.027 11.687 10.145 1.00 91.62 334 VAL A C 1
ATOM 2617 O O . VAL A 1 334 ? 34.611 12.559 9.389 1.00 91.62 334 VAL A O 1
ATOM 2620 N N . ALA A 1 335 ? 36.093 11.870 10.930 1.00 93.38 335 ALA A N 1
ATOM 2621 C CA . ALA A 1 335 ? 36.807 13.144 11.013 1.00 93.38 335 ALA A CA 1
ATOM 2622 C C . ALA A 1 335 ? 37.361 13.593 9.647 1.00 93.38 335 ALA A C 1
ATOM 2624 O O . ALA A 1 335 ? 37.222 14.756 9.266 1.00 93.38 335 ALA A O 1
ATOM 2625 N N . SER A 1 336 ? 37.929 12.665 8.868 1.00 88.12 336 SER A N 1
ATOM 2626 C CA . SER A 1 336 ? 38.400 12.943 7.508 1.00 88.12 336 SER A CA 1
ATOM 2627 C C . SER A 1 336 ? 37.257 13.384 6.583 1.00 88.12 336 SER A C 1
ATOM 2629 O O . SER A 1 336 ? 37.367 14.418 5.917 1.00 88.12 336 SER A O 1
ATOM 2631 N N . LEU A 1 337 ? 36.122 12.680 6.591 1.00 83.94 337 LEU A N 1
ATOM 2632 C CA . LEU A 1 337 ? 34.948 13.046 5.791 1.00 83.94 337 LEU A CA 1
ATOM 2633 C C . LEU A 1 337 ? 34.345 14.391 6.217 1.00 83.94 337 LEU A C 1
ATOM 2635 O O . LEU A 1 337 ? 33.945 15.173 5.357 1.00 83.94 337 LEU A O 1
ATOM 2639 N N . GLU A 1 338 ? 34.322 14.702 7.516 1.00 90.81 338 GLU A N 1
ATOM 2640 C CA . GLU A 1 338 ? 33.883 16.007 8.025 1.00 90.81 338 GLU A CA 1
ATOM 2641 C C . GLU A 1 338 ? 34.796 17.133 7.545 1.00 90.81 338 GLU A C 1
ATOM 2643 O O . GLU A 1 338 ? 34.301 18.165 7.092 1.00 90.81 338 GLU A O 1
ATOM 2648 N N . THR A 1 339 ? 36.119 16.938 7.564 1.00 89.38 339 THR A N 1
ATOM 2649 C CA . THR A 1 339 ? 37.045 17.937 7.010 1.00 89.38 339 THR A CA 1
ATOM 2650 C C . THR A 1 339 ? 36.837 18.153 5.511 1.00 89.38 339 THR A C 1
ATOM 2652 O O . THR A 1 339 ? 36.827 19.299 5.066 1.00 89.38 339 THR A O 1
ATOM 2655 N N . CYS A 1 340 ? 36.571 17.088 4.747 1.00 82.75 340 CYS A N 1
ATOM 2656 C CA . CYS A 1 340 ? 36.253 17.181 3.319 1.00 82.75 340 CYS A CA 1
ATOM 2657 C C . CYS A 1 340 ? 34.925 17.915 3.075 1.00 82.75 340 CYS A C 1
ATOM 2659 O O . CYS A 1 340 ? 34.846 18.800 2.228 1.00 82.75 340 CYS A O 1
ATOM 2661 N N . TRP A 1 341 ? 33.892 17.600 3.859 1.00 84.31 341 TRP A N 1
ATOM 2662 C CA . TRP A 1 341 ? 32.585 18.258 3.794 1.00 84.31 341 TRP A CA 1
ATOM 2663 C C . TRP A 1 341 ? 32.662 19.758 4.101 1.00 84.31 341 TRP A C 1
ATOM 2665 O O . TRP A 1 341 ? 32.006 20.576 3.447 1.00 84.31 341 TRP A O 1
ATOM 2675 N N . MET A 1 342 ? 33.459 20.126 5.107 1.00 85.69 342 MET A N 1
ATOM 2676 C CA . MET A 1 342 ? 33.663 21.519 5.500 1.00 85.69 342 MET A CA 1
ATOM 2677 C C . MET A 1 342 ? 34.478 22.285 4.455 1.00 85.69 342 MET A C 1
ATOM 2679 O O . MET A 1 342 ? 34.133 23.431 4.174 1.00 85.69 342 MET A O 1
ATOM 2683 N N . ALA A 1 343 ? 35.486 21.657 3.840 1.00 82.44 343 ALA A N 1
ATOM 2684 C CA . ALA A 1 343 ? 36.251 22.245 2.739 1.00 82.44 343 ALA A CA 1
ATOM 2685 C C . ALA A 1 343 ? 35.363 22.515 1.509 1.00 82.44 343 ALA A C 1
ATOM 2687 O O . ALA A 1 343 ? 35.329 23.641 1.018 1.00 82.44 343 ALA A O 1
ATOM 2688 N N . GLU A 1 344 ? 34.549 21.537 1.096 1.00 79.31 344 GLU A N 1
ATOM 2689 C CA . GLU A 1 344 ? 33.593 21.681 -0.017 1.00 79.31 344 GLU A CA 1
ATOM 2690 C C . GLU A 1 344 ? 32.525 22.754 0.274 1.00 79.31 344 GLU A C 1
ATOM 2692 O O . GLU A 1 344 ? 32.038 23.440 -0.622 1.00 79.31 344 GLU A O 1
ATOM 2697 N N . SER A 1 345 ? 32.158 22.938 1.548 1.00 79.81 345 SER A N 1
ATOM 2698 C CA . SER A 1 345 ? 31.206 23.976 1.964 1.00 79.81 345 SER A CA 1
ATOM 2699 C C . SER A 1 345 ? 31.821 25.383 2.033 1.00 79.81 345 SER A C 1
ATOM 2701 O O . SER A 1 345 ? 31.064 26.355 2.068 1.00 79.81 345 SER A O 1
ATOM 2703 N N . GLN A 1 346 ? 33.153 25.510 2.088 1.00 76.75 346 GLN A N 1
ATOM 2704 C CA . GLN A 1 346 ? 33.867 26.788 2.227 1.00 76.75 346 GLN A CA 1
ATOM 2705 C C . GLN A 1 346 ? 34.495 27.289 0.917 1.00 76.75 346 GLN A C 1
ATOM 2707 O O . GLN A 1 346 ? 34.591 28.504 0.738 1.00 76.75 346 GLN A O 1
ATOM 2712 N N . GLU A 1 347 ? 34.872 26.408 -0.014 1.00 59.00 347 GLU A N 1
ATOM 2713 C CA . GLU A 1 347 ? 35.480 26.795 -1.293 1.00 59.00 347 GLU A CA 1
ATOM 2714 C C . GLU A 1 347 ? 34.578 26.448 -2.487 1.00 59.00 347 GLU A C 1
ATOM 2716 O O . GLU A 1 347 ? 34.524 25.318 -2.954 1.00 59.00 347 GLU A O 1
ATOM 2721 N N . ALA A 1 348 ? 33.920 27.460 -3.061 1.00 50.25 348 ALA A N 1
ATOM 2722 C CA . ALA A 1 348 ? 33.146 27.346 -4.303 1.00 50.25 348 ALA A CA 1
ATOM 2723 C C . ALA A 1 348 ? 34.038 27.270 -5.567 1.00 50.25 348 ALA A C 1
ATOM 2725 O O . ALA A 1 348 ? 33.722 27.889 -6.585 1.00 50.25 348 ALA A O 1
ATOM 2726 N N . SER A 1 349 ? 35.187 26.580 -5.511 1.00 53.50 349 SER A N 1
ATOM 2727 C CA . SER A 1 349 ? 36.073 26.424 -6.673 1.00 53.50 349 SER A CA 1
ATOM 2728 C C . SER A 1 349 ? 35.870 25.038 -7.321 1.00 53.50 349 SER A C 1
ATOM 2730 O O . SER A 1 349 ? 36.188 24.017 -6.709 1.00 53.50 349 SER A O 1
ATOM 2732 N N . PRO A 1 350 ? 35.365 24.956 -8.568 1.00 55.03 350 PRO A N 1
ATOM 2733 C CA . PRO A 1 350 ? 34.982 23.690 -9.210 1.00 55.03 350 PRO A CA 1
ATOM 2734 C C . PRO A 1 350 ? 36.157 22.753 -9.559 1.00 55.03 350 PRO A C 1
ATOM 2736 O O . PRO A 1 350 ? 35.948 21.672 -10.099 1.00 55.03 350 PRO A O 1
ATOM 2739 N N . GLN A 1 351 ? 37.405 23.139 -9.273 1.00 54.44 351 GLN A N 1
ATOM 2740 C CA . GLN A 1 351 ? 38.593 22.349 -9.616 1.00 54.44 351 GLN A CA 1
ATOM 2741 C C . GLN A 1 351 ? 38.992 21.340 -8.523 1.00 54.44 351 GLN A C 1
ATOM 2743 O O . GLN A 1 351 ? 39.538 20.288 -8.858 1.00 54.44 351 GLN A O 1
ATOM 2748 N N . GLN A 1 352 ? 38.695 21.601 -7.242 1.00 53.59 352 GLN A N 1
ATOM 2749 C CA . GLN A 1 352 ? 39.072 20.703 -6.135 1.00 53.59 352 GLN A CA 1
ATOM 2750 C C . GLN A 1 352 ? 38.116 19.513 -5.949 1.00 53.59 352 GLN A C 1
ATOM 2752 O O . GLN A 1 352 ? 38.569 18.422 -5.610 1.00 53.59 352 GLN A O 1
ATOM 2757 N N . SER A 1 353 ? 36.827 19.672 -6.258 1.00 51.50 353 SER A N 1
ATOM 2758 C CA . SER A 1 353 ? 35.814 18.612 -6.108 1.00 51.50 353 SER A CA 1
ATOM 2759 C C . SER A 1 353 ? 36.107 17.364 -6.959 1.00 51.50 353 SER A C 1
ATOM 2761 O O . SER A 1 353 ? 35.767 16.242 -6.581 1.00 51.50 353 SER A O 1
ATOM 2763 N N . SER A 1 354 ? 36.814 17.532 -8.083 1.00 52.75 354 SER A N 1
ATOM 2764 C CA . SER A 1 354 ? 37.214 16.428 -8.965 1.00 52.75 354 SER A CA 1
ATOM 2765 C C . SER A 1 354 ? 38.287 15.501 -8.368 1.00 52.75 354 SER A C 1
ATOM 2767 O O . SER A 1 354 ? 38.240 14.294 -8.611 1.00 52.75 354 SER A O 1
ATOM 2769 N N . SER A 1 355 ? 39.216 16.015 -7.548 1.00 56.22 355 SER A N 1
ATOM 2770 C CA . SER A 1 355 ? 40.306 15.206 -6.970 1.00 56.22 355 SER A CA 1
ATOM 2771 C C . SER A 1 355 ? 39.828 14.323 -5.815 1.00 56.22 355 SER A C 1
ATOM 2773 O O . SER A 1 355 ? 40.330 13.217 -5.617 1.00 56.22 355 SER A O 1
ATOM 2775 N N . LEU A 1 356 ? 38.803 14.777 -5.095 1.00 50.88 356 LEU A N 1
ATOM 2776 C CA . LEU A 1 356 ? 38.218 14.065 -3.966 1.00 50.88 356 LEU A CA 1
ATOM 2777 C C . LEU A 1 356 ? 37.469 12.801 -4.412 1.00 50.88 356 LEU A C 1
ATOM 2779 O O . LEU A 1 356 ? 37.594 11.741 -3.800 1.00 50.88 356 LEU A O 1
ATOM 2783 N N . VAL A 1 357 ? 36.744 12.888 -5.532 1.00 48.38 357 VAL A N 1
ATOM 2784 C CA . VAL A 1 357 ? 36.070 11.738 -6.153 1.00 48.38 357 VAL A CA 1
ATOM 2785 C C . VAL A 1 357 ? 37.089 10.694 -6.624 1.00 48.38 357 VAL A C 1
ATOM 2787 O O . VAL A 1 357 ? 36.870 9.499 -6.434 1.00 48.38 357 VAL A O 1
ATOM 2790 N N . GLU A 1 358 ? 38.229 11.118 -7.182 1.00 53.84 358 GLU A N 1
ATOM 2791 C CA . GLU A 1 358 ? 39.319 10.207 -7.563 1.00 53.84 358 GLU A CA 1
ATOM 2792 C C . GLU A 1 358 ? 39.931 9.494 -6.347 1.00 53.84 358 GLU A C 1
ATOM 2794 O O . GLU A 1 358 ? 40.221 8.298 -6.415 1.00 53.84 358 GLU A O 1
ATOM 2799 N N . GLN A 1 359 ? 40.076 10.197 -5.221 1.00 56.34 359 GLN A N 1
ATOM 2800 C CA . GLN A 1 359 ? 40.618 9.636 -3.983 1.00 56.34 359 GLN A CA 1
ATOM 2801 C C . GLN A 1 359 ? 39.666 8.605 -3.350 1.00 56.34 359 GLN A C 1
ATOM 2803 O O . GLN A 1 359 ? 40.107 7.534 -2.935 1.00 56.34 359 GLN A O 1
ATOM 2808 N N . ILE A 1 360 ? 38.355 8.879 -3.365 1.00 50.53 360 ILE A N 1
ATOM 2809 C CA . ILE A 1 360 ? 37.304 7.952 -2.908 1.00 50.53 360 ILE A CA 1
ATOM 2810 C C . ILE A 1 360 ? 37.279 6.677 -3.764 1.00 50.53 360 ILE A C 1
ATOM 2812 O O . ILE A 1 360 ? 37.147 5.574 -3.235 1.00 50.53 360 ILE A O 1
ATOM 2816 N N . LEU A 1 361 ? 37.425 6.810 -5.086 1.00 50.69 361 LEU A N 1
ATOM 2817 C CA . LEU A 1 361 ? 37.443 5.665 -6.000 1.00 50.69 361 LEU A CA 1
ATOM 2818 C C . LEU A 1 361 ? 38.706 4.802 -5.837 1.00 50.69 361 LEU A C 1
ATOM 2820 O O . LEU A 1 361 ? 38.628 3.588 -6.013 1.00 50.69 361 LEU A O 1
ATOM 2824 N N . ALA A 1 362 ? 39.848 5.399 -5.485 1.00 59.19 362 ALA A N 1
ATOM 2825 C CA . ALA A 1 362 ? 41.093 4.669 -5.245 1.00 59.19 362 ALA A CA 1
ATOM 2826 C C . ALA A 1 362 ? 41.065 3.840 -3.944 1.00 59.19 362 ALA A C 1
ATOM 2828 O O . ALA A 1 362 ? 41.591 2.728 -3.929 1.00 59.19 362 ALA A O 1
ATOM 2829 N N . ASP A 1 363 ? 40.422 4.340 -2.882 1.00 55.41 363 ASP A N 1
ATOM 2830 C CA . ASP A 1 363 ? 40.271 3.629 -1.596 1.00 55.41 363 ASP A CA 1
ATOM 2831 C C . ASP A 1 363 ? 39.327 2.411 -1.685 1.00 55.41 363 ASP A C 1
ATOM 2833 O O . ASP A 1 363 ? 39.408 1.466 -0.902 1.00 55.41 363 ASP A O 1
ATOM 2837 N N . TRP A 1 364 ? 38.427 2.387 -2.670 1.00 54.00 364 TRP A N 1
ATOM 2838 C CA . TRP A 1 364 ? 37.555 1.232 -2.916 1.00 54.00 364 TRP A CA 1
ATOM 2839 C C . TRP A 1 364 ? 38.278 0.037 -3.551 1.00 54.00 364 TRP A C 1
ATOM 2841 O O . TRP A 1 364 ? 37.843 -1.102 -3.370 1.00 54.00 364 TRP A O 1
ATOM 2851 N N . ASP A 1 365 ? 39.374 0.267 -4.276 1.00 48.53 365 ASP A N 1
ATOM 2852 C CA . ASP A 1 365 ? 40.104 -0.788 -4.992 1.00 48.53 365 ASP A CA 1
ATOM 2853 C C . ASP A 1 365 ? 41.047 -1.604 -4.081 1.00 48.53 365 ASP A C 1
ATOM 2855 O O . ASP A 1 365 ? 41.490 -2.683 -4.480 1.00 48.53 365 ASP A O 1
ATOM 2859 N N . THR A 1 366 ? 41.347 -1.134 -2.864 1.00 61.22 366 THR A N 1
ATOM 2860 C CA . THR A 1 366 ? 42.308 -1.763 -1.934 1.00 61.22 366 THR A CA 1
ATOM 2861 C C . THR A 1 366 ? 41.678 -2.697 -0.895 1.00 61.22 366 THR A C 1
ATOM 2863 O O . THR A 1 366 ? 42.411 -3.399 -0.200 1.00 61.22 366 THR A O 1
ATOM 2866 N N . ARG A 1 367 ? 40.344 -2.735 -0.774 1.00 61.47 367 ARG A N 1
ATOM 2867 C CA . ARG A 1 367 ? 39.645 -3.518 0.262 1.00 61.47 367 ARG A CA 1
ATOM 2868 C C . ARG A 1 367 ? 39.614 -5.019 -0.052 1.00 61.47 367 ARG A C 1
ATOM 2870 O O . ARG A 1 367 ? 39.524 -5.423 -1.211 1.00 61.47 367 ARG A O 1
ATOM 2877 N N . GLU A 1 368 ? 39.661 -5.842 0.996 1.00 63.00 368 GLU A N 1
ATOM 2878 C CA . GLU A 1 368 ? 39.561 -7.304 0.891 1.00 63.00 368 GLU A CA 1
ATOM 2879 C C . GLU A 1 368 ? 38.188 -7.749 0.378 1.00 63.00 368 GLU A C 1
ATOM 2881 O O . GLU A 1 368 ? 37.173 -7.094 0.615 1.00 63.00 368 GLU A O 1
ATOM 2886 N N . GLU A 1 369 ? 38.159 -8.867 -0.346 1.00 50.81 369 GLU A N 1
ATOM 2887 C CA . GLU A 1 369 ? 36.942 -9.414 -0.942 1.00 50.81 369 GLU A CA 1
ATOM 2888 C C . GLU A 1 369 ? 35.968 -9.916 0.136 1.00 50.81 369 GLU A C 1
ATOM 2890 O O . GLU A 1 369 ? 36.358 -10.596 1.082 1.00 50.81 369 GLU A O 1
ATOM 2895 N N . ALA A 1 370 ? 34.689 -9.578 -0.008 1.00 50.59 370 ALA A N 1
ATOM 2896 C CA . ALA A 1 370 ? 33.684 -9.788 1.017 1.00 50.59 370 ALA A CA 1
ATOM 2897 C C . ALA A 1 370 ? 33.501 -11.282 1.345 1.00 50.59 370 ALA A C 1
ATOM 2899 O O . ALA A 1 370 ? 33.385 -12.115 0.433 1.00 50.59 370 ALA A O 1
ATOM 2900 N N . PRO A 1 371 ? 33.399 -11.647 2.635 1.00 50.75 371 PRO A N 1
ATOM 2901 C CA . PRO A 1 371 ? 33.188 -13.036 3.035 1.00 50.75 371 PRO A CA 1
ATOM 2902 C C . PRO A 1 371 ? 31.852 -13.588 2.509 1.00 50.75 371 PRO A C 1
ATOM 2904 O O . PRO A 1 371 ? 31.763 -14.767 2.165 1.00 50.75 371 PRO A O 1
ATOM 2907 N N . TYR A 1 372 ? 30.842 -12.726 2.361 1.00 55.03 372 TYR A N 1
ATOM 2908 C CA . TYR A 1 372 ? 29.532 -13.022 1.779 1.00 55.03 372 TYR A CA 1
ATOM 2909 C C . TYR A 1 372 ? 28.960 -11.788 1.052 1.00 55.03 372 TYR A C 1
ATOM 2911 O O . TYR A 1 372 ? 29.510 -10.689 1.124 1.00 55.03 372 TYR A O 1
ATOM 2919 N N . ARG A 1 373 ? 27.881 -11.973 0.283 1.00 45.22 373 ARG A N 1
ATOM 2920 C CA . ARG A 1 373 ? 27.242 -10.905 -0.508 1.00 45.22 373 ARG A CA 1
ATOM 2921 C C . ARG A 1 373 ? 26.608 -9.859 0.425 1.00 45.22 373 ARG A C 1
ATOM 2923 O O . ARG A 1 373 ? 25.956 -10.241 1.387 1.00 45.22 373 ARG A O 1
ATOM 2930 N N . GLY A 1 374 ? 26.815 -8.566 0.166 1.00 47.88 374 GLY A N 1
ATOM 2931 C CA . GLY A 1 374 ? 26.246 -7.486 0.984 1.00 47.88 374 GLY A CA 1
ATOM 2932 C C . GLY A 1 374 ? 26.951 -7.187 2.319 1.00 47.88 374 GLY A C 1
ATOM 2933 O O . GLY A 1 374 ? 26.424 -6.389 3.097 1.00 47.88 374 GLY A O 1
ATOM 2934 N N . ALA A 1 375 ? 28.120 -7.781 2.603 1.00 48.12 375 ALA A N 1
ATOM 2935 C CA . ALA A 1 375 ? 28.903 -7.448 3.798 1.00 48.12 375 ALA A CA 1
ATOM 2936 C C . ALA A 1 375 ? 29.388 -5.985 3.747 1.00 48.12 375 ALA A C 1
ATOM 2938 O O . ALA A 1 375 ? 30.070 -5.575 2.803 1.00 48.12 375 ALA A O 1
ATOM 2939 N N . THR A 1 376 ? 29.029 -5.191 4.757 1.00 45.66 376 THR A N 1
ATOM 2940 C CA . THR A 1 376 ? 29.450 -3.791 4.894 1.00 45.66 376 THR A CA 1
ATOM 2941 C C . THR A 1 376 ? 30.953 -3.715 5.177 1.00 45.66 376 THR A C 1
ATOM 2943 O O . THR A 1 376 ? 31.510 -4.573 5.851 1.00 45.66 376 THR A O 1
ATOM 2946 N N . GLY A 1 377 ? 31.642 -2.717 4.616 1.00 49.88 377 GLY A N 1
ATOM 2947 C CA . GLY A 1 377 ? 33.080 -2.507 4.843 1.00 49.88 377 GLY A CA 1
ATOM 2948 C C . GLY A 1 377 ? 34.033 -3.256 3.900 1.00 49.88 377 GLY A C 1
ATOM 2949 O O . GLY A 1 377 ? 35.158 -2.792 3.726 1.00 49.88 377 GLY A O 1
ATOM 2950 N N . TYR A 1 378 ? 33.589 -4.309 3.210 1.00 52.09 378 TYR A N 1
ATOM 2951 C CA . TYR A 1 378 ? 34.431 -5.126 2.321 1.00 52.09 378 TYR A CA 1
ATOM 2952 C C . TYR A 1 378 ? 34.292 -4.763 0.836 1.00 52.09 378 TYR A C 1
ATOM 2954 O O . TYR A 1 378 ? 33.288 -4.192 0.403 1.00 52.09 378 TYR A O 1
ATOM 2962 N N . ALA A 1 379 ? 35.291 -5.130 0.027 1.00 47.53 379 ALA A N 1
ATOM 2963 C CA . ALA A 1 379 ? 35.164 -5.083 -1.421 1.00 47.53 379 ALA A CA 1
ATOM 2964 C C . ALA A 1 379 ? 34.191 -6.180 -1.895 1.00 47.53 379 ALA A C 1
ATOM 2966 O O . ALA A 1 379 ? 34.307 -7.335 -1.503 1.00 47.53 379 ALA A O 1
ATOM 2967 N N . PRO A 1 380 ? 33.247 -5.875 -2.784 1.00 48.97 380 PRO A N 1
ATOM 2968 C CA . PRO A 1 380 ? 32.255 -6.841 -3.252 1.00 48.97 380 PRO A CA 1
ATOM 2969 C C . PRO A 1 380 ? 32.877 -8.056 -3.977 1.00 48.97 380 PRO A C 1
ATOM 2971 O O . PRO A 1 380 ? 33.834 -7.915 -4.749 1.00 48.97 380 PRO A O 1
ATOM 2974 N N . ARG A 1 381 ? 32.303 -9.251 -3.740 1.00 49.66 381 ARG A N 1
ATOM 2975 C CA . ARG A 1 381 ? 32.704 -10.537 -4.357 1.00 49.66 381 ARG A CA 1
ATOM 2976 C C . ARG A 1 381 ? 32.623 -10.493 -5.885 1.00 49.66 381 ARG A C 1
ATOM 2978 O O . ARG A 1 381 ? 31.574 -10.139 -6.429 1.00 49.66 381 ARG A O 1
ATOM 2985 N N . LYS A 1 382 ? 33.680 -10.937 -6.569 1.00 47.41 382 LYS A N 1
ATOM 2986 C CA . LYS A 1 382 ? 33.723 -11.151 -8.024 1.00 47.41 382 LYS A CA 1
ATOM 2987 C C . LYS A 1 382 ? 32.701 -12.225 -8.420 1.00 47.41 382 LYS A C 1
ATOM 2989 O O . LYS A 1 382 ? 32.627 -13.276 -7.786 1.00 47.41 382 LYS A O 1
ATOM 2994 N N . GLY A 1 383 ? 31.871 -11.930 -9.421 1.00 47.53 383 GLY A N 1
ATOM 2995 C CA . GLY A 1 383 ? 30.978 -12.919 -10.034 1.00 47.53 383 GLY A CA 1
ATOM 2996 C C . GLY A 1 383 ? 31.757 -13.926 -10.886 1.00 47.53 383 GLY A C 1
ATOM 2997 O O . GLY A 1 383 ? 32.923 -13.692 -11.205 1.00 47.53 383 GLY A O 1
ATOM 2998 N N . SER A 1 384 ? 31.121 -15.047 -11.228 1.00 48.97 384 SER A N 1
ATOM 2999 C CA . SER A 1 384 ? 31.604 -15.970 -12.261 1.00 48.97 384 SER A CA 1
ATOM 3000 C C . SER A 1 384 ? 31.535 -15.303 -13.637 1.00 48.97 384 SER A C 1
ATOM 3002 O O . SER A 1 384 ? 30.601 -14.552 -13.902 1.00 48.97 384 SER A O 1
ATOM 3004 N N . ASP A 1 385 ? 32.492 -15.603 -14.517 1.00 51.31 385 ASP A N 1
ATOM 3005 C CA . ASP A 1 385 ? 32.644 -14.995 -15.852 1.00 51.31 385 ASP A CA 1
ATOM 3006 C C . ASP A 1 385 ? 31.455 -15.230 -16.824 1.00 51.31 385 ASP A C 1
ATOM 3008 O O . ASP A 1 385 ? 31.483 -14.720 -17.939 1.00 51.31 385 ASP A O 1
ATOM 3012 N N . ASP A 1 386 ? 30.402 -15.951 -16.416 1.00 53.47 386 ASP A N 1
ATOM 3013 C CA . ASP A 1 386 ? 29.202 -16.233 -17.224 1.00 53.47 386 ASP A CA 1
ATOM 3014 C C . ASP A 1 386 ? 28.110 -15.131 -17.144 1.00 53.47 386 ASP A C 1
ATOM 3016 O O . ASP A 1 386 ? 27.101 -15.213 -17.844 1.00 53.47 386 ASP A O 1
ATOM 3020 N N . ASP A 1 387 ? 28.297 -14.080 -16.331 1.00 52.59 387 ASP A N 1
ATOM 3021 C CA . ASP A 1 387 ? 27.343 -12.964 -16.165 1.00 52.59 387 ASP A CA 1
ATOM 3022 C C . ASP A 1 387 ? 27.535 -11.861 -17.240 1.00 52.59 387 ASP A C 1
ATOM 3024 O O . ASP A 1 387 ? 27.804 -10.691 -16.932 1.00 52.59 387 ASP A O 1
ATOM 3028 N N . ASP A 1 388 ? 27.399 -12.235 -18.517 1.00 49.38 388 ASP A N 1
ATOM 3029 C CA . ASP A 1 388 ? 27.556 -11.365 -19.704 1.00 49.38 388 ASP A CA 1
ATOM 3030 C C . ASP A 1 388 ? 26.385 -10.367 -19.920 1.00 49.38 388 ASP A C 1
ATOM 3032 O O . ASP A 1 388 ? 26.336 -9.622 -20.906 1.00 49.38 388 ASP A O 1
ATOM 3036 N N . ASP A 1 389 ? 25.437 -10.291 -18.983 1.00 51.00 389 ASP A N 1
ATOM 3037 C CA . ASP A 1 389 ? 24.243 -9.455 -19.096 1.00 51.00 389 ASP A CA 1
ATOM 3038 C C . ASP A 1 389 ? 24.523 -7.988 -18.721 1.00 51.00 389 ASP A C 1
ATOM 3040 O O . ASP A 1 389 ? 24.134 -7.469 -17.672 1.00 51.00 389 ASP A O 1
ATOM 3044 N N . ASN A 1 390 ? 25.117 -7.252 -19.665 1.00 54.78 390 ASN A N 1
ATOM 3045 C CA . ASN A 1 390 ? 24.987 -5.791 -19.774 1.00 54.78 390 ASN A CA 1
ATOM 3046 C C . ASN A 1 390 ? 23.543 -5.384 -20.146 1.00 54.78 390 ASN A C 1
ATOM 3048 O O . ASN A 1 390 ? 23.338 -4.554 -21.035 1.00 54.78 390 ASN A O 1
ATOM 3052 N N . ALA A 1 391 ? 22.525 -5.958 -19.497 1.00 64.06 391 ALA A N 1
ATOM 3053 C CA . ALA A 1 391 ? 21.152 -5.505 -19.649 1.00 64.06 391 ALA A CA 1
ATOM 3054 C C . ALA A 1 391 ? 21.070 -4.086 -19.077 1.00 64.06 391 ALA A C 1
ATOM 3056 O O . ALA A 1 391 ? 21.036 -3.866 -17.864 1.00 64.06 391 ALA A O 1
ATOM 3057 N N . ALA A 1 392 ? 21.147 -3.100 -19.963 1.00 82.06 392 ALA A N 1
ATOM 3058 C CA . ALA A 1 392 ? 21.029 -1.715 -19.576 1.00 82.06 392 ALA A CA 1
ATOM 3059 C C . ALA A 1 392 ? 19.571 -1.459 -19.187 1.00 82.06 392 ALA A C 1
ATOM 3061 O O . ALA A 1 392 ? 18.678 -1.515 -20.029 1.00 82.06 392 ALA A O 1
ATOM 3062 N N . PHE A 1 393 ? 19.331 -1.225 -17.899 1.00 90.81 393 PHE A N 1
ATOM 3063 C CA . PHE A 1 393 ? 18.005 -0.875 -17.403 1.00 90.81 393 PHE A CA 1
ATOM 3064 C C . PHE A 1 393 ? 17.578 0.477 -17.982 1.00 90.81 393 PHE A C 1
ATOM 3066 O O . PHE A 1 393 ? 18.356 1.436 -17.971 1.00 90.81 393 PHE A O 1
ATOM 3073 N N . THR A 1 394 ? 16.346 0.558 -18.477 1.00 92.06 394 THR A N 1
ATOM 3074 C CA . THR A 1 394 ? 15.775 1.806 -19.006 1.00 92.06 394 THR A CA 1
ATOM 3075 C C . THR A 1 394 ? 15.087 2.615 -17.912 1.00 92.06 394 THR A C 1
ATOM 3077 O O . THR A 1 394 ? 14.951 3.829 -18.008 1.00 92.06 394 THR A O 1
ATOM 3080 N N . SER A 1 395 ? 14.712 1.961 -16.812 1.00 95.00 395 SER A N 1
ATOM 3081 C CA . SER A 1 395 ? 14.103 2.616 -15.660 1.00 95.00 395 SER A CA 1
ATOM 3082 C C . SER A 1 395 ? 14.343 1.857 -14.352 1.00 95.00 395 SER A C 1
ATOM 3084 O O . SER A 1 395 ? 14.673 0.666 -14.368 1.00 95.00 395 SER A O 1
ATOM 3086 N N . PRO A 1 396 ? 14.112 2.506 -13.196 1.00 95.12 396 PRO A N 1
ATOM 3087 C CA . PRO A 1 396 ? 14.016 1.818 -11.909 1.00 95.12 396 PRO A CA 1
ATOM 3088 C C . PRO A 1 396 ? 13.025 0.654 -11.912 1.00 95.12 396 PRO A C 1
ATOM 3090 O O . PRO A 1 396 ? 13.272 -0.361 -11.267 1.00 95.12 396 PRO A O 1
ATOM 3093 N N . TYR A 1 397 ? 11.923 0.768 -12.658 1.00 97.06 397 TYR A N 1
ATOM 3094 C CA . TYR A 1 397 ? 10.890 -0.265 -12.738 1.00 97.06 397 TYR A CA 1
ATOM 3095 C C . TYR A 1 397 ? 11.366 -1.522 -13.480 1.00 97.06 397 TYR A C 1
ATOM 3097 O O . TYR A 1 397 ? 10.987 -2.630 -13.102 1.00 97.06 397 TYR A O 1
ATOM 3105 N N . ASP A 1 398 ? 12.271 -1.395 -14.456 1.00 95.44 398 ASP A N 1
ATOM 3106 C CA . ASP A 1 398 ? 12.935 -2.566 -15.054 1.00 95.44 398 ASP A CA 1
ATOM 3107 C C . ASP A 1 398 ? 13.806 -3.293 -14.033 1.00 95.44 398 ASP A C 1
ATOM 3109 O O . ASP A 1 398 ? 13.865 -4.524 -14.007 1.00 95.44 398 ASP A O 1
ATOM 3113 N N . MET A 1 399 ? 14.476 -2.528 -13.169 1.00 94.00 399 MET A N 1
ATOM 3114 C CA . MET A 1 399 ? 15.293 -3.092 -12.106 1.00 94.00 399 MET A CA 1
ATOM 3115 C C . MET A 1 399 ? 14.423 -3.773 -11.044 1.00 94.00 399 MET A C 1
ATOM 3117 O O . MET A 1 399 ? 14.736 -4.889 -10.639 1.00 94.00 399 MET A O 1
ATOM 3121 N N . PHE A 1 400 ? 13.281 -3.181 -10.676 1.00 95.81 400 PHE A N 1
ATOM 3122 C CA . PHE A 1 400 ? 12.259 -3.848 -9.862 1.00 95.81 400 PHE A CA 1
ATOM 3123 C C . PHE A 1 400 ? 11.784 -5.150 -10.500 1.00 95.81 400 PHE A C 1
ATOM 3125 O O . PHE A 1 400 ? 11.734 -6.174 -9.823 1.00 95.81 400 PHE A O 1
ATOM 3132 N N . ARG A 1 401 ? 11.467 -5.145 -11.800 1.00 96.25 401 ARG A N 1
ATOM 3133 C CA . ARG A 1 401 ? 11.071 -6.351 -12.537 1.00 96.25 401 ARG A CA 1
ATOM 3134 C C . ARG A 1 401 ? 12.144 -7.436 -12.446 1.00 96.25 401 ARG A C 1
ATOM 3136 O O . ARG A 1 401 ? 11.801 -8.588 -12.191 1.00 96.25 401 ARG A O 1
ATOM 3143 N N . ALA A 1 402 ? 13.416 -7.083 -12.628 1.00 93.69 402 ALA A N 1
ATOM 3144 C CA . ALA A 1 402 ? 14.527 -8.022 -12.489 1.00 93.69 402 ALA A CA 1
ATOM 3145 C C . ALA A 1 402 ? 14.635 -8.563 -11.055 1.00 93.69 402 ALA A C 1
ATOM 3147 O O . ALA A 1 402 ? 14.671 -9.772 -10.864 1.00 93.69 402 ALA A O 1
ATOM 3148 N N . VAL A 1 403 ? 14.574 -7.697 -10.040 1.00 93.12 403 VAL A N 1
ATOM 3149 C CA . VAL A 1 403 ? 14.624 -8.101 -8.625 1.00 93.12 403 VAL A CA 1
ATOM 3150 C C . VAL A 1 403 ? 13.453 -9.020 -8.253 1.00 93.12 403 VAL A C 1
ATOM 3152 O O . VAL A 1 403 ? 13.668 -10.050 -7.621 1.00 93.12 403 VAL A O 1
ATOM 3155 N N . ILE A 1 404 ? 12.225 -8.706 -8.677 1.00 95.81 404 ILE A N 1
ATOM 3156 C CA . ILE A 1 404 ? 11.036 -9.546 -8.448 1.00 95.81 404 ILE A CA 1
ATOM 3157 C C . ILE A 1 404 ? 11.214 -10.913 -9.128 1.00 95.81 404 ILE A C 1
ATOM 3159 O O . ILE A 1 404 ? 10.948 -11.954 -8.524 1.00 95.81 404 ILE A O 1
ATOM 3163 N N . LYS A 1 405 ? 11.717 -10.931 -10.364 1.00 94.38 405 LYS A N 1
ATOM 3164 C CA . LYS A 1 405 ? 11.958 -12.171 -11.108 1.00 94.38 405 LYS A CA 1
ATOM 3165 C C . LYS A 1 405 ? 13.061 -13.022 -10.488 1.00 94.38 405 LYS A C 1
ATOM 3167 O O . LYS A 1 405 ? 12.920 -14.240 -10.411 1.00 94.38 405 LYS A O 1
ATOM 3172 N N . ASP A 1 406 ? 14.143 -12.401 -10.040 1.00 90.06 406 ASP A N 1
ATOM 3173 C CA . ASP A 1 406 ? 15.334 -13.118 -9.604 1.00 90.06 406 ASP A CA 1
ATOM 3174 C C . ASP A 1 406 ? 15.253 -13.524 -8.138 1.00 90.06 406 ASP A C 1
ATOM 3176 O O . ASP A 1 406 ? 15.543 -14.680 -7.825 1.00 90.06 406 ASP A O 1
ATOM 3180 N N . GLN A 1 407 ? 14.836 -12.608 -7.260 1.00 89.88 407 GLN A N 1
ATOM 3181 C CA . GLN A 1 407 ? 14.790 -12.840 -5.817 1.00 89.88 407 GLN A CA 1
ATOM 3182 C C . GLN A 1 407 ? 13.469 -13.454 -5.365 1.00 89.88 407 GLN A C 1
ATOM 3184 O O . GLN A 1 407 ? 13.492 -14.394 -4.581 1.00 89.88 407 GLN A O 1
ATOM 3189 N N . LEU A 1 408 ? 12.325 -12.979 -5.870 1.00 92.94 408 LEU A N 1
ATOM 3190 C CA . LEU A 1 408 ? 11.014 -13.522 -5.480 1.00 92.94 408 LEU A CA 1
ATOM 3191 C C . LEU A 1 408 ? 10.561 -14.689 -6.368 1.00 92.94 408 LEU A C 1
ATOM 3193 O O . LEU A 1 408 ? 9.518 -15.288 -6.110 1.00 92.94 408 LEU A O 1
ATOM 3197 N N . LYS A 1 409 ? 11.308 -14.986 -7.446 1.00 94.06 409 LYS A N 1
ATOM 3198 C CA . LYS A 1 409 ? 10.913 -15.943 -8.497 1.00 94.06 409 LYS A CA 1
ATOM 3199 C C . LYS A 1 409 ? 9.468 -15.714 -8.928 1.00 94.06 409 LYS A C 1
ATOM 3201 O O . LYS A 1 409 ? 8.695 -16.657 -9.060 1.00 94.06 409 LYS A O 1
ATOM 3206 N N . ALA A 1 410 ? 9.104 -14.451 -9.123 1.00 96.31 410 ALA A N 1
ATOM 3207 C CA . ALA A 1 410 ? 7.753 -14.034 -9.454 1.00 96.31 410 ALA A CA 1
ATOM 3208 C C . ALA A 1 410 ? 7.729 -13.189 -10.729 1.00 96.31 410 ALA A C 1
ATOM 3210 O O . ALA A 1 410 ? 8.722 -12.590 -11.133 1.00 96.31 410 ALA A O 1
ATOM 3211 N N . GLU A 1 411 ? 6.574 -13.129 -11.370 1.00 96.88 411 GLU A N 1
ATOM 3212 C CA . GLU A 1 411 ? 6.314 -12.265 -12.512 1.00 96.88 411 GLU A CA 1
ATOM 3213 C C . GLU A 1 411 ? 5.080 -11.403 -12.246 1.00 96.88 411 GLU A C 1
ATOM 3215 O O . GLU A 1 411 ? 4.131 -11.828 -11.585 1.00 96.88 411 GLU A O 1
ATOM 3220 N N . VAL A 1 412 ? 5.092 -10.175 -12.757 1.00 97.62 412 VAL A N 1
ATOM 3221 C CA . VAL A 1 412 ? 3.919 -9.299 -12.727 1.00 97.62 412 VAL A CA 1
ATOM 3222 C C . VAL A 1 412 ? 2.994 -9.739 -13.857 1.00 97.62 412 VAL A C 1
ATOM 3224 O O . VAL A 1 412 ? 3.389 -9.684 -15.018 1.00 97.62 412 VAL A O 1
ATOM 3227 N N . ILE A 1 413 ? 1.777 -10.179 -13.531 1.00 97.56 413 ILE A N 1
ATOM 3228 C CA . ILE A 1 413 ? 0.781 -10.623 -14.525 1.00 97.56 413 ILE A CA 1
ATOM 3229 C C . ILE A 1 413 ? -0.328 -9.598 -14.769 1.00 97.56 413 ILE A C 1
ATOM 3231 O O . ILE A 1 413 ? -1.044 -9.698 -15.762 1.00 97.56 413 ILE A O 1
ATOM 3235 N N . GLY A 1 414 ? -0.484 -8.624 -13.870 1.00 97.00 414 GLY A N 1
ATOM 3236 C CA . GLY A 1 414 ? -1.508 -7.588 -13.962 1.00 97.00 414 GLY A CA 1
ATOM 3237 C C . GLY A 1 414 ? -1.108 -6.323 -13.214 1.00 97.00 414 GLY A C 1
ATOM 3238 O O . GLY A 1 414 ? -0.468 -6.403 -12.164 1.00 97.00 414 GLY A O 1
ATOM 3239 N N . ALA A 1 415 ? -1.519 -5.173 -13.747 1.00 98.19 415 ALA A N 1
ATOM 3240 C CA . ALA A 1 415 ? -1.423 -3.873 -13.098 1.00 98.19 415 ALA A CA 1
ATOM 3241 C C . ALA A 1 415 ? -2.790 -3.182 -13.180 1.00 98.19 415 ALA A C 1
ATOM 3243 O O . ALA A 1 415 ? -3.341 -3.014 -14.268 1.00 98.19 415 ALA A O 1
ATOM 3244 N N . VAL A 1 416 ? -3.354 -2.801 -12.036 1.00 97.81 416 VAL A N 1
ATOM 3245 C CA . VAL A 1 416 ? -4.705 -2.236 -11.942 1.00 97.81 416 VAL A CA 1
ATOM 3246 C C . VAL A 1 416 ? -4.674 -0.940 -11.140 1.00 97.81 416 VAL A C 1
ATOM 3248 O O . VAL A 1 416 ? -4.028 -0.863 -10.097 1.00 97.81 416 VAL A O 1
ATOM 3251 N N . LEU A 1 417 ? -5.382 0.076 -11.624 1.00 97.19 417 LEU A N 1
ATOM 3252 C CA . LEU A 1 417 ? -5.718 1.276 -10.875 1.00 97.19 417 LEU A CA 1
ATOM 3253 C C . LEU A 1 417 ? -7.056 1.069 -10.170 1.00 97.19 417 LEU A C 1
ATOM 3255 O O . LEU A 1 417 ? -8.059 0.743 -10.809 1.00 97.19 417 LEU A O 1
ATOM 3259 N N . GLU A 1 418 ? -7.078 1.285 -8.861 1.00 95.31 418 GLU A N 1
ATOM 3260 C CA . GLU A 1 418 ? -8.287 1.153 -8.048 1.00 95.31 418 GLU A CA 1
ATOM 3261 C C . GLU A 1 418 ? -8.624 2.445 -7.306 1.00 95.31 418 GLU A C 1
ATOM 3263 O O . GLU A 1 418 ? -7.751 3.280 -7.055 1.00 95.31 418 GLU A O 1
ATOM 3268 N N . ASN A 1 419 ? -9.894 2.596 -6.918 1.00 94.06 419 ASN A N 1
ATOM 3269 C CA . ASN A 1 419 ? -10.300 3.684 -6.042 1.00 94.06 419 ASN A CA 1
ATOM 3270 C C . ASN A 1 419 ? -9.908 3.347 -4.604 1.00 94.06 419 ASN A C 1
ATOM 3272 O O . ASN A 1 419 ? -10.344 2.351 -4.027 1.00 94.06 419 ASN A O 1
ATOM 3276 N N . THR A 1 420 ? -9.099 4.211 -4.017 1.00 93.06 420 THR A N 1
ATOM 3277 C CA . THR A 1 420 ? -8.594 4.081 -2.657 1.00 93.06 420 THR A CA 1
ATOM 3278 C C . THR A 1 420 ? -9.392 4.906 -1.665 1.00 93.06 420 THR A C 1
ATOM 3280 O O . THR A 1 420 ? -9.150 4.791 -0.467 1.00 93.06 420 THR A O 1
ATOM 3283 N N . SER A 1 421 ? -10.298 5.761 -2.144 1.00 91.12 421 SER A N 1
ATOM 3284 C CA . SER A 1 421 ? -11.122 6.595 -1.281 1.00 91.12 421 SER A CA 1
ATOM 3285 C C . SER A 1 421 ? -12.369 5.846 -0.824 1.00 91.12 421 SER A C 1
ATOM 3287 O O . SER A 1 421 ? -13.038 5.187 -1.620 1.00 91.12 421 SER A O 1
ATOM 3289 N N . PHE A 1 422 ? -12.688 5.968 0.463 1.00 90.31 422 PHE A N 1
ATOM 3290 C CA . PHE A 1 422 ? -13.946 5.471 1.035 1.00 90.31 422 PHE A CA 1
ATOM 3291 C C . PHE A 1 422 ? -15.079 6.486 0.945 1.00 90.31 422 PHE A C 1
ATOM 3293 O O . PHE A 1 422 ? -16.234 6.114 1.115 1.00 90.31 422 PHE A O 1
ATOM 3300 N N . LEU A 1 423 ? -14.746 7.762 0.737 1.00 88.81 423 LEU A N 1
ATOM 3301 C CA . LEU A 1 423 ? -15.723 8.837 0.777 1.00 88.81 423 LEU A CA 1
ATOM 3302 C C . LEU A 1 423 ? -16.487 8.883 -0.544 1.00 88.81 423 LEU A C 1
ATOM 3304 O O . LEU A 1 423 ? -15.883 8.980 -1.622 1.00 88.81 423 LEU A O 1
ATOM 3308 N N . GLU A 1 424 ? -17.812 8.845 -0.457 1.00 84.31 424 GLU A N 1
ATOM 3309 C CA . GLU A 1 424 ? -18.667 8.912 -1.635 1.00 84.31 424 GLU A CA 1
ATOM 3310 C C . GLU A 1 424 ? -18.443 10.227 -2.399 1.00 84.31 424 GLU A C 1
ATOM 3312 O O . GLU A 1 424 ? -18.163 11.283 -1.829 1.00 84.31 424 GLU A O 1
ATOM 3317 N N . GLY A 1 425 ? -18.507 10.161 -3.732 1.00 81.12 425 GLY A N 1
ATOM 3318 C CA . GLY A 1 425 ? -18.258 11.319 -4.598 1.00 81.12 425 GLY A CA 1
ATOM 3319 C C . GLY A 1 425 ? -16.789 11.748 -4.696 1.00 81.12 425 GLY A C 1
ATOM 3320 O O . GLY A 1 425 ? -16.488 12.748 -5.348 1.00 81.12 425 GLY A O 1
ATOM 3321 N N . THR A 1 426 ? -15.861 11.003 -4.092 1.00 83.38 426 THR A N 1
ATOM 3322 C CA . THR A 1 426 ? -14.424 11.259 -4.211 1.00 83.38 426 THR A CA 1
ATOM 3323 C C . THR A 1 426 ? -13.726 10.058 -4.828 1.00 83.38 426 THR A C 1
ATOM 3325 O O . THR A 1 426 ? -14.009 8.910 -4.490 1.00 83.38 426 THR A O 1
ATOM 3328 N N . THR A 1 427 ? -12.833 10.324 -5.779 1.00 86.31 427 THR A N 1
ATOM 3329 C CA . THR A 1 427 ? -12.015 9.278 -6.393 1.00 86.31 427 THR A CA 1
ATOM 3330 C C . THR A 1 427 ? -10.557 9.611 -6.156 1.00 86.31 427 THR A C 1
ATOM 3332 O O . THR A 1 427 ? -10.077 10.655 -6.598 1.00 86.31 427 THR A O 1
ATOM 3335 N N . ALA A 1 428 ? -9.866 8.721 -5.456 1.00 90.25 428 ALA A N 1
ATOM 3336 C CA . ALA A 1 428 ? -8.421 8.759 -5.306 1.00 90.25 428 ALA A CA 1
ATOM 3337 C C . ALA A 1 428 ? -7.868 7.464 -5.881 1.00 90.25 428 ALA A C 1
ATOM 3339 O O . ALA A 1 428 ? -8.343 6.388 -5.537 1.00 90.25 428 ALA A O 1
ATOM 3340 N N . LEU A 1 429 ? -6.912 7.563 -6.798 1.00 93.19 429 LEU A N 1
ATOM 3341 C CA . LEU A 1 429 ? -6.395 6.395 -7.502 1.00 93.19 429 LEU A CA 1
ATOM 3342 C C . LEU A 1 429 ? -5.160 5.850 -6.787 1.00 93.19 429 LEU A C 1
ATOM 3344 O O . LEU A 1 429 ? -4.225 6.593 -6.488 1.00 93.19 429 LEU A O 1
ATOM 3348 N N . GLY A 1 430 ? -5.155 4.544 -6.546 1.00 94.94 430 GLY A N 1
ATOM 3349 C CA . GLY A 1 430 ? -3.994 3.774 -6.108 1.00 94.94 430 GLY A CA 1
ATOM 3350 C C . GLY A 1 430 ? -3.628 2.716 -7.131 1.00 94.94 430 GLY A C 1
ATOM 3351 O O . GLY A 1 430 ? -4.411 2.413 -8.029 1.00 94.94 430 GLY A O 1
ATOM 3352 N N . GLY A 1 431 ? -2.428 2.170 -6.983 1.00 96.50 431 GLY A N 1
ATOM 3353 C CA . GLY A 1 431 ? -1.920 1.102 -7.821 1.00 96.50 431 GLY A CA 1
ATOM 3354 C C . GLY A 1 431 ? -2.051 -0.254 -7.143 1.00 96.50 431 GLY A C 1
ATOM 3355 O O . GLY A 1 431 ? -1.987 -0.382 -5.917 1.00 96.50 431 GLY A O 1
ATOM 3356 N N . VAL A 1 432 ? -2.226 -1.283 -7.959 1.00 97.56 432 VAL A N 1
ATOM 3357 C CA . VAL A 1 432 ? -2.233 -2.672 -7.524 1.00 97.56 432 VAL A CA 1
ATOM 3358 C C . VAL A 1 432 ? -1.500 -3.508 -8.552 1.00 97.56 432 VAL A C 1
ATOM 3360 O O . VAL A 1 432 ? -1.799 -3.434 -9.744 1.00 97.56 432 VAL A O 1
ATOM 3363 N N . LEU A 1 433 ? -0.571 -4.337 -8.092 1.00 98.12 433 LEU A N 1
ATOM 3364 C CA . LEU A 1 433 ? 0.077 -5.348 -8.913 1.00 98.12 433 LEU A CA 1
ATOM 3365 C C . LEU A 1 433 ? -0.406 -6.732 -8.510 1.00 98.12 433 LEU A C 1
ATOM 3367 O O . LEU A 1 433 ? -0.547 -7.041 -7.329 1.00 98.12 433 LEU A O 1
ATOM 3371 N N . VAL A 1 434 ? -0.622 -7.587 -9.501 1.00 97.75 434 VAL A N 1
ATOM 3372 C CA . VAL A 1 434 ? -0.853 -9.011 -9.270 1.00 97.75 434 VAL A CA 1
ATOM 3373 C C . VAL A 1 434 ? 0.413 -9.745 -9.669 1.00 97.75 434 VAL A C 1
ATOM 3375 O O . VAL A 1 434 ? 0.798 -9.747 -10.841 1.00 97.75 434 VAL A O 1
ATOM 3378 N N . LEU A 1 435 ? 1.070 -10.345 -8.681 1.00 97.88 435 LEU A N 1
ATOM 3379 C CA . LEU A 1 435 ? 2.254 -11.163 -8.898 1.00 97.88 435 LEU A CA 1
ATOM 3380 C C . LEU A 1 435 ? 1.848 -12.626 -8.975 1.00 97.88 435 LEU A C 1
ATOM 3382 O O . LEU A 1 435 ? 1.014 -13.080 -8.193 1.00 97.88 435 LEU A O 1
ATOM 3386 N N . ARG A 1 436 ? 2.470 -13.364 -9.889 1.00 96.50 436 ARG A N 1
ATOM 3387 C CA . ARG A 1 436 ? 2.384 -14.819 -9.989 1.00 96.50 436 ARG A CA 1
ATOM 3388 C C . ARG A 1 436 ? 3.755 -15.408 -9.720 1.00 96.50 436 ARG A C 1
ATOM 3390 O O . ARG A 1 436 ? 4.734 -15.001 -10.340 1.00 96.50 436 ARG A O 1
ATOM 3397 N N . ARG A 1 437 ? 3.837 -16.381 -8.821 1.00 95.31 437 ARG A N 1
ATOM 3398 C CA . ARG A 1 437 ? 5.069 -17.127 -8.600 1.00 95.31 437 ARG A CA 1
ATOM 3399 C C . ARG A 1 437 ? 5.373 -17.980 -9.831 1.00 95.31 437 ARG A C 1
ATOM 3401 O O . ARG A 1 437 ? 4.506 -18.700 -10.318 1.00 95.31 437 ARG A O 1
ATOM 3408 N N . ILE A 1 438 ? 6.590 -17.890 -10.350 1.00 94.69 438 ILE A N 1
ATOM 3409 C CA . ILE A 1 438 ? 7.038 -18.635 -11.526 1.00 94.69 438 ILE A CA 1
ATOM 3410 C C . ILE A 1 438 ? 7.110 -20.115 -11.152 1.00 94.69 438 ILE A C 1
ATOM 3412 O O . ILE A 1 438 ? 7.744 -20.483 -10.168 1.00 94.69 438 ILE A O 1
ATOM 3416 N N . THR A 1 439 ? 6.465 -20.975 -11.937 1.00 93.25 439 THR A N 1
ATOM 3417 C CA . THR A 1 439 ? 6.558 -22.427 -11.759 1.00 93.25 439 THR A CA 1
ATOM 3418 C C . THR A 1 439 ? 7.912 -22.919 -12.257 1.00 93.25 439 THR A C 1
ATOM 3420 O O . THR A 1 439 ? 8.284 -22.672 -13.411 1.00 93.25 439 THR A O 1
ATOM 3423 N N . ALA A 1 440 ? 8.649 -23.638 -11.408 1.00 89.56 440 ALA A N 1
ATOM 3424 C CA . ALA A 1 440 ? 9.935 -24.197 -11.795 1.00 89.56 440 ALA A CA 1
ATOM 3425 C C . ALA A 1 440 ? 9.758 -25.156 -12.972 1.00 89.56 440 ALA A C 1
ATOM 3427 O O . ALA A 1 440 ? 8.789 -25.906 -13.052 1.00 89.56 440 ALA A O 1
ATOM 3428 N N . ARG A 1 441 ? 10.701 -25.146 -13.912 1.00 90.38 441 ARG A N 1
ATOM 3429 C CA . ARG A 1 441 ? 10.704 -26.093 -15.027 1.00 90.38 441 ARG A CA 1
ATOM 3430 C C . ARG A 1 441 ? 11.809 -27.112 -14.806 1.00 90.38 441 ARG A C 1
ATOM 3432 O O . ARG A 1 441 ? 12.983 -26.751 -14.807 1.00 90.38 441 ARG A O 1
ATOM 3439 N N . LYS A 1 442 ? 11.448 -28.386 -14.656 1.00 91.12 442 LYS A N 1
ATOM 3440 C CA . LYS A 1 442 ? 12.407 -29.493 -14.606 1.00 91.12 442 LYS A CA 1
ATOM 3441 C C . LYS A 1 442 ? 12.611 -30.030 -16.015 1.00 91.12 442 LYS A C 1
ATOM 3443 O O . LYS A 1 442 ? 11.683 -30.525 -16.655 1.00 91.12 442 LYS A O 1
ATOM 3448 N N . SER A 1 443 ? 13.832 -29.901 -16.526 1.00 91.50 443 SER A N 1
ATOM 3449 C CA . SER A 1 443 ? 14.235 -30.544 -17.772 1.00 91.50 443 SER A CA 1
ATOM 3450 C C . SER A 1 443 ? 14.633 -31.993 -17.487 1.00 91.50 443 SER A C 1
ATOM 3452 O O . SER A 1 443 ? 15.511 -32.266 -16.674 1.00 91.50 443 SER A O 1
ATOM 3454 N N . THR A 1 444 ? 13.968 -32.941 -18.144 1.00 94.25 444 THR A N 1
ATOM 3455 C CA . THR A 1 444 ? 14.280 -34.371 -18.051 1.00 94.25 444 THR A CA 1
ATOM 3456 C C . THR A 1 444 ? 14.524 -34.915 -19.451 1.00 94.25 444 THR A C 1
ATOM 3458 O O . THR A 1 444 ? 13.696 -34.738 -20.345 1.00 94.25 444 THR A O 1
ATOM 3461 N N . THR A 1 445 ? 15.656 -35.583 -19.665 1.00 95.94 445 THR A N 1
ATOM 3462 C CA . THR A 1 445 ? 15.979 -36.182 -20.965 1.00 95.94 445 THR A CA 1
ATOM 3463 C C . THR A 1 445 ? 15.361 -37.572 -21.065 1.00 95.94 445 THR A C 1
ATOM 3465 O O . THR A 1 445 ? 15.824 -38.510 -20.418 1.00 95.94 445 THR A O 1
ATOM 3468 N N . ILE A 1 446 ? 14.324 -37.725 -21.890 1.00 94.44 446 ILE A N 1
ATOM 3469 C CA . ILE A 1 446 ? 13.666 -39.009 -22.161 1.00 94.44 446 ILE A CA 1
ATOM 3470 C C . ILE A 1 446 ? 13.947 -39.374 -23.620 1.00 94.44 446 ILE A C 1
ATOM 3472 O O . ILE A 1 446 ? 13.670 -38.596 -24.527 1.00 94.44 446 ILE A O 1
ATOM 3476 N N . ALA A 1 447 ? 14.539 -40.550 -23.855 1.00 92.06 447 ALA A N 1
ATOM 3477 C CA . ALA A 1 447 ? 14.884 -41.044 -25.196 1.00 92.06 447 ALA A CA 1
ATOM 3478 C C . ALA A 1 447 ? 15.760 -40.083 -26.040 1.00 92.06 447 ALA A C 1
ATOM 3480 O O . ALA A 1 447 ? 15.620 -40.006 -27.258 1.00 92.06 447 ALA A O 1
ATOM 3481 N N . GLY A 1 448 ? 16.667 -39.341 -25.396 1.00 92.62 448 GLY A N 1
ATOM 3482 C CA . GLY A 1 448 ? 17.559 -38.386 -26.068 1.00 92.62 448 GLY A CA 1
ATOM 3483 C C . GLY A 1 448 ? 16.927 -37.025 -26.386 1.00 92.62 448 GLY A C 1
ATOM 3484 O O . GLY A 1 448 ? 17.626 -36.151 -26.889 1.00 92.62 448 GLY A O 1
ATOM 3485 N N . GLN A 1 449 ? 15.647 -36.815 -26.060 1.00 91.75 449 GLN A N 1
ATOM 3486 C CA . GLN A 1 449 ? 14.988 -35.511 -26.140 1.00 91.75 449 GLN A CA 1
ATOM 3487 C C . GLN A 1 449 ? 14.866 -34.893 -24.746 1.00 91.75 449 GLN A C 1
ATOM 3489 O O . GLN A 1 449 ? 14.386 -35.534 -23.812 1.00 91.75 449 GLN A O 1
ATOM 3494 N N . THR A 1 450 ? 15.299 -33.641 -24.601 1.00 90.88 450 THR A N 1
ATOM 3495 C CA . THR A 1 450 ? 15.142 -32.869 -23.363 1.00 90.88 450 THR A CA 1
ATOM 3496 C C . THR A 1 450 ? 13.717 -32.327 -23.294 1.00 90.88 450 THR A C 1
ATOM 3498 O O . THR A 1 450 ? 13.372 -31.395 -24.018 1.00 90.88 450 THR A O 1
ATOM 3501 N N . LEU A 1 451 ? 12.880 -32.909 -22.435 1.00 91.81 451 LEU A N 1
ATOM 3502 C CA . LEU A 1 451 ? 11.526 -32.426 -22.175 1.00 91.81 451 LEU A CA 1
ATOM 3503 C C . LEU A 1 451 ? 11.544 -31.499 -20.961 1.00 91.81 451 LEU A C 1
ATOM 3505 O O . LEU A 1 451 ? 12.076 -31.859 -19.916 1.00 91.81 451 LEU A O 1
ATOM 3509 N N . SER A 1 452 ? 10.967 -30.308 -21.094 1.00 90.19 452 SER A N 1
ATOM 3510 C CA . SER A 1 452 ? 10.787 -29.364 -19.990 1.00 90.19 452 SER A CA 1
ATOM 3511 C C . SER A 1 452 ? 9.374 -29.523 -19.435 1.00 90.19 452 SER A C 1
ATOM 3513 O O . SER A 1 452 ? 8.406 -29.263 -20.146 1.00 90.19 452 SER A O 1
ATOM 3515 N N . LEU A 1 453 ? 9.259 -29.995 -18.194 1.00 92.44 453 LEU A N 1
ATOM 3516 C CA . LEU A 1 453 ? 7.990 -30.163 -17.487 1.00 92.44 453 LEU A CA 1
ATOM 3517 C C . LEU A 1 453 ? 7.884 -29.103 -16.388 1.00 92.44 453 LEU A C 1
ATOM 3519 O O . LEU A 1 453 ? 8.872 -28.819 -15.710 1.00 92.44 453 LEU A O 1
ATOM 3523 N N . SER A 1 454 ? 6.704 -28.510 -16.220 1.00 90.75 454 SER A N 1
ATOM 3524 C CA . SER A 1 454 ? 6.414 -27.638 -15.083 1.00 90.75 454 SER A CA 1
ATOM 3525 C C . SER A 1 454 ? 6.345 -28.476 -13.811 1.00 90.75 454 SER A C 1
ATOM 3527 O O . SER A 1 454 ? 5.563 -29.421 -13.728 1.00 90.75 454 SER A O 1
ATOM 3529 N N . ASP A 1 455 ? 7.173 -28.136 -12.833 1.00 90.56 455 ASP A N 1
ATOM 3530 C CA . ASP A 1 455 ? 7.085 -28.679 -11.491 1.00 90.56 455 ASP A CA 1
ATOM 3531 C C . ASP A 1 455 ? 6.270 -27.729 -10.623 1.00 90.56 455 ASP A C 1
ATOM 3533 O O . ASP A 1 455 ? 6.778 -26.747 -10.083 1.00 90.56 455 ASP A O 1
ATOM 3537 N N . GLU A 1 456 ? 4.978 -28.023 -10.526 1.00 89.56 456 GLU A N 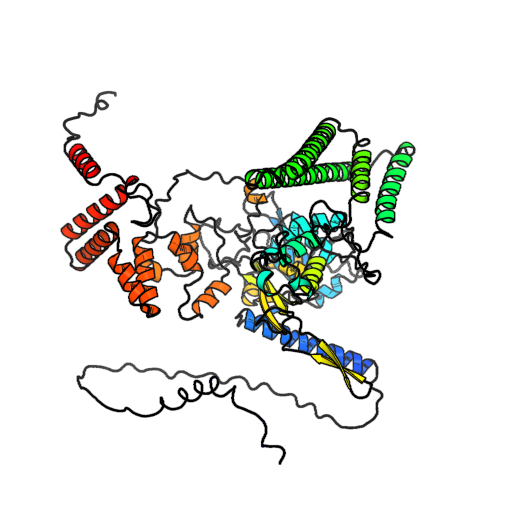1
ATOM 3538 C CA . GLU A 1 456 ? 4.059 -27.283 -9.667 1.00 89.56 456 GLU A CA 1
ATOM 3539 C C . GLU A 1 456 ? 4.423 -27.447 -8.189 1.00 89.56 456 GLU A C 1
ATOM 3541 O O . GLU A 1 456 ? 4.153 -26.549 -7.411 1.00 89.56 456 GLU A O 1
ATOM 3546 N N . THR A 1 457 ? 5.092 -28.536 -7.796 1.00 88.25 457 THR A N 1
ATOM 3547 C CA . THR A 1 457 ? 5.416 -28.830 -6.390 1.00 88.25 457 THR A CA 1
ATOM 3548 C C . THR A 1 457 ? 6.704 -28.186 -5.888 1.00 88.25 457 THR A C 1
ATOM 3550 O O . THR A 1 457 ? 6.985 -28.261 -4.695 1.00 88.25 457 THR A O 1
ATOM 3553 N N . GLU A 1 458 ? 7.495 -27.569 -6.767 1.00 85.56 458 GLU A N 1
ATOM 3554 C CA . GLU A 1 458 ? 8.719 -26.881 -6.366 1.00 85.56 458 GLU A CA 1
ATOM 3555 C C . GLU A 1 458 ? 8.379 -25.595 -5.603 1.00 85.56 458 GLU A C 1
ATOM 3557 O O . GLU A 1 458 ? 7.724 -24.691 -6.126 1.00 85.56 458 GLU A O 1
ATOM 3562 N N . ASP A 1 459 ? 8.874 -25.504 -4.374 1.00 82.75 459 ASP A N 1
ATOM 3563 C CA . ASP A 1 459 ? 8.604 -24.409 -3.445 1.00 82.75 459 ASP A CA 1
ATOM 3564 C C . ASP A 1 459 ? 9.764 -23.403 -3.345 1.00 82.75 459 ASP A C 1
ATOM 3566 O O . ASP A 1 459 ? 9.694 -22.419 -2.604 1.00 82.75 459 ASP A O 1
ATOM 3570 N N . TYR A 1 460 ? 10.842 -23.626 -4.109 1.00 82.94 460 TYR A N 1
ATOM 3571 C CA . TYR A 1 460 ? 12.125 -22.920 -4.007 1.00 82.94 460 TYR A CA 1
ATOM 3572 C C . TYR A 1 460 ? 12.596 -22.752 -2.550 1.00 82.94 460 TYR A C 1
ATOM 3574 O O . TYR A 1 460 ? 13.113 -21.696 -2.189 1.00 82.94 460 TYR A O 1
ATOM 3582 N N . GLY A 1 461 ? 12.354 -23.766 -1.712 1.00 81.00 461 GLY A N 1
ATOM 3583 C CA . GLY A 1 461 ? 12.699 -23.794 -0.291 1.00 81.00 461 GLY A CA 1
ATOM 3584 C C . GLY A 1 461 ? 11.751 -23.037 0.646 1.00 81.00 461 GLY A C 1
ATOM 3585 O O . GLY A 1 461 ? 12.009 -23.004 1.845 1.00 81.00 461 GLY A O 1
ATOM 3586 N N . ASN A 1 462 ? 10.647 -22.479 0.140 1.00 82.25 462 ASN A N 1
ATOM 3587 C CA . ASN A 1 462 ? 9.629 -21.806 0.948 1.00 82.25 462 ASN A CA 1
ATOM 3588 C C . ASN A 1 462 ? 8.453 -22.748 1.239 1.00 82.25 462 ASN A C 1
ATOM 3590 O O . ASN A 1 462 ? 7.514 -22.824 0.445 1.00 82.25 462 ASN A O 1
ATOM 3594 N N . GLU A 1 463 ? 8.488 -23.441 2.383 1.00 82.25 463 GLU A N 1
ATOM 3595 C CA . GLU A 1 463 ? 7.479 -24.443 2.754 1.00 82.25 463 GLU A CA 1
ATOM 3596 C C . GLU A 1 463 ? 6.039 -23.924 2.579 1.00 82.25 463 GLU A C 1
ATOM 3598 O O . GLU A 1 463 ? 5.629 -22.926 3.173 1.00 82.25 463 GLU A O 1
ATOM 3603 N N . GLY A 1 464 ? 5.250 -24.635 1.769 1.00 85.38 464 GLY A N 1
ATOM 3604 C CA . GLY A 1 464 ? 3.829 -24.349 1.557 1.00 85.38 464 GLY A CA 1
ATOM 3605 C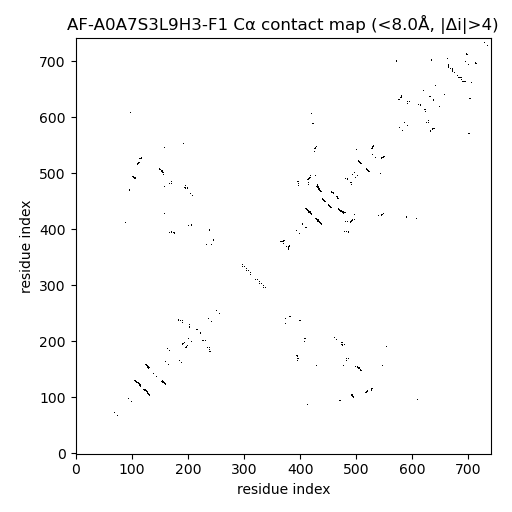 C . GLY A 1 464 ? 3.511 -23.347 0.447 1.00 85.38 464 GLY A C 1
ATOM 3606 O O . GLY A 1 464 ? 2.330 -23.136 0.178 1.00 85.38 464 GLY A O 1
ATOM 3607 N N . ILE A 1 465 ? 4.515 -22.777 -0.226 1.00 86.00 465 ILE A N 1
ATOM 3608 C CA . ILE A 1 465 ? 4.295 -21.814 -1.310 1.00 86.00 465 ILE A CA 1
ATOM 3609 C C . ILE A 1 465 ? 4.605 -22.464 -2.652 1.00 86.00 465 ILE A C 1
ATOM 3611 O O . ILE A 1 465 ? 5.722 -22.899 -2.917 1.00 86.00 465 ILE A O 1
ATOM 3615 N N . VAL A 1 466 ? 3.596 -22.513 -3.512 1.00 91.00 466 VAL A N 1
ATOM 3616 C CA . VAL A 1 466 ? 3.577 -23.365 -4.705 1.00 91.00 466 VAL A CA 1
ATOM 3617 C C . VAL A 1 466 ? 3.793 -22.515 -5.960 1.00 91.00 466 VAL A C 1
ATOM 3619 O O . VAL A 1 466 ? 3.358 -21.361 -6.038 1.00 91.00 466 VAL A O 1
ATOM 3622 N N . GLY A 1 467 ? 4.464 -23.070 -6.973 1.00 92.38 467 GLY A N 1
ATOM 3623 C CA . GLY A 1 467 ? 4.574 -22.421 -8.281 1.00 92.38 467 GLY A CA 1
ATOM 3624 C C . GLY A 1 467 ? 3.190 -22.111 -8.868 1.00 92.38 467 GLY A C 1
ATOM 3625 O O . GLY A 1 467 ? 2.303 -22.959 -8.869 1.00 92.38 467 GLY A O 1
ATOM 3626 N N . GLY A 1 468 ? 2.998 -20.897 -9.382 1.00 92.69 468 GLY A N 1
ATOM 3627 C CA . GLY A 1 468 ? 1.712 -20.419 -9.895 1.00 92.69 468 GLY A CA 1
ATOM 3628 C C . GLY A 1 468 ? 0.829 -19.719 -8.859 1.00 92.69 468 GLY A C 1
ATOM 3629 O O . GLY A 1 468 ? -0.189 -19.140 -9.242 1.00 92.69 468 GLY A O 1
ATOM 3630 N N . GLU A 1 469 ? 1.207 -19.708 -7.576 1.00 94.88 469 GLU A N 1
ATOM 3631 C CA . GLU A 1 469 ? 0.499 -18.927 -6.562 1.00 94.88 469 GLU A CA 1
ATOM 3632 C C . GLU A 1 469 ? 0.486 -17.439 -6.927 1.00 94.88 469 GLU A C 1
ATOM 3634 O O . GLU A 1 469 ? 1.482 -16.883 -7.391 1.00 94.88 469 GLU A O 1
ATOM 3639 N N . THR A 1 470 ? -0.659 -16.786 -6.730 1.00 96.00 470 THR A N 1
ATOM 3640 C CA . THR A 1 470 ? -0.828 -15.365 -7.040 1.00 96.00 470 THR A CA 1
ATOM 3641 C C . THR A 1 470 ? -1.135 -14.552 -5.791 1.00 96.00 470 THR A C 1
ATOM 3643 O O . THR A 1 470 ? -2.076 -14.893 -5.055 1.00 96.00 470 THR A O 1
ATOM 3646 N N . ILE A 1 471 ? -0.435 -13.431 -5.637 1.00 96.31 471 ILE A N 1
ATOM 3647 C CA . ILE A 1 471 ? -0.611 -12.459 -4.555 1.00 96.31 471 ILE A CA 1
ATOM 3648 C C . ILE A 1 471 ? -0.902 -11.069 -5.125 1.00 96.31 471 ILE A C 1
ATOM 3650 O O . ILE A 1 471 ? -0.472 -10.719 -6.225 1.00 96.31 471 ILE A O 1
ATOM 3654 N N . VAL A 1 472 ? -1.662 -10.289 -4.364 1.00 96.75 472 VAL A N 1
ATOM 3655 C CA . VAL A 1 472 ? -1.964 -8.890 -4.658 1.00 96.75 472 VAL A CA 1
ATOM 3656 C C . VAL A 1 472 ? -1.003 -8.021 -3.857 1.00 96.75 472 VAL A C 1
ATOM 3658 O O . VAL A 1 472 ? -0.911 -8.172 -2.643 1.00 96.75 472 VAL A O 1
ATOM 3661 N N . VAL A 1 473 ? -0.299 -7.121 -4.536 1.00 97.31 473 VAL A N 1
ATOM 3662 C CA . VAL A 1 473 ? 0.642 -6.175 -3.935 1.00 97.31 473 VAL A CA 1
ATOM 3663 C C . VAL A 1 473 ? 0.110 -4.769 -4.141 1.00 97.31 473 VAL A C 1
ATOM 3665 O O . VAL A 1 473 ? -0.142 -4.340 -5.267 1.00 97.31 473 VAL A O 1
ATOM 3668 N N . GLU A 1 474 ? -0.085 -4.056 -3.041 1.00 96.19 474 GLU A N 1
ATOM 3669 C CA . GLU A 1 474 ? -0.545 -2.673 -3.064 1.00 96.19 474 GLU A CA 1
ATOM 3670 C C . GLU A 1 474 ? 0.621 -1.739 -3.390 1.00 96.19 474 GLU A C 1
ATOM 3672 O O . GLU A 1 474 ? 1.733 -1.919 -2.897 1.00 96.19 474 GLU A O 1
ATOM 3677 N N . CYS A 1 475 ? 0.378 -0.730 -4.215 1.00 96.31 475 CYS A N 1
ATOM 3678 C CA . CYS A 1 475 ? 1.372 0.282 -4.551 1.00 96.31 475 CYS A CA 1
ATOM 3679 C C . CYS A 1 475 ? 0.696 1.627 -4.848 1.00 96.31 475 CYS A C 1
ATOM 3681 O O . CYS A 1 475 ? -0.530 1.782 -4.736 1.00 96.31 475 CYS A O 1
ATOM 3683 N N . ASP A 1 476 ? 1.487 2.639 -5.178 1.00 94.94 476 ASP A N 1
ATOM 3684 C CA . ASP A 1 476 ? 0.949 3.901 -5.672 1.00 94.94 476 ASP A CA 1
ATOM 3685 C C . ASP A 1 476 ? 0.600 3.809 -7.168 1.00 94.94 476 ASP A C 1
ATOM 3687 O O . ASP A 1 476 ? 1.102 2.954 -7.903 1.00 94.94 476 ASP A O 1
ATOM 3691 N N . ALA A 1 477 ? -0.304 4.677 -7.634 1.00 95.38 477 ALA A N 1
ATOM 3692 C CA . ALA A 1 477 ? -0.808 4.635 -9.012 1.00 95.38 477 ALA A CA 1
ATOM 3693 C C . ALA A 1 477 ? 0.316 4.773 -10.053 1.00 95.38 477 ALA A C 1
ATOM 3695 O O . ALA A 1 477 ? 0.285 4.127 -11.101 1.00 95.38 477 ALA A O 1
ATOM 3696 N N . ASP A 1 478 ? 1.329 5.582 -9.747 1.00 94.56 478 ASP A N 1
ATOM 3697 C CA . ASP A 1 478 ? 2.496 5.760 -10.600 1.00 94.56 478 ASP A CA 1
ATOM 3698 C C . ASP A 1 478 ? 3.421 4.538 -10.618 1.00 94.56 478 ASP A C 1
ATOM 3700 O O . ASP A 1 478 ? 3.962 4.199 -11.666 1.00 94.56 478 ASP A O 1
ATOM 3704 N N . GLU A 1 479 ? 3.556 3.819 -9.504 1.00 96.62 479 GLU A N 1
ATOM 3705 C CA . GLU A 1 479 ? 4.343 2.585 -9.457 1.00 96.62 479 GLU A CA 1
ATOM 3706 C C . GLU A 1 479 ? 3.670 1.470 -10.261 1.00 96.62 479 GLU A C 1
ATOM 3708 O O . GLU A 1 479 ? 4.348 0.749 -10.992 1.00 96.62 479 GLU A O 1
ATOM 3713 N N . ALA A 1 480 ? 2.337 1.355 -10.189 1.00 97.50 480 ALA A N 1
ATOM 3714 C CA . ALA A 1 480 ? 1.584 0.428 -11.034 1.00 97.50 480 ALA A CA 1
ATOM 3715 C C . ALA A 1 480 ? 1.747 0.750 -12.526 1.00 97.50 480 ALA A C 1
ATOM 3717 O O . ALA A 1 480 ? 1.947 -0.160 -13.333 1.00 97.50 480 ALA A O 1
ATOM 3718 N N . LEU A 1 481 ? 1.712 2.035 -12.892 1.00 96.88 481 LEU A N 1
ATOM 3719 C CA . LEU A 1 481 ? 1.949 2.486 -14.261 1.00 96.88 481 LEU A CA 1
ATOM 3720 C C . LEU A 1 481 ? 3.380 2.174 -14.727 1.00 96.88 481 LEU A C 1
ATOM 3722 O O . LEU A 1 481 ? 3.565 1.605 -15.802 1.00 96.88 481 LEU A O 1
ATOM 3726 N N . GLY A 1 482 ? 4.387 2.501 -13.916 1.00 96.38 482 GLY A N 1
ATOM 3727 C CA . GLY A 1 482 ? 5.789 2.233 -14.233 1.00 96.38 482 GLY A CA 1
ATOM 3728 C C . GLY A 1 482 ? 6.078 0.740 -14.392 1.00 96.38 482 GLY A C 1
ATOM 3729 O O . GLY A 1 482 ? 6.722 0.326 -15.355 1.00 96.38 482 GLY A O 1
ATOM 3730 N N . MET A 1 483 ? 5.527 -0.093 -13.506 1.00 98.00 483 MET A N 1
ATOM 3731 C CA . MET A 1 483 ? 5.647 -1.550 -13.603 1.00 98.00 483 MET A CA 1
ATOM 3732 C C . MET A 1 483 ? 4.879 -2.134 -14.790 1.00 98.00 483 MET A C 1
ATOM 3734 O O . MET A 1 483 ? 5.367 -3.080 -15.408 1.00 98.00 483 MET A O 1
ATOM 3738 N N . SER A 1 484 ? 3.718 -1.573 -15.141 1.00 97.50 484 SER A N 1
ATOM 3739 C CA . SER A 1 484 ? 2.978 -1.931 -16.358 1.00 97.50 484 SER A CA 1
ATOM 3740 C C . SER A 1 484 ? 3.840 -1.721 -17.607 1.00 97.50 484 SER A C 1
ATOM 3742 O O . SER A 1 484 ? 3.958 -2.644 -18.417 1.00 97.50 484 SER A O 1
ATOM 3744 N N . MET A 1 485 ? 4.517 -0.571 -17.718 1.00 95.94 485 MET A N 1
ATOM 3745 C CA . MET A 1 485 ? 5.445 -0.279 -18.818 1.00 95.94 485 MET A CA 1
ATOM 3746 C C . MET A 1 485 ? 6.641 -1.241 -18.824 1.00 95.94 485 MET A C 1
ATOM 3748 O O . MET A 1 485 ? 6.888 -1.902 -19.830 1.00 95.94 485 MET A O 1
ATOM 3752 N N . ALA A 1 486 ? 7.332 -1.382 -17.688 1.00 95.94 486 ALA A N 1
ATOM 3753 C CA . ALA A 1 486 ? 8.531 -2.217 -17.564 1.00 95.94 486 ALA A CA 1
ATOM 3754 C C . ALA A 1 486 ? 8.266 -3.711 -17.823 1.00 95.94 486 ALA A C 1
ATOM 3756 O O . ALA A 1 486 ? 9.121 -4.439 -18.339 1.00 95.94 486 ALA A O 1
ATOM 3757 N N . CYS A 1 487 ? 7.077 -4.203 -17.460 1.00 96.06 487 CYS A N 1
ATOM 3758 C CA . CYS A 1 487 ? 6.687 -5.600 -17.658 1.00 96.06 487 CYS A CA 1
ATOM 3759 C C . CYS A 1 487 ? 5.974 -5.851 -18.992 1.00 96.06 487 CYS A C 1
ATOM 3761 O O . CYS A 1 487 ? 5.830 -7.012 -19.370 1.00 96.06 487 CYS A O 1
ATOM 3763 N N . GLY A 1 488 ? 5.537 -4.805 -19.702 1.00 95.25 488 GLY A N 1
ATOM 3764 C CA . GLY A 1 488 ? 4.705 -4.940 -20.900 1.00 95.25 488 GLY A CA 1
ATOM 3765 C C . GLY A 1 488 ? 3.322 -5.531 -20.603 1.00 95.25 488 GLY A C 1
ATOM 3766 O O . GLY A 1 488 ? 2.771 -6.265 -21.420 1.00 95.25 488 GLY A O 1
ATOM 3767 N N . VAL A 1 489 ? 2.780 -5.256 -19.416 1.00 95.94 489 VAL A N 1
ATOM 3768 C CA . VAL A 1 489 ? 1.476 -5.756 -18.954 1.00 95.94 489 VAL A CA 1
ATOM 3769 C C . VAL A 1 489 ? 0.456 -4.627 -19.082 1.00 95.94 489 VAL A C 1
ATOM 3771 O O . VAL A 1 489 ? 0.787 -3.502 -18.707 1.00 95.94 489 VAL A O 1
ATOM 3774 N N . PRO A 1 490 ? -0.772 -4.865 -19.578 1.00 94.75 490 PRO A N 1
ATOM 3775 C CA . PRO A 1 490 ? -1.764 -3.802 -19.708 1.00 94.75 490 PRO A CA 1
ATOM 3776 C C . PRO A 1 490 ? -2.108 -3.203 -18.341 1.00 94.75 490 PRO A C 1
ATOM 3778 O O . PRO A 1 490 ? -2.471 -3.931 -17.416 1.00 94.75 490 PRO A O 1
ATOM 3781 N N . LEU A 1 491 ? -2.029 -1.875 -18.229 1.00 97.50 491 LEU A N 1
ATOM 3782 C CA . LEU A 1 491 ? -2.610 -1.155 -17.102 1.00 97.50 491 LEU A CA 1
ATOM 3783 C C . LEU A 1 491 ? -4.127 -1.164 -17.263 1.00 97.50 491 LEU A C 1
ATOM 3785 O O . LEU A 1 491 ? -4.632 -0.884 -18.346 1.00 97.50 491 LEU A O 1
ATOM 3789 N N . GLN A 1 492 ? -4.864 -1.481 -16.211 1.00 97.62 492 GLN A N 1
ATOM 3790 C CA . GLN A 1 492 ? -6.321 -1.572 -16.260 1.00 97.62 492 GLN A CA 1
ATOM 3791 C C . GLN A 1 492 ? -6.966 -0.718 -15.170 1.00 97.62 492 GLN A C 1
ATOM 3793 O O . GLN A 1 492 ? -6.341 -0.417 -14.161 1.00 97.62 492 GLN A O 1
ATOM 3798 N N . VAL A 1 493 ? -8.225 -0.334 -15.351 1.00 97.12 493 VAL A N 1
ATOM 3799 C CA . VAL A 1 493 ? -9.036 0.355 -14.335 1.00 97.12 493 VAL A CA 1
ATOM 3800 C C . VAL A 1 493 ? -10.449 -0.225 -14.331 1.00 97.12 493 VAL A C 1
ATOM 3802 O O . VAL A 1 493 ? -10.924 -0.686 -15.369 1.00 97.12 493 VAL A O 1
ATOM 3805 N N . GLU A 1 494 ? -11.147 -0.216 -13.195 1.00 95.75 494 GLU A N 1
ATOM 3806 C CA . GLU A 1 494 ? -12.571 -0.584 -13.174 1.00 95.75 494 GLU A CA 1
ATOM 3807 C C . GLU A 1 494 ? -13.394 0.356 -14.067 1.00 95.75 494 GLU A C 1
ATOM 3809 O O . GLU A 1 494 ? -13.245 1.581 -14.011 1.00 95.75 494 GLU A O 1
ATOM 3814 N N . GLN A 1 495 ? -14.315 -0.210 -14.850 1.00 95.56 495 GLN A N 1
ATOM 3815 C CA . GLN A 1 495 ? -15.209 0.550 -15.725 1.00 95.56 495 GLN A CA 1
ATOM 3816 C C . GLN A 1 495 ? -15.978 1.638 -14.964 1.00 95.56 495 GLN A C 1
ATOM 3818 O O . GLN A 1 495 ? -16.049 2.772 -15.430 1.00 95.56 495 GLN A O 1
ATOM 3823 N N . GLY A 1 496 ? -16.479 1.341 -13.761 1.00 93.31 496 GLY A N 1
ATOM 3824 C CA . GLY A 1 496 ? -17.187 2.329 -12.946 1.00 93.31 496 GLY A CA 1
ATOM 3825 C C . GLY A 1 496 ? -16.307 3.493 -12.472 1.00 93.31 496 GLY A C 1
ATOM 3826 O O . GLY A 1 496 ? -16.815 4.582 -12.212 1.00 93.31 496 GLY A O 1
ATOM 3827 N N . ILE A 1 497 ? -14.989 3.306 -12.347 1.00 93.06 497 ILE A N 1
ATOM 3828 C CA . ILE A 1 497 ? -14.046 4.402 -12.066 1.00 93.06 497 ILE A CA 1
ATOM 3829 C C . ILE A 1 497 ? -13.817 5.209 -13.344 1.00 93.06 497 ILE A C 1
ATOM 3831 O O . ILE A 1 497 ? -13.912 6.433 -13.321 1.00 93.06 497 ILE A O 1
ATOM 3835 N N . TRP A 1 498 ? -13.576 4.532 -14.468 1.00 94.38 498 TRP A N 1
ATOM 3836 C CA . TRP A 1 498 ? -13.402 5.176 -15.769 1.00 94.38 498 TRP A CA 1
ATOM 3837 C C . TRP A 1 498 ? -14.589 6.077 -16.139 1.00 94.38 498 TRP A C 1
ATOM 3839 O O . TRP A 1 498 ? -14.404 7.246 -16.470 1.00 94.38 498 TRP A O 1
ATOM 3849 N N . GLU A 1 499 ? -15.814 5.569 -16.029 1.00 92.19 499 GLU A N 1
ATOM 3850 C CA . GLU A 1 499 ? -17.033 6.311 -16.369 1.00 92.19 499 GLU A CA 1
ATOM 3851 C C . GLU A 1 499 ? -17.259 7.528 -15.463 1.00 92.19 499 GLU A C 1
ATOM 3853 O O . GLU A 1 499 ? -17.753 8.553 -15.926 1.00 92.19 499 GLU A O 1
ATOM 3858 N N . ARG A 1 500 ? -16.876 7.441 -14.182 1.00 88.62 500 ARG A N 1
ATOM 3859 C CA . ARG A 1 500 ? -17.065 8.528 -13.206 1.00 88.62 500 ARG A CA 1
ATOM 3860 C C . ARG A 1 500 ? -15.948 9.566 -13.201 1.00 88.62 500 ARG A C 1
ATOM 3862 O O . ARG A 1 500 ? -16.193 10.689 -12.766 1.00 88.62 500 ARG A O 1
ATOM 3869 N N . SER A 1 501 ? -14.737 9.188 -13.607 1.00 89.88 501 SER A N 1
ATOM 3870 C CA . SER A 1 501 ? -13.529 10.005 -13.422 1.00 89.88 501 SER A CA 1
ATOM 3871 C C . SER A 1 501 ? -12.814 10.380 -14.716 1.00 89.88 501 SER A C 1
ATOM 3873 O O . SER A 1 501 ? -11.861 11.158 -14.664 1.00 89.88 501 SER A O 1
ATOM 3875 N N . SER A 1 502 ? -13.230 9.845 -15.867 1.00 91.69 502 SER A N 1
ATOM 3876 C CA . SER A 1 502 ? -12.697 10.289 -17.155 1.00 91.69 502 SER A CA 1
ATOM 3877 C C . SER A 1 502 ? -13.162 11.711 -17.475 1.00 91.69 502 SER A C 1
ATOM 3879 O O . SER A 1 502 ? -14.304 12.096 -17.225 1.00 91.69 502 SER A O 1
ATOM 3881 N N . ILE A 1 503 ? -12.250 12.507 -18.025 1.00 91.38 503 ILE A N 1
ATOM 3882 C CA . ILE A 1 503 ? -12.488 13.891 -18.433 1.00 91.38 503 ILE A CA 1
ATOM 3883 C C . ILE A 1 503 ? -12.020 14.082 -19.872 1.00 91.38 503 ILE A C 1
ATOM 3885 O O . ILE A 1 503 ? -11.135 13.374 -20.348 1.00 91.38 503 ILE A O 1
ATOM 3889 N N . MET A 1 504 ? -12.602 15.042 -20.582 1.00 93.12 504 MET A N 1
ATOM 3890 C CA . MET A 1 504 ? -12.200 15.322 -21.959 1.00 93.12 504 MET A CA 1
ATOM 3891 C C . MET A 1 504 ? -10.895 16.120 -21.982 1.0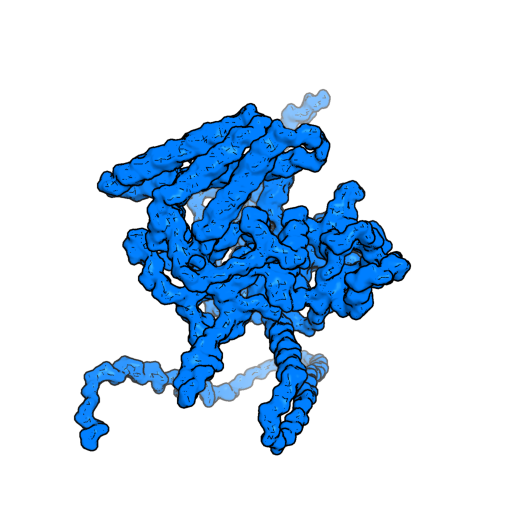0 93.12 504 MET A C 1
ATOM 3893 O O . MET A 1 504 ? -10.798 17.196 -21.384 1.00 93.12 504 MET A O 1
ATOM 3897 N N . VAL A 1 505 ? -9.909 15.607 -22.712 1.00 93.25 505 VAL A N 1
ATOM 3898 C CA . VAL A 1 505 ? -8.614 16.256 -22.939 1.00 93.25 505 VAL A CA 1
ATOM 3899 C C . VAL A 1 505 ? -8.378 16.479 -24.426 1.00 93.25 505 VAL A C 1
ATOM 3901 O O . VAL A 1 505 ? -8.928 15.771 -25.272 1.00 93.25 505 VAL A O 1
ATOM 3904 N N . GLN A 1 506 ? -7.550 17.468 -24.740 1.00 93.44 506 GLN A N 1
ATOM 3905 C CA . GLN A 1 506 ? -7.166 17.817 -26.099 1.00 93.44 506 GLN A CA 1
ATOM 3906 C C . GLN A 1 506 ? -5.646 17.968 -26.179 1.00 93.44 506 GLN A C 1
ATOM 3908 O O . GLN A 1 506 ? -5.023 18.615 -25.332 1.00 93.44 506 GLN A O 1
ATOM 3913 N N . ALA A 1 507 ? -5.042 17.338 -27.185 1.00 91.94 507 ALA A N 1
ATOM 3914 C CA . ALA A 1 507 ? -3.603 17.404 -27.398 1.00 91.94 507 ALA A CA 1
ATOM 3915 C C . ALA A 1 507 ? -3.203 18.827 -27.811 1.00 91.94 507 ALA A C 1
ATOM 3917 O O . ALA A 1 507 ? -3.873 19.474 -28.623 1.00 91.94 507 ALA A O 1
ATOM 3918 N N . LYS A 1 508 ? -2.113 19.333 -27.239 1.00 90.50 508 LYS A N 1
ATOM 3919 C CA . LYS A 1 508 ? -1.487 20.588 -27.653 1.00 90.50 508 LYS A CA 1
ATOM 3920 C C . LYS A 1 508 ? -0.618 20.317 -28.881 1.00 90.50 508 LYS A C 1
ATOM 3922 O O . LYS A 1 508 ? -0.022 19.251 -29.002 1.00 90.50 508 LYS A O 1
ATOM 3927 N N . GLN A 1 509 ? -0.537 21.283 -29.796 1.00 83.31 509 GLN A N 1
ATOM 3928 C CA . GLN A 1 509 ? 0.380 21.183 -30.932 1.00 83.31 509 GLN A CA 1
ATOM 3929 C C . GLN A 1 509 ? 1.818 21.121 -30.413 1.00 83.31 509 GLN A C 1
ATOM 3931 O O . GLN A 1 509 ? 2.294 22.057 -29.770 1.00 83.31 509 GLN A O 1
ATOM 3936 N N . GLN A 1 510 ? 2.476 19.995 -30.667 1.00 76.44 510 GLN A N 1
ATOM 3937 C CA . GLN A 1 510 ? 3.808 19.722 -30.159 1.00 76.44 510 GLN A CA 1
ATOM 3938 C C . GLN A 1 510 ? 4.866 20.419 -31.023 1.00 76.44 510 GLN A C 1
ATOM 3940 O O . GLN A 1 510 ? 4.825 20.354 -32.250 1.00 76.44 510 GLN A O 1
ATOM 3945 N N . THR A 1 511 ? 5.817 21.103 -30.383 1.00 75.12 511 THR A N 1
ATOM 3946 C CA . THR A 1 511 ? 6.907 21.822 -31.066 1.00 75.12 511 THR A CA 1
ATOM 3947 C C . THR A 1 511 ? 8.168 20.980 -31.266 1.00 75.12 511 THR A C 1
ATOM 3949 O O . THR A 1 511 ? 9.007 21.346 -32.086 1.00 75.12 511 THR A O 1
ATOM 3952 N N . SER A 1 512 ? 8.324 19.867 -30.539 1.00 79.75 512 SER A N 1
ATOM 3953 C CA . SER A 1 512 ? 9.520 19.015 -30.558 1.00 79.75 512 SER A CA 1
ATOM 3954 C C . SER A 1 512 ? 9.142 17.526 -30.602 1.00 79.75 512 SER A C 1
ATOM 3956 O O . SER A 1 512 ? 8.199 17.112 -29.942 1.00 79.75 512 SER A O 1
ATOM 3958 N N . SER A 1 513 ? 9.859 16.696 -31.364 1.00 74.06 513 SER A N 1
ATOM 3959 C CA . SER A 1 513 ? 9.503 15.278 -31.569 1.00 74.06 513 SER A CA 1
ATOM 3960 C C . SER A 1 513 ? 9.855 14.343 -30.403 1.00 74.06 513 SER A C 1
ATOM 3962 O O . SER A 1 513 ? 9.498 13.172 -30.445 1.00 74.06 513 SER A O 1
ATOM 3964 N N . ASN A 1 514 ? 10.599 14.823 -29.399 1.00 71.44 514 ASN A N 1
ATOM 3965 C CA . ASN A 1 514 ? 11.149 13.984 -28.323 1.00 71.44 514 ASN A CA 1
ATOM 3966 C C . ASN A 1 514 ? 10.510 14.234 -26.950 1.00 71.44 514 ASN A C 1
ATOM 3968 O O . ASN A 1 514 ? 10.845 13.537 -25.994 1.00 71.44 514 ASN A O 1
ATOM 3972 N N . GLU A 1 515 ? 9.636 15.228 -26.824 1.00 78.94 515 GLU A N 1
ATOM 3973 C CA . GLU A 1 515 ? 8.941 15.507 -25.566 1.00 78.94 515 GLU A CA 1
ATOM 3974 C C . GLU A 1 515 ? 7.666 14.660 -25.442 1.00 78.94 515 GLU A C 1
ATOM 3976 O O . GLU A 1 515 ? 7.132 14.143 -26.424 1.00 78.94 515 GLU A O 1
ATOM 3981 N N . LEU A 1 516 ? 7.173 14.485 -24.217 1.00 84.94 516 LEU A N 1
ATOM 3982 C CA . LEU A 1 516 ? 5.848 13.909 -24.007 1.00 84.94 516 LEU A CA 1
ATOM 3983 C C . LEU A 1 516 ? 4.789 14.837 -24.609 1.00 84.94 516 LEU A C 1
ATOM 3985 O O . LEU A 1 516 ? 4.888 16.057 -24.468 1.00 84.94 516 LEU A O 1
ATOM 3989 N N . ILE A 1 517 ? 3.753 14.264 -25.228 1.00 88.94 517 ILE A N 1
ATOM 3990 C CA . ILE A 1 517 ? 2.617 15.047 -25.726 1.00 88.94 517 ILE A CA 1
ATOM 3991 C C . ILE A 1 517 ? 2.001 15.793 -24.539 1.00 88.94 517 ILE A C 1
ATOM 3993 O O . ILE A 1 517 ? 1.599 15.187 -23.539 1.00 88.94 517 ILE A O 1
ATOM 3997 N N . GLU A 1 518 ? 1.945 17.117 -24.647 1.00 91.38 518 GLU A N 1
ATOM 3998 C CA . GLU A 1 518 ? 1.284 17.967 -23.666 1.00 91.38 518 GLU A CA 1
ATOM 3999 C C . GLU A 1 518 ? -0.213 18.014 -23.981 1.00 91.38 518 GLU A C 1
ATOM 4001 O O . GLU A 1 518 ? -0.628 18.270 -25.112 1.00 91.38 518 GLU A O 1
ATOM 4006 N N . TRP A 1 519 ? -1.040 17.775 -22.976 1.00 92.69 519 TRP A N 1
ATOM 4007 C CA . TRP A 1 519 ? -2.491 17.794 -23.077 1.00 92.69 519 TRP A CA 1
ATOM 4008 C C . TRP A 1 519 ? -3.052 18.932 -22.229 1.00 92.69 519 TRP A C 1
ATOM 4010 O O . TRP A 1 519 ? -2.516 19.260 -21.171 1.00 92.69 519 TRP A O 1
ATOM 4020 N N . HIS A 1 520 ? -4.170 19.506 -22.662 1.00 92.12 520 HIS A N 1
ATOM 4021 C CA . HIS A 1 520 ? -4.957 20.427 -21.847 1.00 92.12 520 HIS A CA 1
ATOM 4022 C C . HIS A 1 520 ? -6.358 19.866 -21.631 1.00 92.12 520 HIS A C 1
ATOM 4024 O O . HIS A 1 520 ? -6.907 19.160 -22.482 1.00 92.12 520 HIS A O 1
ATOM 4030 N N . THR A 1 521 ? -6.941 20.162 -20.474 1.00 90.12 521 THR A N 1
ATOM 4031 C CA . THR A 1 521 ? -8.330 19.803 -20.200 1.00 90.12 521 THR A CA 1
ATOM 4032 C C . THR A 1 521 ? -9.266 20.731 -20.962 1.00 90.12 521 THR A C 1
ATOM 4034 O O . THR A 1 521 ? -9.059 21.943 -21.007 1.00 90.12 521 THR A O 1
ATOM 4037 N N . VAL A 1 522 ? -10.305 20.156 -21.575 1.00 89.94 522 VAL A N 1
ATOM 4038 C CA . VAL A 1 522 ? -11.309 20.928 -22.330 1.00 89.94 522 VAL A CA 1
ATOM 4039 C C . VAL A 1 522 ? -12.166 21.773 -21.385 1.00 89.94 522 VAL A C 1
ATOM 4041 O O . VAL A 1 522 ? -12.600 22.863 -21.749 1.00 89.94 522 VAL A O 1
ATOM 4044 N N . ASP A 1 523 ? -12.387 21.281 -20.167 1.00 84.19 523 ASP A N 1
ATOM 4045 C CA . ASP A 1 523 ? -13.109 21.999 -19.124 1.00 84.19 523 ASP A CA 1
ATOM 4046 C C . ASP A 1 523 ? -12.112 22.562 -18.086 1.00 84.19 523 ASP A C 1
ATOM 4048 O O . ASP A 1 523 ? -11.523 21.796 -17.313 1.00 84.19 523 ASP A O 1
ATOM 4052 N N . PRO A 1 524 ? -11.862 23.886 -18.088 1.00 63.62 524 PRO A N 1
ATOM 4053 C CA . PRO A 1 524 ? -10.912 24.532 -17.186 1.00 63.62 524 PRO A CA 1
ATOM 4054 C C . PRO A 1 524 ? -11.446 24.687 -15.753 1.00 63.62 524 PRO A C 1
ATOM 4056 O O . PRO A 1 524 ? -10.681 25.074 -14.868 1.00 63.62 524 PRO A O 1
ATOM 4059 N N . GLU A 1 525 ? -12.738 24.426 -15.503 1.00 69.69 525 GLU A N 1
ATOM 4060 C CA . GLU A 1 525 ? -13.328 24.505 -14.158 1.00 69.69 525 GLU A CA 1
ATOM 4061 C C . GLU A 1 525 ? -13.038 23.252 -13.315 1.00 69.69 525 GLU A C 1
ATOM 4063 O O . GLU A 1 525 ? -13.123 23.294 -12.083 1.00 69.69 525 GLU A O 1
ATOM 4068 N N . LEU A 1 526 ? -12.635 22.148 -13.956 1.00 67.31 526 LEU A N 1
ATOM 4069 C CA . LEU A 1 526 ? -12.153 20.948 -13.277 1.00 67.31 526 LEU A CA 1
ATOM 4070 C C . LEU A 1 526 ? -10.809 21.244 -12.602 1.00 67.31 526 LEU A C 1
ATOM 4072 O O . LEU A 1 526 ? -9.754 21.275 -13.232 1.00 67.31 526 LEU A O 1
ATOM 4076 N N . SER A 1 527 ? -10.857 21.451 -11.288 1.00 60.12 527 SER A N 1
ATOM 4077 C CA . SER A 1 527 ? -9.672 21.603 -10.445 1.00 60.12 527 SER A CA 1
ATOM 4078 C C . SER A 1 527 ? -9.400 20.330 -9.650 1.00 60.12 527 SER A C 1
ATOM 4080 O O . SER A 1 527 ? -10.319 19.636 -9.209 1.00 60.12 527 SER A O 1
ATOM 4082 N N . LEU A 1 528 ? -8.117 20.036 -9.433 1.00 63.56 528 LEU A N 1
ATOM 4083 C CA . LEU A 1 528 ? -7.712 18.981 -8.509 1.00 63.56 528 LEU A CA 1
ATOM 4084 C C . LEU A 1 528 ? -8.011 19.427 -7.078 1.00 63.56 528 LEU A C 1
ATOM 4086 O O . LEU A 1 528 ? -7.504 20.454 -6.610 1.00 63.56 528 LEU A O 1
ATOM 4090 N N . LEU A 1 529 ? -8.813 18.633 -6.369 1.00 61.31 529 LEU A N 1
ATOM 4091 C CA . LEU A 1 529 ? -9.075 18.834 -4.948 1.00 61.31 529 LEU A CA 1
ATOM 4092 C C . LEU A 1 529 ? -8.177 17.914 -4.121 1.00 61.31 529 LEU A C 1
ATOM 4094 O O . LEU A 1 529 ? -8.065 16.720 -4.383 1.00 61.31 529 LEU A O 1
ATOM 4098 N N . VAL A 1 530 ? -7.561 18.454 -3.072 1.00 59.38 530 VAL A N 1
ATOM 4099 C CA . VAL A 1 530 ? -6.852 17.635 -2.080 1.00 59.38 530 VAL A CA 1
ATOM 4100 C C . VAL A 1 530 ? -7.882 16.960 -1.166 1.00 59.38 530 VAL A C 1
ATOM 4102 O O . VAL A 1 530 ? -8.839 17.606 -0.726 1.00 59.38 530 VAL A O 1
ATOM 4105 N N . GLU A 1 531 ? -7.700 15.671 -0.861 1.00 57.12 531 GLU A N 1
ATOM 4106 C CA . GLU A 1 531 ? -8.561 14.939 0.079 1.00 57.12 531 GLU A CA 1
ATOM 4107 C C . GLU A 1 531 ? -8.694 15.673 1.430 1.00 57.12 531 GLU A C 1
ATOM 4109 O O . GLU A 1 531 ? -7.708 15.995 2.103 1.00 57.12 531 GLU A O 1
ATOM 4114 N N . GLY A 1 532 ? -9.945 15.943 1.825 1.00 55.25 532 GLY A N 1
ATOM 4115 C CA . GLY A 1 532 ? -10.304 16.620 3.077 1.00 55.25 532 GLY A CA 1
ATOM 4116 C C . GLY A 1 532 ? -10.500 18.140 2.988 1.00 55.25 532 GLY A C 1
ATOM 4117 O O . GLY A 1 532 ? -10.785 18.751 4.009 1.00 55.25 532 GLY A O 1
ATOM 4118 N N . GLN A 1 533 ? -10.362 18.769 1.811 1.00 55.91 533 GLN A N 1
ATOM 4119 C CA . GLN A 1 533 ? -10.629 20.213 1.652 1.00 55.91 533 GLN A CA 1
ATOM 4120 C C . GLN A 1 533 ? -12.037 20.571 1.177 1.00 55.91 533 GLN A C 1
ATOM 4122 O O . GLN A 1 533 ? -12.427 21.731 1.276 1.00 55.91 533 GLN A O 1
ATOM 4127 N N . ALA A 1 534 ? -12.789 19.615 0.635 1.00 52.47 534 ALA A N 1
ATOM 4128 C CA . ALA A 1 534 ? -14.166 19.880 0.255 1.00 52.47 534 ALA A CA 1
ATOM 4129 C C . ALA A 1 534 ? -15.035 19.828 1.512 1.00 52.47 534 ALA A C 1
ATOM 4131 O O . ALA A 1 534 ? -15.283 18.747 2.045 1.00 52.47 534 ALA A O 1
ATOM 4132 N N . GLY A 1 535 ? -15.487 20.992 1.981 1.00 54.22 535 GLY A N 1
ATOM 4133 C CA . GLY A 1 535 ? -16.676 21.042 2.824 1.00 54.22 535 GLY A CA 1
ATOM 4134 C C . GLY A 1 535 ? -17.855 20.418 2.072 1.00 54.22 535 GLY A C 1
ATOM 4135 O O . GLY A 1 535 ? -17.885 20.443 0.842 1.00 54.22 535 GLY A O 1
ATOM 4136 N N . ASN A 1 536 ? -18.823 19.861 2.801 1.00 51.31 536 ASN A N 1
ATOM 4137 C CA . ASN A 1 536 ? -20.042 19.210 2.285 1.00 51.31 536 ASN A CA 1
ATOM 4138 C C . ASN A 1 536 ? -20.980 20.138 1.474 1.00 51.31 536 ASN A C 1
ATOM 4140 O O . ASN A 1 536 ? -22.164 19.844 1.303 1.00 51.31 536 ASN A O 1
ATOM 4144 N N . GLU A 1 537 ? -20.497 21.277 0.989 1.00 48.59 537 GLU A N 1
ATOM 4145 C CA . GLU A 1 537 ? -21.294 22.273 0.293 1.00 48.59 537 GLU A CA 1
ATOM 4146 C C . GLU A 1 537 ? -21.554 21.815 -1.150 1.00 48.59 537 GLU A C 1
ATOM 4148 O O . GLU A 1 537 ? -20.839 22.131 -2.096 1.00 48.59 537 GLU A O 1
ATOM 4153 N N . SER A 1 538 ? -22.639 21.053 -1.299 1.00 45.09 538 SER A N 1
ATOM 4154 C CA . SER A 1 538 ? -23.340 20.731 -2.547 1.00 45.09 538 SER A CA 1
ATOM 4155 C C . SER A 1 538 ? -22.587 19.862 -3.562 1.00 45.09 538 SER A C 1
ATOM 4157 O O . SER A 1 538 ? -22.220 20.295 -4.653 1.00 45.09 538 SER A O 1
ATOM 4159 N N . ALA A 1 539 ? -22.502 18.564 -3.262 1.00 45.66 539 ALA A N 1
ATOM 4160 C CA . ALA A 1 539 ? -22.387 17.518 -4.277 1.00 45.66 539 ALA A CA 1
ATOM 4161 C C . ALA A 1 539 ? -23.670 17.473 -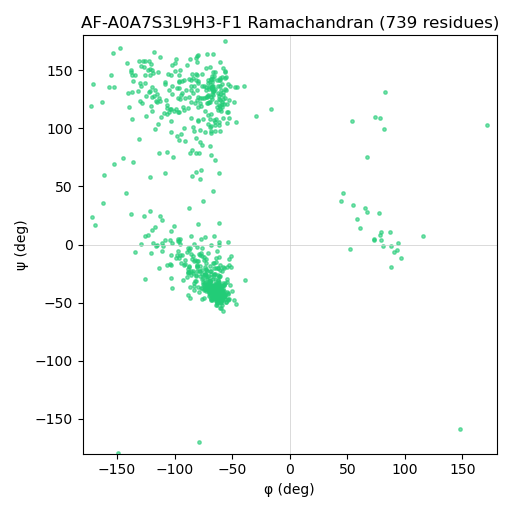5.137 1.00 45.66 539 ALA A C 1
ATOM 4163 O O . ALA A 1 539 ? -24.518 16.599 -4.988 1.00 45.66 539 ALA A O 1
ATOM 4164 N N . THR A 1 540 ? -23.855 18.463 -6.009 1.00 47.62 540 THR A N 1
ATOM 4165 C CA . THR A 1 540 ? -24.848 18.394 -7.084 1.00 47.62 540 THR A CA 1
ATOM 4166 C C . THR A 1 540 ? -24.165 17.833 -8.326 1.00 47.62 540 THR A C 1
ATOM 4168 O O . THR A 1 540 ? -23.431 18.536 -9.007 1.00 47.62 540 THR A O 1
ATOM 4171 N N . GLU A 1 541 ? -24.379 16.533 -8.555 1.00 47.91 541 GLU A N 1
ATOM 4172 C CA . GLU A 1 541 ? -24.357 15.792 -9.835 1.00 47.91 541 GLU A CA 1
ATOM 4173 C C . GLU A 1 541 ? -23.148 15.889 -10.790 1.00 47.91 541 GLU A C 1
ATOM 4175 O O . GLU A 1 541 ? -23.129 15.188 -11.801 1.00 47.91 541 GLU A O 1
ATOM 4180 N N . ARG A 1 542 ? -22.121 16.698 -10.517 1.00 51.03 542 ARG A N 1
ATOM 4181 C CA . ARG A 1 542 ? -20.958 16.836 -11.402 1.00 51.03 542 ARG A CA 1
ATOM 4182 C C . ARG A 1 542 ? -19.822 15.895 -11.012 1.00 51.03 542 ARG A C 1
ATOM 4184 O O . ARG A 1 542 ? -19.555 15.684 -9.832 1.00 51.03 542 ARG A O 1
ATOM 4191 N N . VAL A 1 543 ? -19.199 15.351 -12.063 1.00 53.44 543 VAL A N 1
ATOM 4192 C CA . VAL A 1 543 ? -17.987 14.515 -12.134 1.00 53.44 543 VAL A CA 1
ATOM 4193 C C . VAL A 1 543 ? -17.160 14.588 -10.851 1.00 53.44 543 VAL A C 1
ATOM 4195 O O . VAL A 1 543 ? -16.669 15.658 -10.489 1.00 53.44 543 VAL A O 1
ATOM 4198 N N . ALA A 1 544 ? -17.025 13.450 -10.164 1.00 52.47 544 ALA A N 1
ATOM 4199 C CA . ALA A 1 544 ? -16.290 13.348 -8.909 1.00 52.47 544 ALA A CA 1
ATOM 4200 C C . ALA A 1 544 ? -14.866 13.898 -9.109 1.00 52.47 544 ALA A C 1
ATOM 4202 O O . ALA A 1 544 ? -14.102 13.310 -9.880 1.00 52.47 544 ALA A O 1
ATOM 4203 N N . PRO A 1 545 ? -14.489 15.013 -8.457 1.00 59.12 545 PRO A N 1
ATOM 4204 C CA . PRO A 1 545 ? -13.183 15.615 -8.667 1.00 59.12 545 PRO A CA 1
ATOM 4205 C C . PRO A 1 545 ? -12.106 14.613 -8.254 1.00 59.12 545 PRO A C 1
ATOM 4207 O O . PRO A 1 545 ? -12.125 14.097 -7.132 1.00 59.12 545 PRO A O 1
ATOM 4210 N N . LEU A 1 546 ? -11.183 14.329 -9.174 1.00 58.78 546 LEU A N 1
ATOM 4211 C CA . LEU A 1 546 ? -10.013 13.492 -8.927 1.00 58.78 546 LEU A CA 1
ATOM 4212 C C . LEU A 1 546 ? -9.204 14.093 -7.775 1.00 58.78 546 LEU A C 1
ATOM 4214 O O . LEU A 1 546 ? -8.893 15.289 -7.771 1.00 58.78 546 LEU A O 1
ATOM 4218 N N . ARG A 1 547 ? -8.882 13.263 -6.780 1.00 63.62 547 ARG A N 1
ATOM 4219 C CA . ARG A 1 547 ? -8.128 13.679 -5.597 1.00 63.62 547 ARG A CA 1
ATOM 4220 C C . ARG A 1 547 ? -6.825 12.915 -5.467 1.00 63.62 547 ARG A C 1
ATOM 4222 O O . ARG A 1 547 ? -6.714 11.752 -5.849 1.00 63.62 547 ARG A O 1
ATOM 4229 N N . ARG A 1 548 ? -5.835 13.572 -4.863 1.00 58.59 548 ARG A N 1
ATOM 4230 C CA . ARG A 1 548 ? -4.612 12.904 -4.412 1.00 58.59 548 ARG A CA 1
ATOM 4231 C C . ARG A 1 548 ? -4.925 12.131 -3.124 1.00 58.59 548 ARG A C 1
ATOM 4233 O O . ARG A 1 548 ? -5.411 12.768 -2.185 1.00 58.59 548 ARG A O 1
ATOM 4240 N N . PRO A 1 549 ? -4.632 10.820 -3.049 1.00 54.12 549 PRO A N 1
ATOM 4241 C CA . PRO A 1 549 ? -4.780 10.078 -1.806 1.00 54.12 549 PRO A CA 1
ATOM 4242 C C . PRO A 1 549 ? -3.892 10.690 -0.715 1.00 54.12 549 PRO A C 1
ATOM 4244 O O . PRO A 1 549 ? -2.697 10.927 -0.936 1.00 54.12 549 PRO A O 1
ATOM 4247 N N . ARG A 1 550 ? -4.454 10.903 0.483 1.00 57.94 550 ARG A N 1
ATOM 4248 C CA . ARG A 1 550 ? -3.706 11.341 1.680 1.00 57.94 550 ARG A CA 1
ATOM 4249 C C . ARG A 1 550 ? -2.568 10.392 2.049 1.00 57.94 550 ARG A C 1
ATOM 4251 O O . ARG A 1 550 ? -1.620 10.823 2.690 1.00 57.94 550 ARG A O 1
ATOM 4258 N N . SER A 1 551 ? -2.610 9.141 1.584 1.00 44.84 551 SER A N 1
ATOM 4259 C CA . SER A 1 551 ? -1.602 8.113 1.868 1.00 44.84 551 SER A CA 1
ATOM 4260 C C . SER A 1 551 ? -0.205 8.375 1.296 1.00 44.84 551 SER A C 1
ATOM 4262 O O . SER A 1 551 ? 0.618 7.473 1.311 1.00 44.84 551 SER A O 1
ATOM 4264 N N . THR A 1 552 ? 0.050 9.552 0.730 1.00 43.00 552 THR A N 1
ATOM 4265 C CA . THR A 1 552 ? 1.305 9.887 0.047 1.00 43.00 552 THR A CA 1
ATOM 4266 C C . THR A 1 552 ? 1.997 11.083 0.682 1.00 43.00 552 THR A C 1
ATOM 4268 O O . THR A 1 552 ? 2.713 11.813 -0.009 1.00 43.00 552 THR A O 1
ATOM 4271 N N . THR A 1 553 ? 1.821 11.312 1.987 1.00 42.38 553 THR A N 1
ATOM 4272 C CA . THR A 1 553 ? 2.815 12.088 2.735 1.00 42.38 553 THR A CA 1
ATOM 4273 C C . THR A 1 553 ? 4.082 11.251 2.800 1.00 42.38 553 THR A C 1
ATOM 4275 O O . THR A 1 553 ? 4.385 10.621 3.806 1.00 42.38 553 THR A O 1
ATOM 4278 N N . SER A 1 554 ? 4.812 11.232 1.684 1.00 41.31 554 SER A N 1
ATOM 4279 C CA . SER A 1 554 ? 6.241 10.986 1.692 1.00 41.31 554 SER A CA 1
ATOM 4280 C C . SER A 1 554 ? 6.816 11.731 2.893 1.00 41.31 554 SER A C 1
ATOM 4282 O O . SER A 1 554 ? 6.448 12.891 3.108 1.00 41.31 554 SER A O 1
ATOM 4284 N N . LEU A 1 555 ? 7.720 11.106 3.646 1.00 43.47 555 LEU A N 1
ATOM 4285 C CA . LEU A 1 555 ? 8.535 11.774 4.666 1.00 43.47 555 LEU A CA 1
ATOM 4286 C C . LEU A 1 555 ? 8.999 13.183 4.230 1.00 43.47 555 LEU A C 1
ATOM 4288 O O . LEU A 1 555 ? 9.088 14.088 5.054 1.00 43.47 555 LEU A O 1
ATOM 4292 N N . PHE A 1 556 ? 9.199 13.414 2.927 1.00 39.84 556 PHE A N 1
ATOM 4293 C CA . PHE A 1 556 ? 9.499 14.727 2.358 1.00 39.84 556 PHE A CA 1
ATOM 4294 C C . PHE A 1 556 ? 8.386 15.784 2.502 1.00 39.84 556 PHE A C 1
ATOM 4296 O O . PHE A 1 556 ? 8.708 16.927 2.807 1.00 39.84 556 PHE A O 1
ATOM 4303 N N . ASP A 1 557 ? 7.100 15.458 2.339 1.00 41.41 557 ASP A N 1
ATOM 4304 C CA . ASP A 1 557 ? 6.003 16.430 2.524 1.00 41.41 557 ASP A CA 1
ATOM 4305 C C . ASP A 1 557 ? 5.851 16.819 4.011 1.00 41.41 557 ASP A C 1
ATOM 4307 O O . ASP A 1 557 ? 5.572 17.981 4.314 1.00 41.41 557 ASP A O 1
ATOM 4311 N N . ALA A 1 558 ? 6.110 15.886 4.940 1.00 42.41 558 ALA A N 1
ATOM 4312 C CA . ALA A 1 558 ? 6.106 16.153 6.384 1.00 42.41 558 ALA A CA 1
ATOM 4313 C C . ALA A 1 558 ? 7.316 16.999 6.830 1.00 42.41 558 ALA A C 1
ATOM 4315 O O . ALA A 1 558 ? 7.184 17.881 7.677 1.00 42.41 558 ALA A O 1
ATOM 4316 N N . VAL A 1 559 ? 8.489 16.776 6.221 1.00 42.28 559 VAL A N 1
ATOM 4317 C CA . VAL A 1 559 ? 9.718 17.548 6.486 1.00 42.28 559 VAL A CA 1
ATOM 4318 C C . VAL A 1 559 ? 9.652 18.955 5.880 1.00 42.28 559 VAL A C 1
ATOM 4320 O O . VAL A 1 559 ? 10.115 19.911 6.498 1.00 42.28 559 VAL A O 1
ATOM 4323 N N . VAL A 1 560 ? 9.068 19.111 4.686 1.00 42.81 560 VAL A N 1
ATOM 4324 C CA . VAL A 1 560 ? 8.984 20.413 3.995 1.00 42.81 560 VAL A CA 1
ATOM 4325 C C . VAL A 1 560 ? 7.821 21.263 4.516 1.00 42.81 560 VAL A C 1
ATOM 4327 O O . VAL A 1 560 ? 7.880 22.494 4.457 1.00 42.81 560 VAL A O 1
ATOM 4330 N N . ARG A 1 561 ? 6.768 20.644 5.060 1.00 44.38 561 ARG A N 1
ATOM 4331 C CA . ARG A 1 561 ? 5.669 21.352 5.725 1.00 44.38 561 ARG A CA 1
ATOM 4332 C C . ARG A 1 561 ? 5.381 20.717 7.081 1.00 44.38 561 ARG A C 1
ATOM 4334 O O . ARG A 1 561 ? 4.503 19.856 7.148 1.00 44.38 561 ARG A O 1
ATOM 4341 N N . PRO A 1 562 ? 6.026 21.181 8.169 1.00 44.94 562 PRO A N 1
ATOM 4342 C CA . PRO A 1 562 ? 5.526 20.878 9.498 1.00 44.94 562 PRO A CA 1
ATOM 4343 C C . PRO A 1 562 ? 4.092 21.404 9.559 1.00 44.94 562 PRO A C 1
ATOM 4345 O O . PRO A 1 562 ? 3.860 22.617 9.521 1.00 44.94 562 PRO A O 1
ATOM 4348 N N . GLN A 1 563 ? 3.112 20.498 9.570 1.00 48.59 563 GLN A N 1
ATOM 4349 C CA . GLN A 1 563 ? 1.764 20.891 9.937 1.00 48.59 563 GLN A CA 1
ATOM 4350 C C . GLN A 1 563 ? 1.893 21.486 11.332 1.00 48.59 563 GLN A C 1
ATOM 4352 O O . GLN A 1 563 ? 2.436 20.851 12.234 1.00 48.59 563 GLN A O 1
ATOM 4357 N N . GLN A 1 564 ? 1.497 22.748 11.481 1.00 47.41 564 GLN A N 1
ATOM 4358 C CA . GLN A 1 564 ? 1.385 23.361 12.793 1.00 47.41 564 GLN A CA 1
ATOM 4359 C C . GLN A 1 564 ? 0.361 22.521 13.547 1.00 47.41 564 GLN A C 1
ATOM 4361 O O . GLN A 1 564 ? -0.833 22.673 13.306 1.00 47.41 564 GLN A O 1
ATOM 4366 N N . ALA A 1 565 ? 0.838 21.581 14.367 1.00 51.06 565 ALA A N 1
ATOM 4367 C CA . ALA A 1 565 ? 0.008 20.778 15.242 1.00 51.06 565 ALA A CA 1
ATOM 4368 C C . ALA A 1 565 ? -0.807 21.766 16.074 1.00 51.06 565 ALA A C 1
ATOM 4370 O O . ALA A 1 565 ? -0.276 22.492 16.920 1.00 51.06 565 ALA A O 1
ATOM 4371 N N . THR A 1 566 ? -2.081 21.899 15.726 1.00 49.19 566 THR A N 1
ATOM 4372 C CA . THR A 1 566 ? -3.022 22.741 16.443 1.00 49.19 566 THR A CA 1
ATOM 4373 C C . THR A 1 566 ? -3.159 22.128 17.824 1.00 49.19 566 THR A C 1
ATOM 4375 O O . THR A 1 566 ? -3.787 21.089 17.964 1.00 49.19 566 THR A O 1
ATOM 4378 N N . THR A 1 567 ? -2.496 22.760 18.796 1.00 47.97 567 THR A N 1
ATOM 4379 C CA . THR A 1 567 ? -2.535 22.483 20.238 1.00 47.97 567 THR A CA 1
ATOM 4380 C C . THR A 1 567 ? -2.219 21.037 20.636 1.00 47.97 567 THR A C 1
ATOM 4382 O O . THR A 1 567 ? -3.047 20.145 20.511 1.00 47.97 567 THR A O 1
ATOM 4385 N N . ASN A 1 568 ? -1.020 20.849 21.199 1.00 49.47 568 ASN A N 1
ATOM 4386 C CA . ASN A 1 568 ? -0.581 19.669 21.953 1.00 49.47 568 ASN A CA 1
ATOM 4387 C C . ASN A 1 568 ? -1.437 19.443 23.218 1.00 49.47 568 ASN A C 1
ATOM 4389 O O . ASN A 1 568 ? -0.908 19.465 24.332 1.00 49.47 568 ASN A O 1
ATOM 4393 N N . ASP A 1 569 ? -2.740 19.214 23.086 1.00 53.25 569 ASP A N 1
ATOM 4394 C CA . ASP A 1 569 ? -3.399 18.394 24.091 1.00 53.25 569 ASP A CA 1
ATOM 4395 C C . ASP A 1 569 ? -2.853 16.985 23.872 1.00 53.25 569 ASP A C 1
ATOM 4397 O O . ASP A 1 569 ? -3.223 16.288 22.932 1.00 53.25 569 ASP A O 1
ATOM 4401 N N . LEU A 1 570 ? -1.890 16.602 24.722 1.00 54.50 570 LEU A N 1
ATOM 4402 C CA . LEU A 1 570 ? -1.221 15.293 24.712 1.00 54.50 570 LEU A CA 1
ATOM 4403 C C . LEU A 1 570 ? -2.207 14.112 24.749 1.00 54.50 570 LEU A C 1
ATOM 4405 O O . LEU A 1 570 ? -1.805 12.978 24.507 1.00 54.50 570 LEU A O 1
ATOM 4409 N N . PHE A 1 571 ? -3.480 14.377 25.047 1.00 56.41 571 PHE A N 1
ATOM 4410 C CA . PHE A 1 571 ? -4.547 13.399 25.116 1.00 56.41 571 PHE A CA 1
ATOM 4411 C C . PHE A 1 571 ? -5.796 13.980 24.439 1.00 56.41 571 PHE A C 1
ATOM 4413 O O . PHE A 1 571 ? -6.422 14.877 25.011 1.00 56.41 571 PHE A O 1
ATOM 4420 N N . PRO A 1 572 ? -6.175 13.493 23.244 1.00 59.03 572 PRO A N 1
ATOM 4421 C CA . PRO A 1 572 ? -7.446 13.848 22.633 1.00 59.03 572 PRO A CA 1
ATOM 4422 C C . PRO A 1 572 ? -8.572 13.440 23.583 1.00 59.03 572 PRO A C 1
ATOM 4424 O O . PRO A 1 572 ? -8.729 12.266 23.915 1.00 59.03 572 PRO A O 1
ATOM 4427 N N . THR A 1 573 ? -9.348 14.410 24.054 1.00 63.66 573 THR A N 1
ATOM 4428 C CA . THR A 1 573 ? -10.581 14.150 24.814 1.00 63.66 573 THR A CA 1
ATOM 4429 C C . THR A 1 573 ? -11.746 13.772 23.898 1.00 63.66 573 THR A C 1
ATOM 4431 O O . THR A 1 573 ? -12.796 13.338 24.379 1.00 63.66 573 THR A O 1
ATOM 4434 N N . ASP A 1 574 ? -11.546 13.887 22.586 1.00 71.50 574 ASP A N 1
ATOM 4435 C CA . ASP A 1 574 ? -12.522 13.564 21.559 1.00 71.50 574 ASP A CA 1
ATOM 4436 C C . ASP A 1 574 ? -12.626 12.044 21.391 1.00 71.50 574 ASP A C 1
ATOM 4438 O O . ASP A 1 574 ? -11.983 11.436 20.540 1.00 71.50 574 ASP A O 1
ATOM 4442 N N . ASN A 1 575 ? -13.461 11.426 22.227 1.00 78.56 575 ASN A N 1
ATOM 4443 C CA . ASN A 1 575 ? -13.971 10.073 22.021 1.00 78.56 575 ASN A CA 1
ATOM 4444 C C . ASN A 1 575 ? -15.349 10.165 21.348 1.00 78.56 575 ASN A C 1
ATOM 4446 O O . ASN A 1 575 ? -16.364 10.250 22.048 1.00 78.56 575 ASN A O 1
ATOM 4450 N N . PRO A 1 576 ? -15.419 10.164 20.002 1.00 85.62 576 PRO A N 1
ATOM 4451 C CA . PRO A 1 576 ? -16.679 10.327 19.282 1.00 85.62 576 PRO A CA 1
ATOM 4452 C C . PRO A 1 576 ? -17.617 9.127 19.439 1.00 85.62 576 PRO A C 1
ATOM 4454 O O . PRO A 1 576 ? -18.805 9.275 19.198 1.00 85.62 576 PRO A O 1
ATOM 4457 N N . ILE A 1 577 ? -17.104 7.959 19.841 1.00 91.12 577 ILE A N 1
ATOM 4458 C CA . ILE A 1 577 ? -17.883 6.726 19.988 1.00 91.12 577 ILE A CA 1
ATOM 4459 C C . ILE A 1 577 ? -18.017 6.406 21.473 1.00 91.12 577 ILE A C 1
ATOM 4461 O O . ILE A 1 577 ? -17.031 6.087 22.141 1.00 91.12 577 ILE A O 1
ATOM 4465 N N . GLN A 1 578 ? -19.242 6.487 21.992 1.00 88.19 578 GLN A N 1
ATOM 4466 C CA . GLN A 1 578 ? -19.529 6.335 23.421 1.00 88.19 578 GLN A CA 1
ATOM 4467 C C . GLN A 1 578 ? -20.118 4.972 23.786 1.00 88.19 578 GLN A C 1
ATOM 4469 O O . GLN A 1 578 ? -20.095 4.600 24.959 1.00 88.19 578 GLN A O 1
ATOM 4474 N N . SER A 1 579 ? -20.644 4.226 22.811 1.00 91.38 579 SER A N 1
ATOM 4475 C CA . SER A 1 579 ? -21.287 2.928 23.046 1.00 91.38 579 SER A CA 1
ATOM 4476 C C . SER A 1 579 ? -20.970 1.904 21.953 1.00 91.38 579 SER A C 1
ATOM 4478 O O . SER A 1 579 ? -20.693 2.258 20.807 1.00 91.38 579 SER A O 1
ATOM 4480 N N . LEU A 1 580 ? -21.071 0.613 22.289 1.00 93.62 580 LEU A N 1
ATOM 4481 C CA . LEU A 1 580 ? -20.905 -0.477 21.317 1.00 93.62 580 LEU A CA 1
ATOM 4482 C C . LEU A 1 580 ? -21.970 -0.424 20.209 1.00 93.62 580 LEU A C 1
ATOM 4484 O O . LEU A 1 580 ? -21.670 -0.639 19.039 1.00 93.62 580 LEU A O 1
ATOM 4488 N N . ASN A 1 581 ? -23.203 -0.062 20.571 1.00 94.06 581 ASN A N 1
ATOM 4489 C CA . ASN A 1 581 ? -24.305 0.093 19.622 1.00 94.06 581 ASN A CA 1
ATOM 4490 C C . ASN A 1 581 ? -24.053 1.220 18.611 1.00 94.06 581 ASN A C 1
ATOM 4492 O O . ASN A 1 581 ? -24.519 1.143 17.478 1.00 94.06 581 ASN A O 1
ATOM 4496 N N . GLU A 1 582 ? -23.358 2.282 19.019 1.00 94.38 582 GLU A N 1
ATOM 4497 C CA . GLU A 1 582 ? -22.956 3.362 18.122 1.00 94.38 582 GLU A CA 1
ATOM 4498 C C . GLU A 1 582 ? -21.916 2.869 17.116 1.00 94.38 582 GLU A C 1
ATOM 4500 O O . GLU A 1 582 ? -22.130 3.039 15.920 1.00 94.38 582 GLU A O 1
ATOM 4505 N N . LEU A 1 583 ? -20.878 2.156 17.573 1.00 95.00 583 LEU A N 1
ATOM 4506 C CA . LEU A 1 583 ? -19.859 1.545 16.708 1.00 95.00 583 LEU A CA 1
ATOM 4507 C C . LEU A 1 583 ? -20.464 0.622 15.633 1.00 95.00 583 LEU A C 1
ATOM 4509 O O . LEU A 1 583 ? -20.039 0.640 14.475 1.00 95.00 583 LEU A O 1
ATOM 4513 N N . ASP A 1 584 ? -21.474 -0.167 16.000 1.00 94.94 584 ASP A N 1
ATOM 4514 C CA . ASP A 1 584 ? -22.157 -1.078 15.074 1.00 94.94 584 ASP A CA 1
ATOM 4515 C C . ASP A 1 584 ? -23.026 -0.359 14.039 1.00 94.94 584 ASP A C 1
ATOM 4517 O O . ASP A 1 584 ? -23.269 -0.888 12.956 1.00 94.94 584 ASP A O 1
ATOM 4521 N N . ARG A 1 585 ? -23.526 0.834 14.375 1.00 96.38 585 ARG A N 1
ATOM 4522 C CA . ARG A 1 585 ? -24.351 1.646 13.471 1.00 96.38 585 ARG A CA 1
ATOM 4523 C C . ARG A 1 585 ? -23.518 2.429 12.464 1.00 96.38 585 ARG A C 1
ATOM 4525 O O . ARG A 1 585 ? -24.076 2.855 11.456 1.00 96.38 585 ARG A O 1
ATOM 4532 N N . LEU A 1 586 ? -22.226 2.634 12.729 1.00 96.00 586 LEU A N 1
ATOM 4533 C CA . LEU A 1 586 ? -21.347 3.364 11.822 1.00 96.00 586 LEU A CA 1
ATOM 4534 C C . LEU A 1 586 ? -21.142 2.579 10.529 1.00 96.00 586 LEU A C 1
ATOM 4536 O O . LEU A 1 586 ? -20.670 1.439 10.542 1.00 96.00 586 LEU A O 1
ATOM 4540 N N . THR A 1 587 ? -21.433 3.233 9.407 1.00 96.00 587 THR A N 1
ATOM 4541 C CA . THR A 1 587 ? -21.049 2.726 8.090 1.00 96.00 587 THR A CA 1
ATOM 4542 C C . THR A 1 587 ? -19.524 2.748 7.937 1.00 96.00 587 THR A C 1
ATOM 4544 O O . THR A 1 587 ? -18.823 3.444 8.673 1.00 96.00 587 THR A O 1
ATOM 4547 N N . ASN A 1 588 ? -18.977 2.024 6.955 1.00 95.44 588 ASN A N 1
ATOM 4548 C CA . ASN A 1 588 ? -17.538 2.086 6.664 1.00 95.44 588 ASN A CA 1
ATOM 4549 C C . ASN A 1 588 ? -17.068 3.517 6.352 1.00 95.44 588 ASN A C 1
ATOM 4551 O O . ASN A 1 588 ? -15.962 3.896 6.734 1.00 95.44 588 ASN A O 1
ATOM 4555 N N . GLU A 1 589 ? -17.911 4.319 5.696 1.00 94.19 589 GLU A N 1
ATOM 4556 C CA . GLU A 1 589 ? -17.612 5.725 5.432 1.00 94.19 589 GLU A CA 1
ATOM 4557 C C . GLU A 1 589 ? -17.574 6.540 6.730 1.00 94.19 589 GLU A C 1
ATOM 4559 O O . GLU A 1 589 ? -16.630 7.300 6.946 1.00 94.19 589 GLU A O 1
ATOM 4564 N N . ASP A 1 590 ? -18.546 6.343 7.626 1.00 95.00 590 ASP A N 1
ATOM 4565 C CA . ASP A 1 590 ? -18.573 7.032 8.917 1.00 95.00 590 ASP A CA 1
ATOM 4566 C C . ASP A 1 590 ? -17.373 6.642 9.779 1.00 95.00 590 ASP A C 1
ATOM 4568 O O . ASP A 1 590 ? -16.724 7.523 10.331 1.00 95.00 590 ASP A O 1
ATOM 4572 N N . ARG A 1 591 ? -16.992 5.358 9.812 1.00 95.62 591 ARG A N 1
ATOM 4573 C CA . ARG A 1 591 ? -15.778 4.886 10.507 1.00 95.62 591 ARG A CA 1
ATOM 4574 C C . ARG A 1 591 ? -14.525 5.587 9.987 1.00 95.62 591 ARG A C 1
ATOM 4576 O O . ARG A 1 591 ? -13.686 6.018 10.773 1.00 95.62 591 ARG A O 1
ATOM 4583 N N . VAL A 1 592 ? -14.408 5.741 8.669 1.00 93.69 592 VAL A N 1
ATOM 4584 C CA . VAL A 1 592 ? -13.293 6.459 8.038 1.00 93.69 592 VAL A CA 1
ATOM 4585 C C . VAL A 1 592 ? -13.316 7.947 8.371 1.00 93.69 592 VAL A C 1
ATOM 4587 O O . VAL A 1 592 ? -12.266 8.515 8.669 1.00 93.69 592 VAL A O 1
ATOM 4590 N N . ARG A 1 593 ? -14.489 8.587 8.356 1.00 91.38 593 ARG A N 1
ATOM 4591 C CA . ARG A 1 593 ? -14.638 9.991 8.765 1.00 91.38 593 ARG A CA 1
ATOM 4592 C C . ARG A 1 593 ? -14.262 10.177 10.231 1.00 91.38 593 ARG A C 1
ATOM 4594 O O . ARG A 1 593 ? -13.535 11.114 10.537 1.00 91.38 593 ARG A O 1
ATOM 4601 N N . THR A 1 594 ? -14.684 9.264 11.103 1.00 92.19 594 THR A N 1
ATOM 4602 C CA . THR A 1 594 ? -14.310 9.240 12.517 1.00 92.19 594 THR A CA 1
ATOM 4603 C C . THR A 1 594 ? -12.794 9.126 12.676 1.00 92.19 594 THR A C 1
ATOM 4605 O O . THR A 1 594 ? -12.202 9.999 13.305 1.00 92.19 594 THR A O 1
ATOM 4608 N N . LEU A 1 595 ? -12.149 8.149 12.024 1.00 91.75 595 LEU A N 1
ATOM 4609 C CA . LEU A 1 595 ? -10.685 8.001 12.026 1.00 91.75 595 LEU A CA 1
ATOM 4610 C C . LEU A 1 595 ? -9.972 9.263 11.525 1.00 91.75 595 LEU A C 1
ATOM 4612 O O . LEU A 1 595 ? -9.014 9.715 12.132 1.00 91.75 595 LEU A O 1
ATOM 4616 N N . MET A 1 596 ? -10.455 9.866 10.439 1.00 88.69 596 MET A N 1
ATOM 4617 C CA . MET A 1 596 ? -9.862 11.080 9.865 1.00 88.69 596 MET A CA 1
ATOM 4618 C C . MET A 1 596 ? -10.122 12.346 10.692 1.00 88.69 596 MET A C 1
ATOM 4620 O O . MET A 1 596 ? -9.412 13.335 10.510 1.00 88.69 596 MET A O 1
ATOM 4624 N N . SER A 1 597 ? -11.150 12.343 11.546 1.00 87.88 597 SER A N 1
ATOM 4625 C CA . SER A 1 597 ? -11.470 13.449 12.457 1.00 87.88 597 SER A CA 1
ATOM 4626 C C . SER A 1 597 ? -10.662 13.407 13.755 1.00 87.88 597 SER A C 1
ATOM 4628 O O . SER A 1 597 ? -10.481 14.441 14.392 1.00 87.88 597 SER A O 1
ATOM 4630 N N . MET A 1 598 ? -10.167 12.226 14.128 1.00 86.19 598 MET A N 1
ATOM 4631 C CA . MET A 1 598 ? -9.356 12.003 15.318 1.00 86.19 598 MET A CA 1
ATOM 4632 C C . MET A 1 598 ? -7.948 12.584 15.131 1.00 86.19 598 MET A C 1
ATOM 4634 O O . MET A 1 598 ? -7.254 12.267 14.167 1.00 86.19 598 MET A O 1
ATOM 4638 N N . SER A 1 599 ? -7.502 13.424 16.066 1.00 82.75 599 SER A N 1
ATOM 4639 C CA . SER A 1 599 ? -6.191 14.089 15.996 1.00 82.75 599 SER A CA 1
ATOM 4640 C C . SER A 1 599 ? -5.002 13.150 16.234 1.00 82.75 599 SER A C 1
ATOM 4642 O O . SER A 1 599 ? -3.898 13.444 15.789 1.00 82.75 599 SER A O 1
ATOM 4644 N N . ASN A 1 600 ? -5.222 12.019 16.905 1.00 82.06 600 ASN A N 1
ATOM 4645 C CA . ASN A 1 600 ? -4.222 10.984 17.188 1.00 82.06 600 ASN A CA 1
ATOM 4646 C C . ASN A 1 600 ? -4.088 9.927 16.082 1.00 82.06 600 ASN A C 1
ATOM 4648 O O . ASN A 1 600 ? -3.238 9.041 16.187 1.00 82.06 600 ASN A O 1
ATOM 4652 N N . PHE A 1 601 ? -4.917 9.973 15.037 1.00 86.88 601 PHE A N 1
ATOM 4653 C CA . PHE A 1 601 ? -4.808 9.021 13.942 1.00 86.88 601 PHE A CA 1
ATOM 4654 C C . PHE A 1 601 ? -3.740 9.470 12.935 1.00 86.88 601 PHE A C 1
ATOM 4656 O O . PHE A 1 601 ? -3.996 10.263 12.032 1.00 86.88 601 PHE A O 1
ATOM 4663 N N . GLU A 1 602 ? -2.537 8.912 13.070 1.00 83.38 602 GLU A N 1
ATOM 4664 C CA . GLU A 1 602 ? -1.421 9.114 12.128 1.00 83.38 602 GLU A CA 1
ATOM 4665 C C . GLU A 1 602 ? -1.296 7.974 11.092 1.00 83.38 602 GLU A C 1
ATOM 4667 O O . GLU A 1 602 ? -0.383 7.952 10.267 1.00 83.38 602 GLU A O 1
ATOM 4672 N N . GLY A 1 603 ? -2.213 7.001 11.126 1.00 83.81 603 GLY A N 1
ATOM 4673 C CA . GLY A 1 603 ? -2.162 5.801 10.293 1.00 83.81 603 GLY A CA 1
ATOM 4674 C C . GLY A 1 603 ? -2.644 5.993 8.849 1.00 83.81 603 GLY A C 1
ATOM 4675 O O . GLY A 1 603 ? -3.372 6.924 8.505 1.00 83.81 603 GLY A O 1
ATOM 4676 N N . ARG A 1 604 ? -2.291 5.036 7.982 1.00 86.12 604 ARG A N 1
ATOM 4677 C CA . ARG A 1 604 ? -2.902 4.885 6.652 1.00 86.12 604 ARG A CA 1
ATOM 4678 C C . ARG A 1 604 ? -4.203 4.098 6.788 1.00 86.12 604 ARG A C 1
ATOM 4680 O O . ARG A 1 604 ? -4.244 3.074 7.464 1.00 86.12 604 ARG A O 1
ATOM 4687 N N . LEU A 1 605 ? -5.253 4.539 6.101 1.00 91.75 605 LEU A N 1
ATOM 4688 C CA . LEU A 1 605 ? -6.469 3.737 5.980 1.00 91.75 605 LEU A CA 1
ATOM 4689 C C . LEU A 1 605 ? -6.209 2.492 5.112 1.00 91.75 605 LEU A C 1
ATOM 4691 O O . LEU A 1 605 ? -5.500 2.601 4.105 1.00 91.75 605 LEU A O 1
ATOM 4695 N N . PRO A 1 606 ? -6.800 1.329 5.448 1.00 93.56 606 PRO A N 1
ATOM 4696 C CA . PRO A 1 606 ? -6.741 0.142 4.599 1.00 93.56 606 PRO A CA 1
ATOM 4697 C C . PRO A 1 606 ? -7.386 0.437 3.242 1.00 93.56 606 PRO A C 1
ATOM 4699 O O . PRO A 1 606 ? -8.229 1.319 3.139 1.00 93.56 606 PRO A O 1
ATOM 4702 N N . ARG A 1 607 ? -7.049 -0.294 2.176 1.00 92.81 607 ARG A N 1
ATOM 4703 C CA . ARG A 1 607 ? -7.750 -0.113 0.893 1.00 92.81 607 ARG A CA 1
ATOM 4704 C C . ARG A 1 607 ? -9.217 -0.561 1.005 1.00 92.81 607 ARG A C 1
ATOM 4706 O O . ARG A 1 607 ? -9.491 -1.543 1.700 1.00 92.81 607 ARG A O 1
ATOM 4713 N N . PRO A 1 608 ? -10.163 0.047 0.260 1.00 93.75 608 PRO A N 1
ATOM 4714 C CA . PRO A 1 608 ? -11.554 -0.413 0.230 1.00 93.75 608 PRO A CA 1
ATOM 4715 C C . PRO A 1 608 ? -11.704 -1.894 -0.139 1.00 93.75 608 PRO A C 1
ATOM 4717 O O . PRO A 1 608 ? -12.584 -2.582 0.375 1.00 93.75 608 PRO A O 1
ATOM 4720 N N . ARG A 1 609 ? -10.816 -2.430 -0.989 1.00 93.12 609 ARG A N 1
ATOM 4721 C CA . ARG A 1 609 ? -10.741 -3.872 -1.268 1.00 93.12 609 ARG A CA 1
ATOM 4722 C C . ARG A 1 609 ? -10.443 -4.693 -0.008 1.00 93.12 609 ARG A C 1
ATOM 4724 O O . ARG A 1 609 ? -11.151 -5.662 0.238 1.00 93.12 609 ARG A O 1
ATOM 4731 N N . ALA A 1 610 ? -9.436 -4.313 0.779 1.00 92.50 610 ALA A N 1
ATOM 4732 C CA . ALA A 1 610 ? -9.061 -5.034 1.997 1.00 92.50 610 ALA A CA 1
ATOM 4733 C C . ALA A 1 610 ? -10.210 -5.049 3.020 1.00 92.50 610 ALA A C 1
ATOM 4735 O O . ALA A 1 610 ? -10.471 -6.075 3.643 1.00 92.50 610 ALA A O 1
ATOM 4736 N N . VAL A 1 611 ? -10.960 -3.946 3.119 1.00 94.31 611 VAL A N 1
ATOM 4737 C CA . VAL A 1 611 ? -12.169 -3.864 3.955 1.00 94.31 611 VAL A CA 1
ATOM 4738 C C . VAL A 1 611 ? -13.246 -4.834 3.461 1.00 94.31 611 VAL A C 1
ATOM 4740 O O . VAL A 1 611 ? -13.703 -5.667 4.241 1.00 94.31 611 VAL A O 1
ATOM 4743 N N . ARG A 1 612 ? -13.569 -4.825 2.158 1.00 93.06 612 ARG A N 1
ATOM 4744 C CA . ARG A 1 612 ? -14.534 -5.765 1.549 1.00 93.06 612 ARG A CA 1
ATOM 4745 C C . ARG A 1 612 ? -14.139 -7.232 1.745 1.00 93.06 612 ARG A C 1
ATOM 4747 O O . ARG A 1 612 ? -14.999 -8.074 1.973 1.00 93.06 612 ARG A O 1
ATOM 4754 N N . GLN A 1 613 ? -12.848 -7.548 1.659 1.00 91.00 613 GLN A N 1
ATOM 4755 C CA . GLN A 1 613 ? -12.344 -8.903 1.903 1.00 91.00 613 GLN A CA 1
ATOM 4756 C C . GLN A 1 613 ? -12.478 -9.298 3.378 1.00 91.00 613 GLN A C 1
ATOM 4758 O O . GLN A 1 613 ? -12.897 -10.416 3.661 1.00 91.00 613 GLN A O 1
ATOM 4763 N N . SER A 1 614 ? -12.201 -8.374 4.306 1.00 91.81 614 SER A N 1
ATOM 4764 C CA . SER A 1 614 ? -12.367 -8.624 5.744 1.00 91.81 614 SER A CA 1
ATOM 4765 C C . SER A 1 614 ? -13.826 -8.831 6.167 1.00 91.81 614 SER A C 1
ATOM 4767 O O . SER A 1 614 ? -14.090 -9.522 7.140 1.00 91.81 614 SER A O 1
ATOM 4769 N N . GLU A 1 615 ? -14.788 -8.282 5.422 1.00 91.06 615 GLU A N 1
ATOM 4770 C CA . GLU A 1 615 ? -16.218 -8.541 5.646 1.00 91.06 615 GLU A CA 1
ATOM 4771 C C . GLU A 1 615 ? -16.641 -9.944 5.188 1.00 91.06 615 GLU A C 1
ATOM 4773 O O . GLU A 1 615 ? -17.619 -10.496 5.688 1.00 91.06 615 GLU A O 1
ATOM 4778 N N . GLN A 1 616 ? -15.916 -10.526 4.229 1.00 90.19 616 GLN A N 1
ATOM 4779 C CA . GLN A 1 616 ? -16.188 -11.870 3.715 1.00 90.19 616 GLN A CA 1
ATOM 4780 C C . GLN A 1 616 ? -15.552 -12.965 4.579 1.00 90.19 616 GLN A C 1
ATOM 4782 O O . GLN A 1 616 ? -16.034 -14.102 4.576 1.00 90.19 616 GLN A O 1
ATOM 4787 N N . SER A 1 617 ? -14.482 -12.657 5.317 1.00 89.81 617 SER A N 1
ATOM 4788 C CA . SER A 1 617 ? -13.860 -13.594 6.250 1.00 89.81 617 SER A CA 1
ATOM 4789 C C . SER A 1 617 ? -14.675 -13.687 7.543 1.00 89.81 617 SER A C 1
ATOM 4791 O O . SER A 1 617 ? -14.561 -12.874 8.456 1.00 89.81 617 SER A O 1
ATOM 4793 N N . ASN A 1 618 ? -15.510 -14.727 7.640 1.00 86.69 618 ASN A N 1
ATOM 4794 C CA . ASN A 1 618 ? -16.295 -15.016 8.842 1.00 86.69 618 ASN A CA 1
ATOM 4795 C C . ASN A 1 618 ? -15.397 -15.093 10.092 1.00 86.69 618 ASN A C 1
ATOM 4797 O O . ASN A 1 618 ? -14.596 -16.017 10.222 1.00 86.69 618 ASN A O 1
ATOM 4801 N N . GLY A 1 619 ? -15.580 -14.155 11.025 1.00 83.88 619 GLY A N 1
ATOM 4802 C CA . GLY A 1 619 ? -14.915 -14.139 12.335 1.00 83.88 619 GLY A CA 1
ATOM 4803 C C . GLY A 1 619 ? -13.665 -13.262 12.414 1.00 83.88 619 GLY A C 1
ATOM 4804 O O . GLY A 1 619 ? -13.198 -12.967 13.516 1.00 83.88 619 GLY A O 1
ATOM 4805 N N . GLU A 1 620 ? -13.146 -12.782 11.283 1.00 89.31 620 GLU A N 1
ATOM 4806 C CA . GLU A 1 620 ? -12.093 -11.779 11.325 1.00 89.31 620 GLU A CA 1
ATOM 4807 C C . GLU A 1 620 ? -12.667 -10.387 11.574 1.00 89.31 620 GLU A C 1
ATOM 4809 O O . GLU A 1 620 ? -13.704 -9.984 11.056 1.00 89.31 620 GLU A O 1
ATOM 4814 N N . MET A 1 621 ? -11.950 -9.627 12.390 1.00 91.75 621 MET A N 1
ATOM 4815 C CA . MET A 1 621 ? -12.264 -8.232 12.642 1.00 91.75 621 MET A CA 1
ATOM 4816 C C . MET A 1 621 ? -12.068 -7.410 11.367 1.00 91.75 621 MET A C 1
ATOM 4818 O O . MET A 1 621 ? -11.005 -7.521 10.741 1.00 91.75 621 MET A O 1
ATOM 4822 N N . ASN A 1 622 ? -13.051 -6.567 11.031 1.00 93.62 622 ASN A N 1
ATOM 4823 C CA . ASN A 1 622 ? -12.977 -5.635 9.905 1.00 93.62 622 ASN A CA 1
ATOM 4824 C C . ASN A 1 622 ? -11.687 -4.801 10.005 1.00 93.62 622 ASN A C 1
ATOM 4826 O O . ASN A 1 622 ? -11.322 -4.331 11.086 1.00 93.62 622 ASN A O 1
ATOM 4830 N N . ALA A 1 623 ? -10.983 -4.622 8.886 1.00 94.75 623 ALA A N 1
ATOM 4831 C CA . ALA A 1 623 ? -9.721 -3.885 8.849 1.00 94.75 623 ALA A CA 1
ATOM 4832 C C . ALA A 1 623 ? -9.838 -2.445 9.394 1.00 94.75 623 ALA A C 1
ATOM 4834 O O . ALA A 1 623 ? -8.901 -1.963 10.027 1.00 94.75 623 ALA A O 1
ATOM 4835 N N . LEU A 1 624 ? -10.984 -1.776 9.202 1.00 96.06 624 LEU A N 1
ATOM 4836 C CA . LEU A 1 624 ? -11.239 -0.447 9.774 1.00 96.06 624 LEU A CA 1
ATOM 4837 C C . LEU A 1 624 ? -11.421 -0.501 11.288 1.00 96.06 624 LEU A C 1
ATOM 4839 O O . LEU A 1 624 ? -10.869 0.336 11.999 1.00 96.06 624 LEU A O 1
ATOM 4843 N N . ASP A 1 625 ? -12.130 -1.512 11.789 1.00 95.38 625 ASP A N 1
ATOM 4844 C CA . ASP A 1 625 ? -12.313 -1.679 13.228 1.00 95.38 625 ASP A CA 1
ATOM 4845 C C . ASP A 1 625 ? -10.960 -1.919 13.903 1.00 95.38 625 ASP A C 1
ATOM 4847 O O . ASP A 1 625 ? -10.724 -1.401 14.991 1.00 95.38 625 ASP A O 1
ATOM 4851 N N . ARG A 1 626 ? -10.032 -2.657 13.268 1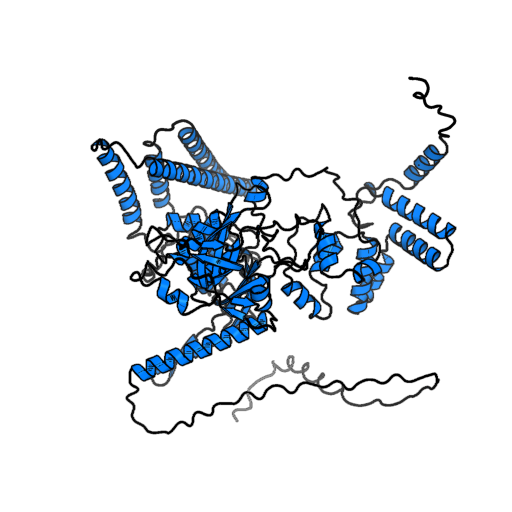.00 95.19 626 ARG A N 1
ATOM 4852 C CA . ARG A 1 626 ? -8.688 -2.902 13.835 1.00 95.19 626 ARG A CA 1
ATOM 4853 C C . ARG A 1 626 ? -7.926 -1.602 14.108 1.00 95.19 626 ARG A C 1
ATOM 4855 O O . ARG A 1 626 ? -7.154 -1.553 15.060 1.00 95.19 626 ARG A O 1
ATOM 4862 N N . LEU A 1 627 ? -8.144 -0.571 13.290 1.00 94.31 627 LEU A N 1
ATOM 4863 C CA . LEU A 1 627 ? -7.550 0.756 13.480 1.00 94.31 627 LEU A CA 1
ATOM 4864 C C . LEU A 1 627 ? -8.339 1.616 14.467 1.00 94.31 627 LEU A C 1
ATOM 4866 O O . LEU A 1 627 ? -7.748 2.392 15.209 1.00 94.31 627 LEU A O 1
ATOM 4870 N N . LEU A 1 628 ? -9.664 1.485 14.468 1.00 93.81 628 LEU A N 1
ATOM 4871 C CA . LEU A 1 628 ? -10.551 2.325 15.262 1.00 93.81 628 LEU A CA 1
ATOM 4872 C C . LEU A 1 628 ? -10.594 1.897 16.734 1.00 93.81 628 LEU A C 1
ATOM 4874 O O . LEU A 1 628 ? -10.549 2.747 17.614 1.00 93.81 628 LEU A O 1
ATOM 4878 N N . ILE A 1 629 ? -10.629 0.596 17.025 1.00 93.31 629 ILE A N 1
ATOM 4879 C CA . ILE A 1 629 ? -10.772 0.074 18.392 1.00 93.31 629 ILE A CA 1
ATOM 4880 C C . ILE A 1 629 ? -9.691 0.556 19.365 1.00 93.31 629 ILE A C 1
ATOM 4882 O O . ILE A 1 629 ? -10.063 0.954 20.471 1.00 93.31 629 ILE A O 1
ATOM 4886 N N . PRO A 1 630 ? -8.393 0.578 19.007 1.00 91.12 630 PRO A N 1
ATOM 4887 C CA . PRO A 1 630 ? -7.360 1.135 19.879 1.00 91.12 630 PRO A CA 1
ATOM 4888 C C . PRO A 1 630 ? -7.576 2.611 20.241 1.00 91.12 630 PRO A C 1
ATOM 4890 O O . PRO A 1 630 ? -7.062 3.060 21.259 1.00 91.12 630 PRO A O 1
ATOM 4893 N N . LEU A 1 631 ? -8.326 3.351 19.419 1.00 89.31 631 LEU A N 1
ATOM 4894 C CA . LEU A 1 631 ? -8.579 4.784 19.575 1.00 89.31 631 LEU A CA 1
ATOM 4895 C C . LEU A 1 631 ? -9.917 5.089 20.267 1.00 89.31 631 LEU A C 1
ATOM 4897 O O . LEU A 1 631 ? -10.196 6.251 20.542 1.00 89.31 631 LEU A O 1
ATOM 4901 N N . ILE A 1 632 ? -10.749 4.076 20.538 1.00 89.94 632 ILE A N 1
ATOM 4902 C CA . ILE A 1 632 ? -12.023 4.232 21.253 1.00 89.94 632 ILE A CA 1
ATOM 4903 C C . ILE A 1 632 ? -11.805 4.093 22.771 1.00 89.94 632 ILE A C 1
ATOM 4905 O O . ILE A 1 632 ? -10.892 3.404 23.237 1.00 89.94 632 ILE A O 1
ATOM 4909 N N . ASP A 1 633 ? -12.703 4.702 23.557 1.00 86.69 633 ASP A N 1
ATOM 4910 C CA . ASP A 1 633 ? -12.810 4.504 25.005 1.00 86.69 633 ASP A CA 1
ATOM 4911 C C . ASP A 1 633 ? -12.750 3.016 25.400 1.00 86.69 633 ASP A C 1
ATOM 4913 O O . ASP A 1 633 ? -13.417 2.149 24.826 1.00 86.69 633 ASP A O 1
ATOM 4917 N N . GLU A 1 634 ? -11.972 2.740 26.445 1.00 85.88 634 GLU A N 1
ATOM 4918 C CA . GLU A 1 634 ? -11.713 1.393 26.963 1.00 85.88 634 GLU A CA 1
ATOM 4919 C C . GLU A 1 634 ? -12.993 0.584 27.201 1.00 85.88 634 GLU A C 1
ATOM 4921 O O . GLU A 1 634 ? -13.024 -0.606 26.893 1.00 85.88 634 GLU A O 1
ATOM 4926 N N . SER A 1 635 ? -14.053 1.217 27.720 1.00 89.75 635 SER A N 1
ATOM 4927 C CA . SER A 1 635 ? -15.307 0.515 28.023 1.00 89.75 635 SER A CA 1
ATOM 4928 C C . SER A 1 635 ? -15.919 -0.126 26.773 1.00 89.75 635 SER A C 1
ATOM 4930 O O . SER A 1 635 ? -16.188 -1.326 26.766 1.00 89.75 635 SER A O 1
ATOM 4932 N N . VAL A 1 636 ? -16.020 0.636 25.680 1.00 91.88 636 VAL A N 1
ATOM 4933 C CA . VAL A 1 636 ? -16.561 0.163 24.398 1.00 91.88 636 VAL A CA 1
ATOM 4934 C C . VAL A 1 636 ? -15.636 -0.869 23.758 1.00 91.88 636 VAL A C 1
ATOM 4936 O O . VAL A 1 636 ? -16.100 -1.904 23.280 1.00 91.88 636 VAL A O 1
ATOM 4939 N N . ARG A 1 637 ? -14.320 -0.624 23.780 1.00 92.94 637 ARG A N 1
ATOM 4940 C CA . ARG A 1 637 ? -13.313 -1.572 23.276 1.00 92.94 637 ARG A CA 1
ATOM 4941 C C . ARG A 1 637 ? -13.398 -2.920 23.996 1.00 92.94 637 ARG A C 1
ATOM 4943 O O . ARG A 1 637 ? -13.316 -3.969 23.361 1.00 92.94 637 ARG A O 1
ATOM 4950 N N . ARG A 1 638 ? -13.601 -2.914 25.312 1.00 93.00 638 ARG A N 1
ATOM 4951 C CA . ARG A 1 638 ? -13.739 -4.138 26.102 1.00 93.00 638 ARG A CA 1
ATOM 4952 C C . ARG A 1 638 ? -15.041 -4.871 25.809 1.00 93.00 638 ARG A C 1
ATOM 4954 O O . ARG A 1 638 ? -15.009 -6.085 25.627 1.00 93.00 638 ARG A O 1
ATOM 4961 N N . ASP A 1 639 ? -16.159 -4.152 25.730 1.00 94.25 639 ASP A N 1
ATOM 4962 C CA . ASP A 1 639 ? -17.451 -4.740 25.358 1.00 94.25 639 ASP A CA 1
ATOM 4963 C C . ASP A 1 639 ? -17.390 -5.378 23.964 1.00 94.25 639 ASP A C 1
ATOM 4965 O O . ASP A 1 639 ? -17.916 -6.473 23.751 1.00 94.25 639 ASP A O 1
ATOM 4969 N N . TYR A 1 640 ? -16.661 -4.750 23.037 1.00 95.56 640 TYR A N 1
ATOM 4970 C CA . TYR A 1 640 ? -16.371 -5.333 21.735 1.00 95.56 640 TYR A CA 1
ATOM 4971 C C . TYR A 1 640 ? -15.596 -6.654 21.853 1.00 95.56 640 TYR A C 1
ATOM 4973 O O . TYR A 1 640 ? -16.013 -7.651 21.261 1.00 95.56 640 TYR A O 1
ATOM 4981 N N . TYR A 1 641 ? -14.504 -6.704 22.627 1.00 95.19 641 TYR A N 1
ATOM 4982 C CA . TYR A 1 641 ? -13.723 -7.936 22.791 1.00 95.19 641 TYR A CA 1
ATOM 4983 C C . TYR A 1 641 ? -14.501 -9.048 23.495 1.00 95.19 641 TYR A C 1
ATOM 4985 O O . TYR A 1 641 ? -14.380 -10.205 23.100 1.00 95.19 641 TYR A O 1
ATOM 4993 N N . ILE A 1 642 ? -15.342 -8.719 24.482 1.00 95.75 642 ILE A N 1
ATOM 4994 C CA . ILE A 1 642 ? -16.247 -9.689 25.116 1.00 95.75 642 ILE A CA 1
ATOM 4995 C C . ILE A 1 642 ? -17.185 -10.277 24.057 1.00 95.75 642 ILE A C 1
ATOM 4997 O O . ILE A 1 642 ? -17.294 -11.497 23.934 1.00 95.75 642 ILE A O 1
ATOM 5001 N N . ARG A 1 643 ? -17.814 -9.427 23.236 1.00 95.62 643 ARG A N 1
ATOM 5002 C CA . ARG A 1 643 ? -18.686 -9.880 22.147 1.00 95.62 643 ARG A CA 1
ATOM 5003 C C . ARG A 1 643 ? -17.939 -10.753 21.140 1.00 95.62 643 ARG A C 1
ATOM 5005 O O . ARG A 1 643 ? -18.473 -11.782 20.734 1.00 95.62 643 ARG A O 1
ATOM 5012 N N . GLN A 1 644 ? -16.730 -10.363 20.745 1.00 94.88 644 GLN A N 1
ATOM 5013 C CA . GLN A 1 644 ? -15.921 -11.116 19.788 1.00 94.88 644 GLN A CA 1
ATOM 5014 C C . GLN A 1 644 ? -15.495 -12.479 20.353 1.00 94.88 644 GLN A C 1
ATOM 5016 O O . GLN A 1 644 ? -15.604 -13.483 19.655 1.00 94.88 644 GLN A O 1
ATOM 5021 N N . ALA A 1 645 ? -15.082 -12.543 21.621 1.00 95.62 645 ALA A N 1
ATOM 5022 C CA . ALA A 1 645 ? -14.751 -13.796 22.300 1.00 95.62 645 ALA A CA 1
ATOM 5023 C C . ALA A 1 645 ? -15.961 -14.743 22.337 1.00 95.62 645 ALA A C 1
ATOM 5025 O O . ALA A 1 645 ? -15.850 -15.908 21.959 1.00 95.62 645 ALA A O 1
ATOM 5026 N N . VAL A 1 646 ? -17.149 -14.222 22.672 1.00 95.94 646 VAL A N 1
ATOM 5027 C CA . VAL A 1 646 ? -18.404 -14.991 22.643 1.00 95.94 646 VAL A CA 1
ATOM 5028 C C . VAL A 1 646 ? -18.743 -15.474 21.228 1.00 95.94 646 VAL A C 1
ATOM 5030 O O . VAL A 1 646 ? -19.116 -16.634 21.059 1.00 95.94 646 VAL A O 1
ATOM 5033 N N . GLN A 1 647 ? -18.590 -14.628 20.203 1.00 93.69 647 GLN A N 1
ATOM 5034 C CA . GLN A 1 647 ? -18.828 -15.003 18.800 1.00 93.69 647 GLN A CA 1
ATOM 5035 C C . GLN A 1 647 ? -17.860 -16.086 18.310 1.00 93.69 647 GLN A C 1
ATOM 5037 O O . GLN A 1 647 ? -18.270 -16.986 17.578 1.00 93.69 647 GLN A O 1
ATOM 5042 N N . ASN A 1 648 ? -16.606 -16.033 18.758 1.00 93.81 648 ASN A N 1
ATOM 5043 C CA . ASN A 1 648 ? -15.584 -17.030 18.451 1.00 93.81 648 ASN A CA 1
ATOM 5044 C C . ASN A 1 648 ? -15.738 -18.324 19.275 1.00 93.81 648 ASN A C 1
ATOM 5046 O O . ASN A 1 648 ? -15.042 -19.301 19.011 1.00 93.81 648 ASN A O 1
ATOM 5050 N N . GLY A 1 649 ? -16.648 -18.351 20.256 1.00 95.56 649 GLY A N 1
ATOM 5051 C CA . GLY A 1 649 ? -16.860 -19.489 21.153 1.00 95.56 649 GLY A CA 1
ATOM 5052 C C . GLY A 1 649 ? -15.840 -19.600 22.292 1.00 95.56 649 GLY A C 1
ATOM 5053 O O . GLY A 1 649 ? -15.832 -20.611 22.995 1.00 95.56 649 GLY A O 1
ATOM 5054 N N . ASP A 1 650 ? -15.009 -18.579 22.505 1.00 97.44 650 ASP A N 1
ATOM 5055 C CA . ASP A 1 650 ? -14.034 -18.512 23.595 1.00 97.44 650 ASP A CA 1
ATOM 5056 C C . ASP A 1 650 ? -14.683 -17.930 24.863 1.00 97.44 650 ASP A C 1
ATOM 5058 O O . ASP A 1 650 ? -14.576 -16.745 25.196 1.00 97.44 650 ASP A O 1
ATOM 5062 N N . LEU A 1 651 ? -15.437 -18.787 25.555 1.00 97.75 651 LEU A N 1
ATOM 5063 C CA . LEU A 1 651 ? -16.162 -18.416 26.773 1.00 97.75 651 LEU A CA 1
ATOM 5064 C C . LEU A 1 651 ? -15.222 -18.115 27.950 1.00 97.75 651 LEU A C 1
ATOM 5066 O O . LEU A 1 651 ? -15.585 -17.326 28.822 1.00 97.75 651 LEU A O 1
ATOM 5070 N N . GLU A 1 652 ? -14.032 -18.723 27.980 1.00 97.94 652 GLU A N 1
ATOM 5071 C CA . GLU A 1 652 ? -13.042 -18.490 29.037 1.00 97.94 652 GLU A CA 1
ATOM 5072 C C . GLU A 1 652 ? -12.482 -17.072 28.939 1.00 97.94 652 GLU A C 1
ATOM 5074 O O . GLU A 1 652 ? -12.491 -16.338 29.932 1.00 97.94 652 GLU A O 1
ATOM 5079 N N . LEU A 1 653 ? -12.086 -16.648 27.733 1.00 96.50 653 LEU A N 1
ATOM 5080 C CA . LEU A 1 653 ? -11.632 -15.281 27.494 1.00 96.50 653 LEU A CA 1
ATOM 5081 C C . LEU A 1 653 ? -12.739 -14.262 27.791 1.00 96.50 653 LEU A C 1
ATOM 5083 O O . LEU A 1 653 ? -12.479 -13.245 28.434 1.00 96.50 653 LEU A O 1
ATOM 5087 N N . ALA A 1 654 ? -13.982 -14.538 27.384 1.00 97.69 654 ALA A N 1
ATOM 5088 C CA . ALA A 1 654 ? -15.117 -13.667 27.686 1.00 97.69 654 ALA A CA 1
ATOM 5089 C C . ALA A 1 654 ? -15.325 -13.502 29.204 1.00 97.69 654 ALA A C 1
ATOM 5091 O O . ALA A 1 654 ? -15.421 -12.376 29.693 1.00 97.69 654 ALA A O 1
ATOM 5092 N N . GLN A 1 655 ? -15.309 -14.599 29.969 1.00 97.44 655 GLN A N 1
ATOM 5093 C CA . GLN A 1 655 ? -15.446 -14.556 31.427 1.00 97.44 655 GLN A CA 1
ATOM 5094 C C . GLN A 1 655 ? -14.263 -13.841 32.095 1.00 97.44 655 GLN A C 1
ATOM 5096 O O . GLN A 1 655 ? -14.449 -13.076 33.048 1.00 97.44 655 GLN A O 1
ATOM 5101 N N . GLN A 1 656 ? -13.043 -14.049 31.593 1.00 96.00 656 GLN A N 1
ATOM 5102 C CA . GLN A 1 656 ? -11.866 -13.332 32.069 1.00 96.00 656 GLN A CA 1
ATOM 5103 C C . GLN A 1 656 ? -12.040 -11.825 31.857 1.00 96.00 656 GLN A C 1
ATOM 5105 O O . GLN A 1 656 ? -11.862 -11.054 32.805 1.00 96.00 656 GLN A O 1
ATOM 5110 N N . LEU A 1 657 ? -12.446 -11.408 30.656 1.00 94.50 657 LEU A N 1
ATOM 5111 C CA . LEU A 1 657 ? -12.691 -10.009 30.318 1.00 94.50 657 LEU A CA 1
ATOM 5112 C C . LEU A 1 657 ? -13.822 -9.402 31.159 1.00 94.50 657 LEU A C 1
ATOM 5114 O O . LEU A 1 657 ? -13.675 -8.267 31.611 1.00 94.50 657 LEU A O 1
ATOM 5118 N N . GLU A 1 658 ? -14.896 -10.144 31.435 1.00 95.44 658 GLU A N 1
ATOM 5119 C CA . GLU A 1 658 ? -15.989 -9.715 32.318 1.00 95.44 658 GLU A CA 1
ATOM 5120 C C . GLU A 1 658 ? -15.545 -9.545 33.775 1.00 95.44 658 GLU A C 1
ATOM 5122 O O . GLU A 1 658 ? -15.886 -8.555 34.421 1.00 95.44 658 GLU A O 1
ATOM 5127 N N . SER A 1 659 ? -14.760 -10.490 34.298 1.00 94.50 659 SER A N 1
ATOM 5128 C CA . SER A 1 659 ? -14.282 -10.453 35.687 1.00 94.50 659 SER A CA 1
ATOM 5129 C C . SER A 1 659 ? -13.290 -9.323 35.957 1.00 94.50 659 SER A C 1
ATOM 5131 O O . SER A 1 659 ? -13.173 -8.859 37.089 1.00 94.50 659 SER A O 1
ATOM 5133 N N . SER A 1 660 ? -12.596 -8.862 34.917 1.00 91.56 660 SER A N 1
ATOM 5134 C CA . SER A 1 660 ? -11.604 -7.793 35.008 1.00 91.56 660 SER A CA 1
ATOM 5135 C C . SER A 1 660 ? -12.144 -6.430 34.550 1.00 91.56 660 SER A C 1
ATOM 5137 O O . SER A 1 660 ? -11.350 -5.526 34.295 1.00 91.56 660 SER A O 1
ATOM 5139 N N . LYS A 1 661 ? -13.477 -6.269 34.440 1.00 92.81 661 LYS A N 1
ATOM 5140 C CA . LYS A 1 661 ? -14.122 -4.986 34.113 1.00 92.81 661 LYS A CA 1
ATOM 5141 C C . LYS A 1 661 ? -13.678 -3.884 35.067 1.00 92.81 661 LYS A C 1
ATOM 5143 O O . LYS A 1 661 ? -13.590 -4.072 36.280 1.00 92.81 661 LYS A O 1
ATOM 5148 N N . SER A 1 662 ? -13.438 -2.719 34.486 1.00 90.62 662 SER A N 1
ATOM 5149 C CA . SER A 1 662 ? -12.963 -1.548 35.201 1.00 90.62 662 SER A CA 1
ATOM 5150 C C . SER A 1 662 ? -14.067 -0.940 36.071 1.00 90.62 662 SER A C 1
ATOM 5152 O O . SER A 1 662 ? -15.258 -1.063 35.759 1.00 90.62 662 SER A O 1
ATOM 5154 N N . MET A 1 663 ? -13.710 -0.265 37.169 1.00 91.38 663 MET A N 1
ATOM 5155 C CA . MET A 1 663 ? -14.723 0.340 38.048 1.00 91.38 663 MET A CA 1
ATOM 5156 C C . MET A 1 663 ? -15.499 1.437 37.314 1.00 91.38 663 MET A C 1
ATOM 5158 O O . MET A 1 663 ? -16.715 1.566 37.486 1.00 91.38 663 MET A O 1
ATOM 5162 N N . ARG A 1 664 ? -14.813 2.164 36.422 1.00 90.75 664 ARG A N 1
ATOM 5163 C CA . ARG A 1 664 ? -15.422 3.132 35.505 1.00 90.75 664 ARG A CA 1
ATOM 5164 C C . ARG A 1 664 ? -16.458 2.481 34.588 1.00 90.75 664 ARG A C 1
ATOM 5166 O O . ARG A 1 664 ? -17.558 3.013 34.452 1.00 90.75 664 ARG A O 1
ATOM 5173 N N . GLN A 1 665 ? -16.138 1.339 33.979 1.00 91.44 665 GLN A N 1
ATOM 5174 C CA . GLN A 1 665 ? -17.064 0.620 33.099 1.00 91.44 665 GLN A CA 1
ATOM 5175 C C . GLN A 1 665 ? -18.276 0.092 33.868 1.00 91.44 665 GLN A C 1
ATOM 5177 O O . GLN A 1 665 ? -19.405 0.276 33.425 1.00 91.44 665 GLN A O 1
ATOM 5182 N N . ILE A 1 666 ? -18.067 -0.476 35.059 1.00 94.12 666 ILE A N 1
ATOM 5183 C CA . ILE A 1 666 ? -19.165 -0.935 35.921 1.00 94.12 666 ILE A CA 1
ATOM 5184 C C . ILE A 1 666 ? -20.101 0.231 36.275 1.00 94.12 666 ILE A C 1
ATOM 5186 O O . ILE A 1 666 ? -21.320 0.054 36.288 1.00 94.12 666 ILE A O 1
ATOM 5190 N N . ALA A 1 667 ? -19.557 1.418 36.562 1.00 94.38 667 ALA A N 1
ATOM 5191 C CA . ALA A 1 667 ? -20.356 2.615 36.811 1.00 94.38 667 ALA A CA 1
ATOM 5192 C C . ALA A 1 667 ? -21.149 3.044 35.561 1.00 94.38 667 ALA A C 1
ATOM 5194 O O . ALA A 1 667 ? -22.356 3.252 35.667 1.00 94.38 667 ALA A O 1
ATOM 5195 N N . LYS A 1 668 ? -20.523 3.083 34.373 1.00 92.19 668 LYS A N 1
ATOM 5196 C CA . LYS A 1 668 ? -21.211 3.388 33.102 1.00 92.19 668 LYS A CA 1
ATOM 5197 C C . LYS A 1 668 ? -22.351 2.408 32.797 1.00 92.19 668 LYS A C 1
ATOM 5199 O O . LYS A 1 668 ? -23.464 2.845 32.525 1.00 92.19 668 LYS A O 1
ATOM 5204 N N . GLU A 1 669 ? -22.118 1.101 32.923 1.00 92.56 669 GLU A N 1
ATOM 5205 C CA . GLU A 1 669 ? -23.156 0.080 32.703 1.00 92.56 669 GLU A CA 1
ATOM 5206 C C . GLU A 1 669 ? -24.331 0.230 33.676 1.00 92.56 669 GLU A C 1
ATOM 5208 O O . GLU A 1 669 ? -25.490 0.039 33.307 1.00 92.56 669 GLU A O 1
ATOM 5213 N N . LYS A 1 670 ? -24.056 0.566 34.943 1.00 95.81 670 LYS A N 1
ATOM 5214 C CA . LYS A 1 670 ? -25.113 0.825 35.931 1.00 95.81 670 LYS A CA 1
ATOM 5215 C C . LYS A 1 670 ? -25.891 2.096 35.612 1.00 95.81 670 LYS A C 1
ATOM 5217 O O . LYS A 1 670 ? -27.106 2.101 35.802 1.00 95.81 670 LYS A O 1
ATOM 5222 N N . ALA A 1 671 ? -25.218 3.136 35.122 1.00 95.00 671 ALA A N 1
ATOM 5223 C CA . ALA A 1 671 ? -25.874 4.353 34.664 1.00 95.00 671 ALA A CA 1
ATOM 5224 C C . ALA A 1 671 ? -26.818 4.064 33.488 1.00 95.00 671 ALA A C 1
ATOM 5226 O O . ALA A 1 671 ? -27.971 4.485 33.516 1.00 95.00 671 ALA A O 1
ATOM 5227 N N . GLU A 1 672 ? -26.367 3.298 32.491 1.00 91.94 672 GLU A N 1
ATOM 5228 C CA . GLU A 1 672 ? -27.181 2.923 31.329 1.00 91.94 672 GLU A CA 1
ATOM 5229 C C . GLU A 1 672 ? -28.393 2.071 31.729 1.00 91.94 672 GLU A C 1
ATOM 5231 O O . GLU A 1 672 ? -29.521 2.418 31.381 1.00 91.94 672 GLU A O 1
ATOM 5236 N N . ARG A 1 673 ? -28.209 1.045 32.574 1.00 94.38 673 ARG A N 1
ATOM 5237 C CA . ARG A 1 673 ? -29.332 0.247 33.109 1.00 94.38 673 ARG A CA 1
ATOM 5238 C C . ARG A 1 673 ? -30.345 1.097 33.880 1.00 94.38 673 ARG A C 1
ATOM 5240 O O . ARG A 1 673 ? -31.545 0.861 33.773 1.00 94.38 673 ARG A O 1
ATOM 5247 N N . ALA A 1 674 ? -29.887 2.084 34.653 1.00 96.69 674 ALA A N 1
ATOM 5248 C CA . ALA A 1 674 ? -30.776 3.003 35.364 1.00 96.69 674 ALA A CA 1
ATOM 5249 C C . ALA A 1 674 ? -31.556 3.917 34.398 1.00 96.69 674 ALA A C 1
ATOM 5251 O O . ALA A 1 674 ? -32.743 4.164 34.618 1.00 96.69 674 ALA A O 1
ATOM 5252 N N . LYS A 1 675 ? -30.935 4.362 33.293 1.00 95.06 675 LYS A N 1
ATOM 5253 C CA . LYS A 1 675 ? -31.630 5.102 32.223 1.00 95.06 675 LYS A CA 1
ATOM 5254 C C . LYS A 1 675 ? -32.705 4.252 31.555 1.00 95.06 675 LYS A C 1
ATOM 5256 O O . LYS A 1 675 ? -33.823 4.730 31.382 1.00 95.06 675 LYS A O 1
ATOM 5261 N N . GLU A 1 676 ? -32.394 3.000 31.223 1.00 94.38 676 GLU A N 1
ATOM 5262 C CA . GLU A 1 676 ? -33.354 2.057 30.632 1.00 94.38 676 GLU A CA 1
ATOM 5263 C C . GLU A 1 676 ? -34.526 1.749 31.576 1.00 94.38 676 GLU A C 1
ATOM 5265 O O . GLU A 1 676 ? -35.665 1.621 31.129 1.00 94.38 676 GLU A O 1
ATOM 5270 N N . ALA A 1 677 ? -34.269 1.689 32.887 1.00 97.00 677 ALA A N 1
ATOM 5271 C CA . ALA A 1 677 ? -35.294 1.517 33.916 1.00 97.00 677 ALA A CA 1
ATOM 5272 C C . ALA A 1 677 ? -36.133 2.785 34.183 1.00 97.00 677 ALA A C 1
ATOM 5274 O O . ALA A 1 677 ? -37.156 2.707 34.864 1.00 97.00 677 ALA A O 1
ATOM 5275 N N . GLY A 1 678 ? -35.732 3.944 33.648 1.00 96.94 678 GLY A N 1
ATOM 5276 C CA . GLY A 1 678 ? -36.414 5.221 33.865 1.00 96.94 678 GLY A CA 1
ATOM 5277 C C . GLY A 1 678 ? -36.123 5.873 35.223 1.00 96.94 678 GLY A C 1
ATOM 5278 O O . GLY A 1 678 ? -36.956 6.631 35.717 1.00 96.94 678 GLY A O 1
ATOM 5279 N N . GLU A 1 679 ? -34.961 5.600 35.825 1.00 98.00 679 GLU A N 1
ATOM 5280 C CA . GLU A 1 679 ? -34.511 6.152 37.112 1.00 98.00 679 GLU A CA 1
ATOM 5281 C C . GLU A 1 679 ? -33.397 7.211 36.911 1.00 98.00 679 GLU A C 1
ATOM 5283 O O . GLU A 1 679 ? -32.210 6.910 37.079 1.00 98.00 679 GLU A O 1
ATOM 5288 N N . PRO A 1 680 ? -33.732 8.467 36.546 1.00 96.50 680 PRO A N 1
ATOM 5289 C CA . PRO A 1 680 ? -32.739 9.473 36.155 1.00 96.50 680 PRO A CA 1
ATOM 5290 C C . PRO A 1 680 ? -31.779 9.866 37.288 1.00 96.50 680 PRO A C 1
ATOM 5292 O O . PRO A 1 680 ? -30.596 10.067 37.029 1.00 96.50 680 PRO A O 1
ATOM 5295 N N . ASP A 1 681 ? -32.248 9.912 38.539 1.00 97.06 681 ASP A N 1
ATOM 5296 C CA . ASP A 1 681 ? -31.417 10.279 39.698 1.00 97.06 681 ASP A CA 1
ATOM 5297 C C . ASP A 1 681 ? -30.304 9.248 39.950 1.00 97.06 681 ASP A C 1
ATOM 5299 O O . ASP A 1 681 ? -29.171 9.587 40.301 1.00 97.06 681 ASP A O 1
ATOM 5303 N N . VAL A 1 682 ? -30.627 7.965 39.752 1.00 97.25 682 VAL A N 1
ATOM 5304 C CA . VAL A 1 682 ? -29.678 6.856 39.906 1.00 97.25 682 VAL A CA 1
ATOM 5305 C C . VAL A 1 682 ? -28.683 6.857 38.748 1.00 97.25 682 VAL A C 1
ATOM 5307 O O . VAL A 1 682 ? -27.489 6.651 38.972 1.00 97.25 682 VAL A O 1
ATOM 5310 N N . ALA A 1 683 ? -29.147 7.140 37.528 1.00 96.62 683 ALA A N 1
ATOM 5311 C CA . ALA A 1 683 ? -28.279 7.293 36.367 1.00 96.62 683 ALA A CA 1
ATOM 5312 C C . ALA A 1 683 ? -27.267 8.435 36.556 1.00 96.62 683 ALA A C 1
ATOM 5314 O O . ALA A 1 683 ? -26.069 8.209 36.400 1.00 96.62 683 ALA A O 1
ATOM 5315 N N . GLU A 1 684 ? -27.723 9.622 36.974 1.00 96.12 684 GLU A N 1
ATOM 5316 C CA . GLU A 1 684 ? -26.857 10.786 37.207 1.00 96.12 684 GLU A CA 1
ATOM 5317 C C . GLU A 1 684 ? -25.811 10.509 38.303 1.00 96.12 684 GLU A C 1
ATOM 5319 O O . GLU A 1 684 ? -24.659 10.939 38.210 1.00 96.12 684 GLU A O 1
ATOM 5324 N N . TYR A 1 685 ? -26.185 9.765 39.350 1.00 96.38 685 TYR A N 1
ATOM 5325 C CA . TYR A 1 685 ? -25.244 9.346 40.387 1.00 96.38 685 TYR A CA 1
ATOM 5326 C C . TYR A 1 685 ? -24.114 8.472 39.821 1.00 96.38 685 TYR A C 1
ATOM 5328 O O . TYR A 1 685 ? -22.940 8.736 40.089 1.00 96.38 685 TYR A O 1
ATOM 5336 N N . TRP A 1 686 ? -24.451 7.455 39.024 1.00 96.94 686 TRP A N 1
ATOM 5337 C CA . TRP A 1 686 ? -23.453 6.562 38.433 1.00 96.94 686 TRP A CA 1
ATOM 5338 C C . TRP A 1 686 ? -22.611 7.237 37.346 1.00 96.94 686 TRP A C 1
ATOM 5340 O O . TRP A 1 686 ? -21.427 6.927 37.242 1.00 96.94 686 TRP A O 1
ATOM 5350 N N . GLU A 1 687 ? -23.164 8.197 36.599 1.00 94.44 687 GLU A N 1
ATOM 5351 C CA . GLU A 1 687 ? -22.388 9.046 35.682 1.00 94.44 687 GLU A CA 1
ATOM 5352 C C . GLU A 1 687 ? -21.339 9.866 36.437 1.00 94.44 687 GLU A C 1
ATOM 5354 O O . GLU A 1 687 ? -20.162 9.836 36.085 1.00 94.44 687 GLU A O 1
ATOM 5359 N N . LYS A 1 688 ? -21.722 10.508 37.549 1.00 94.12 688 LYS A N 1
ATOM 5360 C CA . LYS A 1 688 ? -20.778 11.252 38.400 1.00 94.12 688 LYS A CA 1
ATOM 5361 C C . LYS A 1 688 ? -19.680 10.364 38.982 1.00 94.12 688 LYS A C 1
ATOM 5363 O O . LYS A 1 688 ? -18.550 10.831 39.155 1.00 94.12 688 LYS A O 1
ATOM 5368 N N . GLU A 1 689 ? -19.998 9.112 39.307 1.00 95.44 689 GLU A N 1
ATOM 5369 C CA . GLU A 1 689 ? -19.003 8.149 39.786 1.00 95.44 689 GLU A CA 1
ATOM 5370 C C . GLU A 1 689 ? -18.089 7.673 38.639 1.00 95.44 689 GLU A C 1
ATOM 5372 O O . GLU A 1 689 ? -16.880 7.561 38.828 1.00 95.44 689 GLU A O 1
ATOM 5377 N N . ALA A 1 690 ? -18.612 7.482 37.423 1.00 91.75 690 ALA A N 1
ATOM 5378 C CA . ALA A 1 690 ? -17.797 7.186 36.242 1.00 91.75 690 ALA A CA 1
ATOM 5379 C C . ALA A 1 690 ? -16.831 8.339 35.904 1.00 91.75 690 ALA A C 1
ATOM 5381 O O . ALA A 1 690 ? -15.652 8.094 35.632 1.00 91.75 690 ALA A O 1
ATOM 5382 N N . ASP A 1 691 ? -17.296 9.588 35.993 1.00 89.56 691 ASP A N 1
ATOM 5383 C CA . ASP A 1 691 ? -16.473 10.794 35.830 1.00 89.56 691 ASP A CA 1
ATOM 5384 C C . ASP A 1 691 ? -15.437 10.940 36.950 1.00 89.56 691 ASP A C 1
ATOM 5386 O O . ASP A 1 691 ? -14.324 11.427 36.731 1.00 89.56 691 ASP A O 1
ATOM 5390 N N . LEU A 1 692 ? -15.777 10.517 38.174 1.00 90.50 692 LEU A N 1
ATOM 5391 C CA . LEU A 1 692 ? -14.814 10.428 39.268 1.00 90.50 692 LEU A CA 1
ATOM 5392 C C . LEU A 1 692 ? -13.685 9.467 38.893 1.00 90.50 692 LEU A C 1
ATOM 5394 O O . LEU A 1 692 ? -12.534 9.897 38.901 1.00 90.50 692 LEU A O 1
ATOM 5398 N N . TYR A 1 693 ? -14.000 8.228 38.510 1.00 88.88 693 TYR A N 1
ATOM 5399 C CA . TYR A 1 693 ? -12.986 7.240 38.132 1.00 88.88 693 TYR A CA 1
ATOM 5400 C C . TYR A 1 693 ? -12.152 7.681 36.926 1.00 88.88 693 TYR A C 1
ATOM 5402 O O . TYR A 1 693 ? -10.941 7.485 36.932 1.00 88.88 693 TYR A O 1
ATOM 5410 N N . ALA A 1 694 ? -12.756 8.351 35.942 1.00 85.25 694 ALA A N 1
ATOM 5411 C CA . ALA A 1 694 ? -12.015 8.948 34.833 1.00 85.25 694 ALA A CA 1
ATOM 5412 C C . ALA A 1 694 ? -10.994 9.993 35.321 1.00 85.25 694 ALA A C 1
ATOM 5414 O O . ALA A 1 694 ? -9.847 9.983 34.889 1.00 85.25 694 ALA A O 1
ATOM 5415 N N . SER A 1 695 ? -11.386 10.858 36.264 1.00 84.62 695 SER A N 1
ATOM 5416 C CA . SER A 1 695 ? -10.511 11.910 36.807 1.00 84.62 695 SER A CA 1
ATOM 5417 C C . SER A 1 695 ? -9.398 11.412 37.737 1.00 84.62 695 SER A C 1
ATOM 5419 O O . SER A 1 695 ? -8.465 12.167 38.021 1.00 84.62 695 SER A O 1
ATOM 5421 N N . LEU A 1 696 ? -9.502 10.175 38.239 1.00 83.62 696 LEU A N 1
ATOM 5422 C CA . LEU A 1 696 ? -8.461 9.557 39.065 1.00 83.62 696 LEU A CA 1
ATOM 5423 C C . LEU A 1 696 ? -7.287 9.043 38.226 1.00 83.62 696 LEU A C 1
ATOM 5425 O O . LEU A 1 696 ? -6.182 8.930 38.758 1.00 83.62 696 LEU A O 1
ATOM 5429 N N . ARG A 1 697 ? -7.512 8.773 36.933 1.00 78.94 697 ARG A N 1
ATOM 5430 C CA . ARG A 1 697 ? -6.481 8.251 36.036 1.00 78.94 697 ARG A CA 1
ATOM 5431 C C . ARG A 1 697 ? -5.405 9.291 35.767 1.00 78.94 697 ARG A C 1
ATOM 5433 O O . ARG A 1 697 ? -5.699 10.454 35.484 1.00 78.94 697 ARG A O 1
ATOM 5440 N N . ALA A 1 698 ? -4.155 8.844 35.825 1.00 70.50 698 ALA A N 1
ATOM 5441 C CA . ALA A 1 698 ? -3.021 9.641 35.369 1.00 70.50 698 ALA A CA 1
ATOM 5442 C C . ALA A 1 698 ? -2.977 9.762 33.839 1.00 70.50 698 ALA A C 1
ATOM 5444 O O . ALA A 1 698 ? -2.666 10.834 33.324 1.00 70.50 698 ALA A O 1
ATOM 5445 N N . ASP A 1 699 ? -3.326 8.679 33.137 1.00 67.31 699 ASP A N 1
ATOM 5446 C CA . ASP A 1 699 ? -3.426 8.606 31.680 1.00 67.31 699 ASP A CA 1
ATOM 5447 C C . ASP A 1 699 ? -4.799 8.033 31.290 1.00 67.31 699 ASP A C 1
ATOM 5449 O O . ASP A 1 699 ? -5.184 6.938 31.704 1.00 67.31 699 ASP A O 1
ATOM 5453 N N . VAL A 1 700 ? -5.567 8.801 30.515 1.00 64.38 700 VAL A N 1
ATOM 5454 C CA . VAL A 1 700 ? -6.932 8.443 30.094 1.00 64.38 700 VAL A CA 1
ATOM 5455 C C . VAL A 1 700 ? -6.923 7.395 28.974 1.00 64.38 700 VAL A C 1
ATOM 5457 O O . VAL A 1 700 ? -7.910 6.682 28.801 1.00 64.38 700 VAL A O 1
ATOM 5460 N N . THR A 1 701 ? -5.817 7.278 28.235 1.00 57.22 701 THR A N 1
ATOM 5461 C CA . THR A 1 701 ? -5.695 6.398 27.059 1.00 57.22 701 THR A CA 1
ATOM 5462 C C . THR A 1 701 ? -5.320 4.960 27.410 1.00 57.22 701 THR A C 1
ATOM 5464 O O . THR A 1 701 ? -5.423 4.063 26.576 1.00 57.22 701 THR A O 1
ATOM 5467 N N . GLN A 1 702 ? -4.906 4.727 28.652 1.00 67.69 702 GLN A N 1
ATOM 5468 C CA . GLN A 1 702 ? -4.424 3.440 29.125 1.00 67.69 702 GLN A CA 1
ATOM 5469 C C . GLN A 1 702 ? -5.526 2.617 29.799 1.00 67.69 702 GLN A C 1
ATOM 5471 O O . GLN A 1 702 ? -6.459 3.162 30.399 1.00 67.69 702 GLN A O 1
ATOM 5476 N N . ASP A 1 703 ? -5.401 1.292 29.703 1.00 69.44 703 ASP A N 1
ATOM 5477 C CA . ASP A 1 703 ? -6.379 0.352 30.253 1.00 69.44 703 ASP A CA 1
ATOM 5478 C C . ASP A 1 703 ? -6.326 0.343 31.784 1.00 69.44 703 ASP A C 1
ATOM 5480 O O . ASP A 1 703 ? -5.252 0.374 32.396 1.00 69.44 703 ASP A O 1
ATOM 5484 N N . GLU A 1 704 ? -7.491 0.285 32.435 1.00 66.38 704 GLU A N 1
ATOM 5485 C CA . GLU A 1 704 ? -7.548 0.252 33.894 1.00 66.38 704 GLU A CA 1
ATOM 5486 C C . GLU A 1 704 ? -6.874 -1.032 34.396 1.00 66.38 704 GLU A C 1
ATOM 5488 O O . GLU A 1 704 ? -7.295 -2.147 34.088 1.00 66.38 704 GLU A O 1
ATOM 5493 N N . GLY A 1 705 ? -5.803 -0.872 35.177 1.00 63.09 705 GLY A N 1
ATOM 5494 C CA . GLY A 1 705 ? -5.026 -1.985 35.723 1.00 63.09 705 GLY A CA 1
ATOM 5495 C C . GLY A 1 705 ? -3.817 -2.423 34.891 1.00 63.09 705 GLY A C 1
ATOM 5496 O O . GLY A 1 705 ? -3.051 -3.252 35.382 1.00 63.09 705 GLY A O 1
ATOM 5497 N N . SER A 1 706 ? -3.580 -1.863 33.695 1.00 68.62 706 SER A N 1
ATOM 5498 C CA . SER A 1 706 ? -2.331 -2.124 32.957 1.00 68.62 706 SER A CA 1
ATOM 5499 C C . SER A 1 706 ? -1.145 -1.294 33.465 1.00 68.62 706 SER A C 1
ATOM 5501 O O . SER A 1 706 ? -0.000 -1.615 33.151 1.00 68.62 706 SER A O 1
ATOM 5503 N N . TYR A 1 707 ? -1.394 -0.255 34.270 1.00 70.94 707 TYR A N 1
ATOM 5504 C CA . TYR A 1 707 ? -0.359 0.610 34.842 1.00 70.94 707 TYR A CA 1
ATOM 5505 C C . TYR A 1 707 ? -0.243 0.481 36.354 1.00 70.94 707 TYR A C 1
ATOM 5507 O O . TYR A 1 707 ? -1.119 -0.024 37.058 1.00 70.94 707 TYR A O 1
ATOM 5515 N N . SER A 1 708 ? 0.904 0.934 36.853 1.00 65.50 708 SER A N 1
ATOM 5516 C CA . SER A 1 708 ? 1.202 0.968 38.276 1.00 65.50 708 SER A CA 1
ATOM 5517 C C . SER A 1 708 ? 0.193 1.860 38.999 1.00 65.50 708 SER A C 1
ATOM 5519 O O . SER A 1 708 ? 0.186 3.072 38.795 1.00 65.50 708 SER A O 1
ATOM 5521 N N . ARG A 1 709 ? -0.598 1.271 39.903 1.00 64.50 709 ARG A N 1
ATOM 5522 C CA . ARG A 1 709 ? -1.580 1.965 40.761 1.00 64.50 709 ARG A CA 1
ATOM 5523 C C . ARG A 1 709 ? -0.999 3.171 41.519 1.00 64.50 709 ARG A C 1
ATOM 5525 O O . ARG A 1 709 ? -1.742 4.026 41.974 1.00 64.50 709 ARG A O 1
ATOM 5532 N N . PHE A 1 710 ? 0.324 3.240 41.662 1.00 70.06 710 PHE A N 1
ATOM 5533 C CA . PHE A 1 710 ? 1.032 4.350 42.302 1.00 70.06 710 PHE A CA 1
ATOM 5534 C C . PHE A 1 710 ? 1.079 5.639 41.466 1.00 70.06 710 PHE A C 1
ATOM 5536 O O . PHE A 1 710 ? 1.483 6.671 41.994 1.00 70.06 710 PHE A O 1
ATOM 5543 N N . LEU A 1 711 ? 0.723 5.583 40.180 1.00 70.25 711 LEU A N 1
ATOM 5544 C CA . LEU A 1 711 ? 0.635 6.765 39.319 1.00 70.25 711 LEU A CA 1
ATOM 5545 C C . LEU A 1 711 ? -0.749 7.418 39.371 1.00 70.25 711 LEU A C 1
ATOM 5547 O O . LEU A 1 711 ? -0.850 8.618 39.122 1.00 70.25 711 LEU A O 1
ATOM 5551 N N . ASP A 1 712 ? -1.788 6.663 39.729 1.00 73.19 712 ASP A N 1
ATOM 5552 C CA . ASP A 1 712 ? -3.144 7.189 39.850 1.00 73.19 712 ASP A CA 1
ATOM 5553 C C . ASP A 1 712 ? -3.275 8.146 41.035 1.00 73.19 712 ASP A C 1
ATOM 5555 O O . ASP A 1 712 ? -2.575 8.050 42.048 1.00 73.19 712 ASP A O 1
ATOM 5559 N N . ARG A 1 713 ? -4.220 9.082 40.928 1.00 75.31 713 ARG A N 1
ATOM 5560 C CA . ARG A 1 713 ? -4.590 9.913 42.073 1.00 75.31 713 ARG A CA 1
ATOM 5561 C C . ARG A 1 713 ? -5.326 9.055 43.091 1.00 75.31 713 ARG A C 1
ATOM 5563 O O . ARG A 1 713 ? -6.248 8.316 42.755 1.00 75.31 713 ARG A O 1
ATOM 5570 N N . ASP A 1 714 ? -4.973 9.224 44.358 1.00 77.25 714 ASP A N 1
ATOM 5571 C CA . ASP A 1 714 ? -5.670 8.561 45.450 1.00 77.25 714 ASP A CA 1
ATOM 5572 C C . ASP A 1 714 ? -7.159 8.959 45.492 1.00 77.25 714 ASP A C 1
ATOM 5574 O O . ASP A 1 714 ? -7.517 10.134 45.618 1.00 77.25 714 ASP A O 1
ATOM 5578 N N . GLU A 1 715 ? -8.044 7.958 45.456 1.00 77.88 715 GLU A N 1
ATOM 5579 C CA . GLU A 1 715 ? -9.507 8.126 45.476 1.00 77.88 715 GLU A CA 1
ATOM 5580 C C . GLU A 1 715 ? -9.984 8.974 46.666 1.00 77.88 715 GLU A C 1
ATOM 5582 O O . GLU A 1 715 ? -10.851 9.846 46.536 1.00 77.88 715 GLU A O 1
ATOM 5587 N N . TRP A 1 716 ? -9.409 8.726 47.847 1.00 79.69 716 TRP A N 1
ATOM 5588 C CA . TRP A 1 716 ? -9.764 9.443 49.070 1.00 79.69 716 TRP A CA 1
ATOM 5589 C C . TRP A 1 716 ? -9.381 10.927 48.986 1.00 79.69 716 TRP A C 1
ATOM 5591 O O . TRP A 1 716 ? -10.168 11.779 49.409 1.00 79.69 716 TRP A O 1
ATOM 5601 N N . TYR A 1 717 ? -8.232 11.233 48.377 1.00 76.94 717 TYR A N 1
ATOM 5602 C CA . TYR A 1 717 ? -7.715 12.588 48.222 1.00 76.94 717 TYR A CA 1
ATOM 5603 C C . TYR A 1 717 ? -8.600 13.420 47.287 1.00 76.94 717 TYR A C 1
ATOM 5605 O O . TYR A 1 717 ? -9.010 14.524 47.647 1.00 76.94 717 TYR A O 1
ATOM 5613 N N . GLU A 1 718 ? -8.986 12.890 46.121 1.00 77.75 718 GLU A N 1
ATOM 5614 C CA . GLU A 1 718 ? -9.881 13.620 45.207 1.00 77.75 718 GLU A CA 1
ATOM 5615 C C . GLU A 1 718 ? -11.302 13.777 45.773 1.00 77.75 718 GLU A C 1
ATOM 5617 O O . GLU A 1 718 ? -11.916 14.840 45.633 1.00 77.75 718 GLU A O 1
ATOM 5622 N N . ARG A 1 719 ? -11.828 12.784 46.507 1.00 81.06 719 ARG A N 1
ATOM 5623 C CA . ARG A 1 719 ? -13.110 12.955 47.217 1.00 81.06 719 ARG A CA 1
ATOM 5624 C C . ARG A 1 719 ? -13.039 14.066 48.265 1.00 81.06 719 ARG A C 1
ATOM 5626 O O . ARG A 1 719 ? -13.988 14.844 48.390 1.00 81.06 719 ARG A O 1
ATOM 5633 N N . GLU A 1 720 ? -11.949 14.159 49.023 1.00 83.25 720 GLU A N 1
ATOM 5634 C CA . GLU A 1 720 ? -11.748 15.221 50.013 1.00 83.25 720 GLU A CA 1
ATOM 5635 C C . GLU A 1 720 ? -11.566 16.596 49.355 1.00 83.25 720 GLU A C 1
ATOM 5637 O O . GLU A 1 720 ? -12.158 17.582 49.808 1.00 83.25 720 GLU A O 1
ATOM 5642 N N . ARG A 1 721 ? -10.852 16.656 48.228 1.00 82.62 721 ARG A N 1
ATOM 5643 C CA . ARG A 1 721 ? -10.689 17.861 47.407 1.00 82.62 721 ARG A CA 1
ATOM 5644 C C . ARG A 1 721 ? -12.020 18.365 46.854 1.00 82.62 721 ARG A C 1
ATOM 5646 O O . ARG A 1 721 ? -12.332 19.541 47.034 1.00 82.62 721 ARG A O 1
ATOM 5653 N N . ARG A 1 722 ? -12.846 17.492 46.260 1.00 79.94 722 ARG A N 1
ATOM 5654 C CA . ARG A 1 722 ? -14.196 17.837 45.769 1.00 79.94 722 ARG A CA 1
ATOM 5655 C C . ARG A 1 722 ? -15.115 18.291 46.904 1.00 79.94 722 ARG A C 1
ATOM 5657 O O . ARG A 1 722 ? -15.798 19.301 46.761 1.00 79.94 722 ARG A O 1
ATOM 5664 N N . LYS A 1 723 ? -15.101 17.605 48.056 1.00 84.06 723 LYS A N 1
ATOM 5665 C CA . LYS A 1 723 ? -15.853 18.031 49.255 1.00 84.06 723 LYS A CA 1
ATOM 5666 C C . LYS A 1 723 ? -15.404 19.404 49.745 1.00 84.06 723 LYS A C 1
ATOM 5668 O O . LYS A 1 723 ? -16.242 20.218 50.122 1.00 84.06 723 LYS A O 1
ATOM 5673 N N . SER A 1 724 ? -14.100 19.664 49.734 1.00 81.38 724 SER A N 1
ATOM 5674 C CA . SER A 1 724 ? -13.535 20.958 50.116 1.00 81.38 724 SER A CA 1
ATOM 5675 C C . SER A 1 724 ? -13.943 22.047 49.125 1.00 81.38 724 SER A C 1
ATOM 5677 O O . SER A 1 724 ? -14.451 23.077 49.550 1.00 81.38 724 SER A O 1
ATOM 5679 N N . ALA A 1 725 ? -13.848 21.793 47.817 1.00 79.25 725 ALA A N 1
ATOM 5680 C CA . ALA A 1 725 ? -14.297 22.711 46.770 1.00 79.25 725 ALA A CA 1
ATOM 5681 C C . ALA A 1 725 ? -15.806 23.009 46.843 1.00 79.25 725 ALA A C 1
ATOM 5683 O O . ALA A 1 725 ? -16.207 24.155 46.673 1.00 79.25 725 ALA A O 1
ATOM 5684 N N . ALA A 1 726 ? -16.640 22.011 47.157 1.00 80.62 726 ALA A N 1
ATOM 5685 C CA . ALA A 1 726 ? -18.079 22.194 47.351 1.00 80.62 726 ALA A CA 1
ATOM 5686 C C . ALA A 1 726 ? -18.420 22.974 48.636 1.00 80.62 726 ALA A C 1
ATOM 5688 O O . ALA A 1 726 ? -19.414 23.693 48.675 1.00 80.62 726 ALA A O 1
ATOM 5689 N N . ARG A 1 727 ? -17.603 22.839 49.693 1.00 81.12 727 ARG A N 1
ATOM 5690 C CA . ARG A 1 727 ? -17.741 23.604 50.948 1.00 81.12 727 ARG A CA 1
ATOM 5691 C C . ARG A 1 727 ? -17.263 25.044 50.829 1.00 81.12 727 ARG A C 1
ATOM 5693 O O . ARG A 1 727 ? -17.702 25.885 51.615 1.00 81.12 727 ARG A O 1
ATOM 5700 N N . VAL A 1 728 ? -16.354 25.329 49.899 1.00 74.31 728 VAL A N 1
ATOM 5701 C CA . VAL A 1 728 ? -15.972 26.697 49.551 1.00 74.31 728 VAL A CA 1
ATOM 5702 C C . VAL A 1 728 ? -17.169 27.331 48.840 1.00 74.31 728 VAL A C 1
ATOM 5704 O O . VAL A 1 728 ? -17.287 27.317 47.619 1.00 74.31 728 VAL A O 1
ATOM 5707 N N . ASP A 1 729 ? -18.101 27.862 49.635 1.00 60.62 729 ASP A N 1
ATOM 5708 C CA . ASP A 1 729 ? -19.201 28.693 49.159 1.00 60.62 729 ASP A CA 1
ATOM 5709 C C . ASP A 1 729 ? -18.602 29.819 48.306 1.00 60.62 729 ASP A C 1
ATOM 5711 O O . ASP A 1 729 ? -18.021 30.769 48.843 1.00 60.62 729 ASP A O 1
ATOM 5715 N N . ARG A 1 730 ? -18.800 29.768 46.982 1.00 59.47 730 ARG A N 1
ATOM 5716 C CA . ARG A 1 730 ? -18.482 30.885 46.068 1.00 59.47 730 ARG A CA 1
ATOM 5717 C C . ARG A 1 730 ? -19.134 32.204 46.509 1.00 59.47 730 ARG A C 1
ATOM 5719 O O . ARG A 1 730 ? -18.711 33.265 46.088 1.00 59.47 730 ARG A O 1
ATOM 5726 N N . LYS A 1 731 ? -20.149 32.143 47.380 1.00 65.50 731 LYS A N 1
ATOM 5727 C CA . LYS A 1 731 ? -20.813 33.302 47.992 1.00 65.50 731 LYS A CA 1
ATOM 5728 C C . LYS A 1 731 ? -20.064 33.905 49.190 1.00 65.50 731 LYS A C 1
ATOM 5730 O O . LYS A 1 731 ? -20.317 35.056 49.521 1.00 65.50 731 LYS A O 1
ATOM 5735 N N . LYS A 1 732 ? -19.195 33.148 49.872 1.00 62.81 732 LYS A N 1
ATOM 5736 C CA . LYS A 1 732 ? -18.425 33.626 51.042 1.00 62.81 732 LYS A CA 1
ATOM 5737 C C . LYS A 1 732 ? -17.056 34.173 50.666 1.00 62.81 732 LYS A C 1
ATOM 5739 O O . LYS A 1 732 ? -16.574 35.089 51.325 1.00 62.81 732 LYS A O 1
ATOM 5744 N N . PHE A 1 733 ? -16.459 33.653 49.601 1.00 58.38 733 PHE A N 1
ATOM 5745 C CA . PHE A 1 733 ? -15.354 34.321 48.928 1.00 58.38 733 PHE A CA 1
ATOM 5746 C C . PHE A 1 733 ? -15.961 35.306 47.936 1.00 58.38 733 PHE A C 1
ATOM 5748 O O . PHE A 1 733 ? -16.133 34.975 46.768 1.00 58.38 733 PHE A O 1
ATOM 5755 N N . GLY A 1 734 ? -16.361 36.486 48.423 1.00 56.28 734 GLY A N 1
ATOM 5756 C CA . GLY A 1 734 ? -16.745 37.585 47.540 1.00 56.28 734 GLY A CA 1
ATOM 5757 C C . GLY A 1 734 ? -15.679 37.754 46.460 1.00 56.28 734 GLY A C 1
ATOM 5758 O O . GLY A 1 734 ? -14.488 37.652 46.765 1.00 56.28 734 GLY A O 1
ATOM 5759 N N . ASN A 1 735 ? -16.108 37.937 45.210 1.00 55.44 735 ASN A N 1
ATOM 5760 C CA . ASN A 1 735 ? -15.229 38.230 44.086 1.00 55.44 735 ASN A CA 1
ATOM 5761 C C . ASN A 1 735 ? -14.263 39.342 44.515 1.00 55.44 735 ASN A C 1
ATOM 5763 O O . ASN A 1 735 ? -14.639 40.508 44.579 1.00 55.44 735 ASN A O 1
ATOM 5767 N N . LEU A 1 736 ? -13.001 39.000 44.785 1.00 56.47 736 LEU A N 1
ATOM 5768 C CA . LEU A 1 736 ? -11.956 39.993 45.057 1.00 56.47 736 LEU A CA 1
ATOM 5769 C C . LEU A 1 736 ? -11.711 40.907 43.832 1.00 56.47 736 LEU A C 1
ATOM 5771 O O . LEU A 1 736 ? -10.933 41.850 43.916 1.00 56.47 736 LEU A O 1
ATOM 5775 N N . LEU A 1 737 ? -12.375 40.609 42.707 1.00 52.69 737 LEU A N 1
ATOM 5776 C CA . LEU A 1 737 ? -12.379 41.334 41.440 1.00 52.69 737 LEU A CA 1
ATOM 5777 C C . LEU A 1 737 ? -13.715 42.043 41.124 1.00 52.69 737 LEU A C 1
ATOM 5779 O O . LEU A 1 737 ? -13.769 42.749 40.128 1.00 52.69 737 LEU A O 1
ATOM 5783 N N . ASP A 1 738 ? -14.759 41.946 41.962 1.00 55.44 738 ASP A N 1
ATOM 5784 C CA . ASP A 1 738 ? -16.033 42.689 41.767 1.00 55.44 738 ASP A CA 1
ATOM 5785 C C . ASP A 1 738 ? -15.925 44.176 42.173 1.00 55.44 738 ASP A C 1
ATOM 5787 O O . ASP A 1 738 ? -16.916 44.900 42.179 1.00 55.44 738 ASP A O 1
ATOM 5791 N N . GLY A 1 739 ? -14.728 44.637 42.550 1.00 52.38 739 GLY A N 1
ATOM 5792 C CA . GLY A 1 739 ? -14.454 46.019 42.955 1.00 52.38 739 GLY A CA 1
ATOM 5793 C C . GLY A 1 739 ? -13.428 46.751 42.088 1.00 52.38 739 GLY A C 1
ATOM 5794 O O . GLY A 1 739 ? -12.947 47.798 42.513 1.00 52.38 739 GLY A O 1
ATOM 5795 N N . ILE A 1 740 ? -13.054 46.205 40.926 1.00 49.97 740 ILE A N 1
ATOM 5796 C CA . ILE A 1 740 ? -12.210 46.897 39.942 1.00 49.97 740 ILE A CA 1
ATOM 5797 C C . ILE A 1 740 ? -13.067 47.148 38.695 1.00 49.97 740 ILE A C 1
ATOM 5799 O O . ILE A 1 740 ? -12.998 46.399 37.722 1.00 49.97 740 ILE A O 1
ATOM 5803 N N . GLU A 1 741 ? -13.913 48.175 38.783 1.00 44.72 741 GLU A N 1
ATOM 5804 C CA . GLU A 1 741 ? -14.387 48.950 37.625 1.00 44.72 741 GLU A CA 1
ATOM 5805 C C . GLU A 1 741 ? -13.410 50.092 37.331 1.00 44.72 741 GLU A C 1
ATOM 5807 O O . GLU A 1 741 ? -12.905 50.706 38.306 1.00 44.72 741 GLU A O 1
#

Mean predicted aligned error: 14.7 Å

Foldseek 3Di:
DVPPDDDDDPPPPPPPPPPPPPDPDDDDDDDDDDDDDDDDDDDDDDDDDDDDPDDDPPDDDDDDDDPCCDVVNVVVVVVVVVVVLLVVLVVVVCVQLVPPFDKAFKDWFFWAWAAAPVDNPDTFIWTWIAGDDPVSVVVLVPPCLPPQFDDKGWTFIGTDDPLLVVQVLLLVLLDFDDPVVQLVNLCVQCLFVQFQLVQPPQLFQFFDDPCQCVPDDVVRHRDDSVVPCLSVLLVCLSNCVQVVAADPPPVVVVVVVVLVVVVCCVVVVVPDPPPDDDPVVLVVVLVVLLVVLVVVLVVLVVVLVVLVVVLVVPPDDPPNVVSVVVNVVSVVVNVVSVVVNVVSVPDPDSPVSSVVVVVVVVVLVPFAEDPDAPDPPGRHHHDDNPPPPPPRDSGSLLSVQVSCCPGSVKHFSAKEWEAQDPDPLAGETWIKTKIFRAFDWDFDQDPNDTDTDGDQCDSSPRPPHTHGDIDMGTHGNSSSVSNCSSRVHTYIYGPVCSVQRIFIKRWDSDPDSSHRTYIYGPDSVQHEDEPPPDDPPDPDDDRRRYYHDPSRPSVVVCVVDVPPLPDPPVDPPPQVDDALVSVVPQDPNNLVVSLVVDSPNPDDQDGPSQQVVQVVPPLHDRSSCVSCLLVHQPLNSLVVVLVSCVSVVNVVVNVVSVVPDDPLNVLQVQLVVCVVVVNNVSNVVSVVVSVLSCQQDLDRSDDVPPDDPVSGHDSVVVVVVVVVVVVPPPVVPPPPPPPDD

Organism: NCBI:txid265554